Protein AF-A0A7R9J3R1-F1 (afdb_monomer_lite)

pLDDT: mean 84.42, std 20.7, range [27.72, 98.94]

Radius of gyration: 26.41 Å; chains: 1; bounding box: 72×68×67 Å

InterPro domains:
  IPR007781 Alpha-N-acetylglucosaminidase [PTHR12872] (65-295)
  IPR017853 Glycoside hydrolase superfamily [SSF51445] (179-395)
  IPR024240 Alpha-N-acetylglucosaminidase, N-terminal [PF12971] (74-158)
  IPR024733 Alpha-N-acetylglucosaminidase, tim-barrel domain [PF05089] (170-295)
  IPR029018 Beta-hexosaminidase-like, domain 2 [G3DSA:3.30.379.10] (56-166)

Foldseek 3Di:
DVVVVVVCVPDPVLVVCCVVDDVLVSLVVCCVVCVVVSVVSNVVRPPPVLLVVLCCVFVVLLWFPDDQVLQQVLLLVLLCVVPVVCSVQEAETEDLPDDDRLKKKKWWFDDPPDSHIYIYINFSLSRLLVVLVQCQPFQLWDDFLPDTRRPGPPGRDGDTDMFIFPFNAAEEEALLAQQLPVLPDALVSLSSVLSVCSNLSHQEYELEFLLLLLVVVLVVVVVDDPVQSFQFDAPSNCRSCSQQLNDGNHNDDDDPVRNVRRLVSSLSSLVSSSSNIRFYAYAFDQQADTPVVPDDRGHQLPDPVLLVSRLSSLVSRCVSRNHSQEYEGENAQVHADPDLDLVSLLSSLLSRVCSSCVNPVSHAYEYEPRNCPPDPSDDLSNLLSNQVSAFASDDPDDDDDPDDDDDDDPDSRHQRYEYELADCLPDRCCVVNVQSVRHAYEAEHQFADSQDADLAADLVSLLPVLLVQSPDVSHRYRYYYYYYSHDPYPRVRVVSNSCSRGDNHGDDQLVVQQSVQCSRVVHRDPVSSVVSSLSSVPSPPQPPPPPDDDDPPCPVVVVVVCVVVLVPDPDFHWHWDQDPNDTDTATSVRVVVVD

Structure (mmCIF, N/CA/C/O backbone):
data_AF-A0A7R9J3R1-F1
#
_entry.id   AF-A0A7R9J3R1-F1
#
loop_
_atom_site.group_PDB
_atom_site.id
_atom_site.type_symbol
_atom_site.label_atom_id
_atom_site.label_alt_id
_atom_site.label_comp_id
_atom_site.label_asym_id
_atom_site.label_entity_id
_atom_site.label_seq_id
_atom_site.pdbx_PDB_ins_code
_atom_site.Cartn_x
_atom_site.Cartn_y
_atom_site.Cartn_z
_atom_site.occupancy
_atom_site.B_iso_or_equiv
_atom_site.auth_seq_id
_atom_site.auth_comp_id
_atom_site.auth_asym_id
_atom_site.auth_atom_id
_atom_site.pdbx_PDB_model_num
ATOM 1 N N . MET A 1 1 ? -16.958 38.209 -15.428 1.00 56.25 1 MET A N 1
ATOM 2 C CA . MET A 1 1 ? -16.320 38.549 -14.126 1.00 56.25 1 MET A CA 1
ATOM 3 C C . MET A 1 1 ? -16.757 39.902 -13.552 1.00 56.25 1 MET A C 1
ATOM 5 O O . MET A 1 1 ? -17.082 39.943 -12.373 1.00 56.25 1 MET A O 1
ATOM 9 N N . LYS A 1 2 ? -16.763 41.004 -14.326 1.00 49.97 2 LYS A N 1
ATOM 10 C CA . LYS A 1 2 ? -17.230 42.321 -13.835 1.00 49.97 2 LYS A CA 1
ATOM 11 C C . LYS A 1 2 ? -18.694 42.311 -13.373 1.00 49.97 2 LYS A C 1
ATOM 13 O O . LYS A 1 2 ? -18.969 42.867 -12.320 1.00 49.97 2 LYS A O 1
ATOM 18 N N . GLU A 1 3 ? -19.583 41.639 -14.101 1.00 56.06 3 GLU A N 1
ATOM 19 C CA . GLU A 1 3 ? -21.007 41.518 -13.742 1.00 56.06 3 GLU A CA 1
ATOM 20 C C . GLU A 1 3 ? -21.206 40.727 -12.442 1.00 56.06 3 GLU A C 1
ATOM 22 O O . GLU A 1 3 ? -21.744 41.271 -11.488 1.00 56.06 3 GLU A O 1
ATOM 27 N N . ASN A 1 4 ? -20.606 39.538 -12.310 1.00 58.84 4 ASN A N 1
ATOM 28 C CA . ASN A 1 4 ? -20.679 38.757 -11.063 1.00 58.84 4 ASN A CA 1
ATOM 29 C C . ASN A 1 4 ? -20.141 39.515 -9.833 1.00 58.84 4 ASN A C 1
ATOM 31 O O . ASN A 1 4 ? -20.608 39.304 -8.718 1.00 58.84 4 ASN A O 1
ATOM 35 N N . ARG A 1 5 ? -19.141 40.394 -10.008 1.00 60.22 5 ARG A N 1
ATOM 36 C CA . ARG A 1 5 ? -18.633 41.245 -8.915 1.00 60.22 5 ARG A CA 1
ATOM 37 C C . ARG A 1 5 ? -19.655 42.297 -8.491 1.00 60.22 5 ARG A C 1
ATOM 39 O O . ARG A 1 5 ? -19.708 42.630 -7.312 1.00 60.22 5 ARG A O 1
ATOM 46 N N . ILE A 1 6 ? -20.428 42.821 -9.440 1.00 61.22 6 ILE A N 1
ATOM 47 C CA . ILE A 1 6 ? -21.501 43.785 -9.182 1.00 61.22 6 ILE A CA 1
ATOM 48 C C . ILE A 1 6 ? -22.664 43.083 -8.470 1.00 61.22 6 ILE A C 1
ATOM 50 O O . ILE A 1 6 ? -23.143 43.614 -7.471 1.00 61.22 6 ILE A O 1
ATOM 54 N N . ASP A 1 7 ? -23.027 41.869 -8.889 1.00 65.50 7 ASP A N 1
ATOM 55 C CA . ASP A 1 7 ? -24.113 41.091 -8.276 1.00 65.50 7 ASP A CA 1
ATOM 56 C C . ASP A 1 7 ? -23.815 40.723 -6.815 1.00 65.50 7 ASP A C 1
ATOM 58 O O . ASP A 1 7 ? -24.608 41.016 -5.920 1.00 65.50 7 ASP A O 1
ATOM 62 N N . VAL A 1 8 ? -22.625 40.180 -6.534 1.00 65.88 8 VAL A N 1
ATOM 63 C CA . VAL A 1 8 ? -22.213 39.837 -5.159 1.00 65.88 8 VAL A CA 1
ATOM 64 C C . VAL A 1 8 ? -22.088 41.088 -4.280 1.00 65.88 8 VAL A C 1
ATOM 66 O O . VAL A 1 8 ? -22.409 41.060 -3.093 1.00 65.88 8 VAL A O 1
ATOM 69 N N . ALA A 1 9 ? -21.638 42.214 -4.845 1.00 65.44 9 ALA A N 1
ATOM 70 C CA . ALA A 1 9 ? -21.526 43.472 -4.112 1.00 65.44 9 ALA A CA 1
ATOM 71 C C . ALA A 1 9 ? -22.879 44.164 -3.872 1.00 65.44 9 ALA A C 1
ATOM 73 O O . ALA A 1 9 ? -22.951 45.048 -3.013 1.00 65.44 9 ALA A O 1
ATOM 74 N N . ALA A 1 10 ? -23.935 43.797 -4.597 1.00 74.31 10 ALA A N 1
ATOM 75 C CA . ALA A 1 10 ? -25.277 44.352 -4.434 1.00 74.31 10 ALA A CA 1
ATOM 76 C C . ALA A 1 10 ? -26.165 43.512 -3.497 1.00 74.31 10 ALA A C 1
ATOM 78 O O . ALA A 1 10 ? -27.103 44.052 -2.911 1.00 74.31 10 ALA A O 1
ATOM 79 N N . ASP A 1 11 ? -25.846 42.232 -3.293 1.00 79.62 11 ASP A N 1
ATOM 80 C CA . ASP A 1 11 ? -26.620 41.323 -2.446 1.00 79.62 11 ASP A CA 1
ATOM 81 C C . ASP A 1 11 ? -26.317 41.520 -0.944 1.00 79.62 11 ASP A C 1
ATOM 83 O O . ASP A 1 11 ? -25.215 41.277 -0.437 1.00 79.62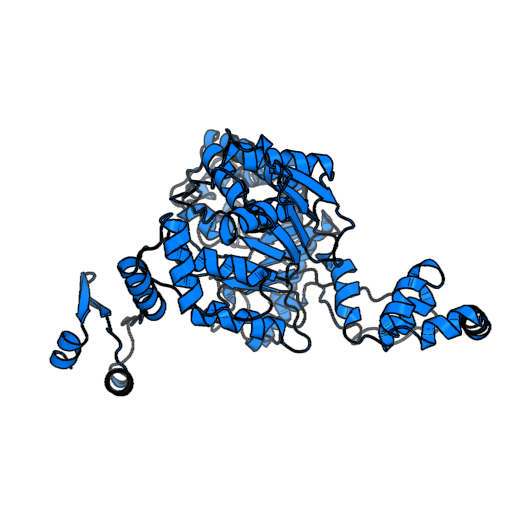 11 ASP A O 1
ATOM 87 N N . GLY A 1 12 ? -27.326 41.991 -0.206 1.00 76.62 12 GLY A N 1
ATOM 88 C CA . GLY A 1 12 ? -27.225 42.261 1.230 1.00 76.62 12 GLY A CA 1
ATOM 89 C C . GLY A 1 12 ? -27.112 41.006 2.102 1.00 76.62 12 GLY A C 1
ATOM 90 O O . GLY A 1 12 ? -26.512 41.063 3.176 1.00 76.62 12 GLY A O 1
ATOM 91 N N . MET A 1 13 ? -27.640 39.873 1.643 1.00 77.62 13 MET A N 1
ATOM 92 C CA . MET A 1 13 ? -27.607 38.605 2.367 1.00 77.62 13 MET A CA 1
ATOM 93 C C . MET A 1 13 ? -26.224 37.953 2.237 1.00 77.62 13 MET A C 1
ATOM 95 O O . MET A 1 13 ? -25.630 37.546 3.237 1.00 77.62 13 MET A O 1
ATOM 99 N N . LEU A 1 14 ? -25.657 37.980 1.026 1.00 80.69 14 LEU A N 1
ATOM 100 C CA . LEU A 1 14 ? -24.280 37.561 0.751 1.00 80.69 14 LEU A CA 1
ATOM 101 C C . LEU A 1 14 ? -23.260 38.370 1.558 1.00 80.69 14 LEU A C 1
ATOM 103 O O . LEU A 1 14 ? -22.333 37.796 2.126 1.00 80.69 14 LEU A O 1
ATOM 107 N N . LYS A 1 15 ? -23.448 39.689 1.680 1.00 78.00 15 LYS A N 1
ATOM 108 C CA . LYS A 1 15 ? -22.596 40.541 2.528 1.00 78.00 15 LYS A CA 1
ATOM 109 C C . LYS A 1 15 ? -22.637 40.153 4.000 1.00 78.00 15 LYS A C 1
ATOM 111 O O . LYS A 1 15 ? -21.607 40.204 4.674 1.00 78.00 15 LYS A O 1
ATOM 116 N N . MET A 1 16 ? -23.810 39.783 4.505 1.00 77.75 16 MET A N 1
ATOM 117 C CA . MET A 1 16 ? -23.958 39.375 5.898 1.00 77.75 16 MET A CA 1
ATOM 118 C C . MET A 1 16 ? -23.252 38.037 6.145 1.00 77.75 16 MET A C 1
ATOM 120 O O . MET A 1 16 ? -22.475 37.933 7.090 1.00 77.75 16 MET A O 1
ATOM 124 N N . GLU A 1 17 ? -23.427 37.060 5.250 1.00 78.12 17 GLU A N 1
ATOM 125 C CA . GLU A 1 17 ? -22.734 35.768 5.321 1.00 78.12 17 GLU A CA 1
ATOM 126 C C . GLU A 1 17 ? -21.213 35.889 5.178 1.00 78.12 17 GLU A C 1
ATOM 128 O O . GLU A 1 17 ? -20.479 35.241 5.925 1.00 78.12 17 GLU A O 1
ATOM 133 N N . PHE A 1 18 ? -20.742 36.739 4.258 1.00 77.81 18 PHE A N 1
ATOM 134 C CA . PHE A 1 18 ? -19.322 37.054 4.084 1.00 77.81 18 PHE A CA 1
ATOM 135 C C . PHE A 1 18 ? -18.711 37.619 5.369 1.00 77.81 18 PHE A C 1
ATOM 137 O O . PHE A 1 18 ? -17.575 37.306 5.708 1.00 77.81 18 PHE A O 1
ATOM 144 N N . SER A 1 19 ? -19.480 38.427 6.103 1.00 75.31 19 SER A N 1
ATOM 145 C CA . SER A 1 19 ? -19.028 39.069 7.343 1.00 75.31 19 SER A CA 1
ATOM 146 C C . SER A 1 19 ? -19.115 38.152 8.568 1.00 75.31 19 SER A C 1
ATOM 148 O O . SER A 1 19 ? -18.452 38.411 9.569 1.00 75.31 19 SER A O 1
ATOM 150 N N . SER A 1 20 ? -19.933 37.096 8.516 1.00 74.19 20 SER A N 1
ATOM 151 C CA . SER A 1 20 ? -20.179 36.195 9.650 1.00 74.19 20 SER A CA 1
ATOM 152 C C . SER A 1 20 ? -19.442 34.854 9.566 1.00 74.19 20 SER A C 1
ATOM 154 O O . SER A 1 20 ? -19.489 34.074 10.515 1.00 74.19 20 SER A O 1
ATOM 156 N N . GLN A 1 21 ? -18.820 34.531 8.430 1.00 74.75 21 GLN A N 1
ATOM 157 C CA . GLN A 1 21 ? -18.131 33.257 8.194 1.00 74.75 21 GLN A CA 1
ATOM 158 C C . GLN A 1 21 ? -16.644 33.487 7.914 1.00 74.75 21 GLN A C 1
ATOM 160 O O . GLN A 1 21 ? -16.219 34.584 7.555 1.00 74.75 21 GLN A O 1
ATOM 165 N N . LYS A 1 22 ? -15.829 32.434 8.055 1.00 65.06 22 LYS A N 1
ATOM 166 C CA . LYS A 1 22 ? -14.458 32.483 7.538 1.00 65.06 22 LYS A CA 1
ATOM 167 C C . LYS A 1 22 ? -14.493 32.627 6.014 1.00 65.06 22 LYS A C 1
ATOM 169 O O . LYS A 1 22 ? -15.324 32.013 5.341 1.00 65.06 22 LYS A O 1
ATOM 174 N N . ILE A 1 23 ? -13.592 33.453 5.491 1.00 68.62 23 ILE A N 1
ATOM 175 C CA . ILE A 1 23 ? -13.626 33.923 4.102 1.00 68.62 23 ILE A CA 1
ATOM 176 C C . ILE A 1 23 ? -13.458 32.786 3.078 1.00 68.62 23 ILE A C 1
ATOM 178 O O . ILE A 1 23 ? -14.067 32.810 2.015 1.00 68.62 23 ILE A O 1
ATOM 182 N N . ASP A 1 24 ? -12.697 31.750 3.418 1.00 56.41 24 ASP A N 1
ATOM 183 C CA . ASP A 1 24 ? -12.522 30.524 2.638 1.00 56.41 24 ASP A CA 1
ATOM 184 C C . ASP A 1 24 ? -13.802 29.674 2.597 1.00 56.41 24 ASP A C 1
ATOM 186 O O . ASP A 1 24 ? -14.238 29.249 1.528 1.00 56.41 24 ASP A O 1
ATOM 190 N N . VAL A 1 25 ? -14.459 29.485 3.743 1.00 63.44 25 VAL A N 1
ATOM 191 C CA . VAL A 1 25 ? -15.726 28.740 3.856 1.00 63.44 25 VAL A CA 1
ATOM 192 C C . VAL A 1 25 ? -16.844 29.420 3.065 1.00 63.44 25 VAL A C 1
ATOM 194 O O . VAL A 1 25 ? -17.633 28.740 2.403 1.00 63.44 25 VAL A O 1
ATOM 197 N N . PHE A 1 26 ? -16.888 30.754 3.094 1.00 79.81 26 PHE A N 1
ATOM 198 C CA . PHE A 1 26 ? -17.822 31.542 2.295 1.00 79.81 26 PHE A CA 1
ATOM 199 C C . PHE A 1 26 ? -17.664 31.240 0.797 1.00 79.81 26 PHE A C 1
ATOM 201 O O . PHE A 1 26 ? -18.635 30.873 0.134 1.00 79.81 26 PHE A O 1
ATOM 208 N N . TRP A 1 27 ? -16.439 31.316 0.266 1.00 75.44 27 TRP A N 1
ATOM 209 C CA . TRP A 1 27 ? -16.209 31.092 -1.163 1.00 75.44 27 TRP A CA 1
ATOM 210 C C . TRP A 1 27 ? -16.360 29.623 -1.582 1.00 75.44 27 TRP A C 1
ATOM 212 O O . TRP A 1 27 ? -16.812 29.368 -2.696 1.00 75.44 27 TRP A O 1
ATOM 222 N N . MET A 1 28 ? -16.077 28.646 -0.709 1.00 62.72 28 MET A N 1
ATOM 223 C CA . MET A 1 28 ? -16.319 27.225 -1.015 1.00 62.72 28 MET A CA 1
ATOM 224 C C . MET A 1 28 ? -17.804 26.912 -1.235 1.00 62.72 28 MET A C 1
ATOM 226 O O . MET A 1 28 ? -18.137 26.192 -2.174 1.00 62.72 28 MET A O 1
ATOM 230 N N . LYS A 1 29 ? -18.703 27.470 -0.413 1.00 76.12 29 LYS A N 1
ATOM 231 C CA . LYS A 1 29 ? -20.157 27.253 -0.549 1.00 76.12 29 LYS A CA 1
ATOM 232 C C . LYS A 1 29 ? -20.741 27.866 -1.818 1.00 76.12 29 LYS A C 1
ATOM 234 O O . LYS A 1 29 ? -21.731 27.373 -2.338 1.00 76.12 29 LYS A O 1
ATOM 239 N N . ARG A 1 30 ? -20.119 28.929 -2.325 1.00 80.94 30 ARG A N 1
ATOM 240 C CA . ARG A 1 30 ? -20.575 29.675 -3.505 1.00 80.94 30 ARG A CA 1
ATOM 241 C C . ARG A 1 30 ? -19.926 29.200 -4.804 1.00 80.94 30 ARG A C 1
ATOM 243 O O . ARG A 1 30 ? -20.070 29.853 -5.833 1.00 80.94 30 ARG A O 1
ATOM 250 N N . LYS A 1 31 ? -19.225 28.061 -4.774 1.00 66.88 31 LYS A N 1
ATOM 251 C CA . LYS A 1 31 ? -18.529 27.495 -5.936 1.00 66.88 31 LYS A CA 1
ATOM 252 C C . LYS A 1 31 ? -19.483 27.053 -7.051 1.00 66.88 31 LYS A C 1
ATOM 254 O O . LYS A 1 31 ? -19.091 27.106 -8.209 1.00 66.88 31 LYS A O 1
ATOM 259 N N . GLU A 1 32 ? -20.710 26.647 -6.728 1.00 64.19 32 GLU A N 1
ATOM 260 C CA . GLU A 1 32 ? -21.720 26.286 -7.737 1.00 64.19 32 GLU A CA 1
ATOM 261 C C . GLU A 1 32 ? -22.419 27.521 -8.329 1.00 64.19 32 GLU A C 1
ATOM 263 O O . GLU A 1 32 ? -22.672 27.567 -9.528 1.00 64.19 32 GLU A O 1
ATOM 268 N N . GLU A 1 33 ? -22.665 28.548 -7.510 1.00 78.06 33 GLU A N 1
ATOM 269 C CA . GLU A 1 33 ? -23.367 29.778 -7.913 1.00 78.06 33 GLU A CA 1
ATOM 270 C C . GLU A 1 33 ? -22.451 30.777 -8.644 1.00 78.06 33 GLU A C 1
ATOM 272 O O . GLU A 1 33 ? -22.856 31.410 -9.617 1.00 78.06 33 GLU A O 1
ATOM 277 N N . TYR A 1 34 ? -21.194 30.905 -8.205 1.00 78.69 34 TYR A N 1
ATOM 278 C CA . TYR A 1 34 ? -20.204 31.841 -8.750 1.00 78.69 34 TYR A CA 1
ATOM 279 C C . TYR A 1 34 ? -18.851 31.147 -8.997 1.00 78.69 34 TYR A C 1
ATOM 281 O O . TYR A 1 34 ? -17.842 31.541 -8.405 1.00 78.69 34 TYR A O 1
ATOM 289 N N . PRO A 1 35 ? -18.785 30.136 -9.885 1.00 66.00 35 PRO A N 1
ATOM 290 C CA . PRO A 1 35 ? -17.632 29.240 -10.023 1.00 66.00 35 PRO A CA 1
ATOM 291 C C . PRO A 1 35 ? -16.316 29.965 -10.310 1.00 66.00 35 PRO A C 1
ATOM 293 O O . PRO A 1 35 ? -15.308 29.691 -9.663 1.00 66.00 35 PRO A O 1
ATOM 296 N N . GLU A 1 36 ? -16.330 30.931 -11.226 1.00 63.22 36 GLU A N 1
ATOM 297 C CA . GLU A 1 36 ? -15.136 31.691 -11.618 1.00 63.22 36 GLU A CA 1
ATOM 298 C C . GLU A 1 36 ? -14.664 32.657 -10.519 1.00 63.22 36 GLU A C 1
ATOM 300 O O . GLU A 1 36 ? -13.469 32.787 -10.258 1.00 63.22 36 GLU A O 1
ATOM 305 N N . LEU A 1 37 ? -15.602 33.315 -9.827 1.00 73.19 37 LEU A N 1
ATOM 306 C CA . LEU A 1 37 ? -15.280 34.300 -8.789 1.00 73.19 37 LEU A CA 1
ATOM 307 C C . LEU A 1 37 ? -14.825 33.617 -7.494 1.00 73.19 37 LEU A C 1
ATOM 309 O O . LEU A 1 37 ? -13.853 34.050 -6.880 1.00 73.19 37 LEU A O 1
ATOM 313 N N . ALA A 1 38 ? -15.488 32.521 -7.119 1.00 70.62 38 ALA A N 1
ATOM 314 C CA . ALA A 1 38 ? -15.103 31.683 -5.994 1.00 70.62 38 ALA A CA 1
ATOM 315 C C . ALA A 1 38 ? -13.729 31.044 -6.214 1.00 70.62 38 ALA A C 1
ATOM 317 O O . ALA A 1 38 ? -12.922 31.017 -5.288 1.00 70.62 38 ALA A O 1
ATOM 318 N N . ARG A 1 39 ? -13.428 30.581 -7.436 1.00 62.06 39 ARG A N 1
ATOM 319 C CA . ARG A 1 39 ? -12.112 30.026 -7.781 1.00 62.06 39 ARG A CA 1
ATOM 320 C C . ARG A 1 39 ? -11.004 31.062 -7.602 1.00 62.06 39 ARG A C 1
ATOM 322 O O . ARG A 1 39 ? -10.020 30.773 -6.928 1.00 62.06 39 ARG A O 1
ATOM 329 N N . GLU A 1 40 ? -11.184 32.266 -8.142 1.00 62.81 40 GLU A N 1
ATOM 330 C CA . GLU A 1 40 ? -10.176 33.329 -8.048 1.00 62.81 40 GLU A CA 1
ATOM 331 C C . GLU A 1 40 ? -10.018 33.858 -6.613 1.00 62.81 40 GLU A C 1
ATOM 333 O O . GLU A 1 40 ? -8.906 34.105 -6.148 1.00 62.81 40 GLU A O 1
ATOM 338 N N . ALA A 1 41 ? -11.116 33.968 -5.864 1.00 63.88 41 ALA A N 1
ATOM 339 C CA . ALA A 1 41 ? -11.059 34.364 -4.465 1.00 63.88 41 ALA A CA 1
ATOM 340 C C . ALA A 1 41 ? -10.372 33.300 -3.589 1.00 63.88 41 ALA A C 1
ATOM 342 O O . ALA A 1 41 ? -9.489 33.642 -2.805 1.00 63.88 41 ALA A O 1
ATOM 343 N N . LEU A 1 42 ? -10.706 32.012 -3.743 1.00 57.34 42 LEU A N 1
ATOM 344 C CA . LEU A 1 42 ? -10.058 30.916 -3.005 1.00 57.34 42 LEU A CA 1
ATOM 345 C C . LEU A 1 42 ? -8.565 30.805 -3.333 1.00 57.34 42 LEU A C 1
ATOM 347 O O . LEU A 1 42 ? -7.761 30.587 -2.427 1.00 57.34 42 LEU A O 1
ATOM 351 N N . ARG A 1 43 ? -8.190 31.044 -4.596 1.00 53.06 43 ARG A N 1
ATOM 352 C CA . ARG A 1 43 ? -6.795 31.098 -5.054 1.00 53.06 43 ARG A CA 1
ATOM 353 C C . ARG A 1 43 ? -5.967 32.144 -4.302 1.00 53.06 43 ARG A C 1
ATOM 355 O O . ARG A 1 43 ? -4.815 31.878 -3.976 1.00 53.06 43 ARG A O 1
ATOM 362 N N . LEU A 1 44 ? -6.538 33.320 -4.030 1.00 54.34 44 LEU A N 1
ATOM 363 C CA . LEU A 1 44 ? -5.864 34.410 -3.312 1.00 54.34 44 LEU A CA 1
ATOM 364 C C . LEU A 1 44 ? -5.891 34.224 -1.792 1.00 54.34 44 LEU A C 1
ATOM 366 O O . LEU A 1 44 ? -4.929 34.557 -1.103 1.00 54.34 44 LEU A O 1
ATOM 370 N N . LEU A 1 45 ? -7.009 33.725 -1.269 1.00 49.47 45 LEU A N 1
ATOM 371 C CA . LEU A 1 45 ? -7.288 33.696 0.166 1.00 49.47 45 LEU A CA 1
ATOM 372 C C . LEU A 1 45 ? -6.730 32.471 0.867 1.00 49.47 45 LEU A C 1
ATOM 374 O O . LEU A 1 45 ? -6.502 32.506 2.075 1.00 49.47 45 LEU A O 1
ATOM 378 N N . VAL A 1 46 ? -6.503 31.392 0.128 1.00 48.62 46 VAL A N 1
ATOM 379 C CA . VAL A 1 46 ? -5.949 30.182 0.703 1.00 48.62 46 VAL A CA 1
ATOM 380 C C . VAL A 1 46 ? -4.739 29.776 -0.117 1.00 48.62 46 VAL A C 1
ATOM 382 O O . VAL A 1 46 ? -4.827 28.967 -1.037 1.00 48.62 46 VAL A O 1
ATOM 385 N N . GLN A 1 47 ? -3.579 30.295 0.293 1.00 43.34 47 GLN A N 1
ATOM 386 C CA . GLN A 1 47 ? -2.261 29.824 -0.153 1.00 43.34 47 GLN A CA 1
ATOM 387 C C . GLN A 1 47 ? -2.067 28.308 0.086 1.00 43.34 47 GLN A C 1
ATOM 389 O O . GLN A 1 47 ? -1.192 27.703 -0.517 1.00 43.34 47 GLN A O 1
ATOM 394 N N . PHE A 1 48 ? -2.928 27.693 0.912 1.00 40.06 48 PHE A N 1
ATOM 395 C CA . PHE A 1 48 ? -3.062 26.247 1.117 1.00 40.06 48 PHE A CA 1
ATOM 396 C C . PHE A 1 48 ? -4.160 25.555 0.267 1.00 40.06 48 PHE A C 1
ATOM 398 O O . PHE A 1 48 ? -4.122 24.337 0.156 1.00 40.06 48 PHE A O 1
ATOM 405 N N . THR A 1 49 ? -5.145 26.235 -0.353 1.00 36.78 49 THR A N 1
ATOM 406 C CA . THR A 1 49 ? -6.148 25.529 -1.206 1.00 36.78 49 THR A CA 1
ATOM 407 C C . THR A 1 49 ? -5.616 25.158 -2.577 1.00 36.78 49 THR A C 1
ATOM 409 O O . THR A 1 49 ? -6.186 24.271 -3.215 1.00 36.78 49 THR A O 1
ATOM 412 N N . THR A 1 50 ? -4.520 25.774 -3.018 1.00 44.00 50 THR A N 1
ATOM 413 C CA . THR A 1 50 ? -3.796 25.313 -4.203 1.00 44.00 50 THR A CA 1
ATOM 414 C C . THR A 1 50 ? -3.379 23.853 -4.043 1.00 44.00 50 THR A C 1
ATOM 416 O O . THR A 1 50 ? -3.482 23.116 -5.013 1.00 44.00 50 THR A O 1
ATOM 419 N N . SER A 1 51 ? -3.049 23.381 -2.830 1.00 48.88 51 SER A N 1
ATOM 420 C CA . SER A 1 51 ? -2.755 21.962 -2.598 1.00 48.88 51 SER A CA 1
ATOM 421 C C . SER A 1 51 ? -4.005 21.082 -2.583 1.00 48.88 51 SER A C 1
ATOM 423 O O . SER A 1 51 ? -3.954 20.004 -3.152 1.00 48.88 51 SER A O 1
ATOM 425 N N . TYR A 1 52 ? -5.141 21.513 -2.016 1.00 46.53 52 TYR A N 1
ATOM 426 C CA . TYR A 1 52 ? -6.363 20.690 -1.998 1.00 46.53 52 TYR A CA 1
ATOM 427 C C . TYR A 1 52 ? -7.022 20.561 -3.381 1.00 46.53 52 TYR A C 1
ATOM 429 O O . TYR A 1 52 ? -7.370 19.452 -3.779 1.00 46.53 52 TYR A O 1
ATOM 437 N N . LEU A 1 53 ? -7.198 21.661 -4.125 1.00 45.19 53 LEU A N 1
ATOM 438 C CA . LEU A 1 53 ? -7.780 21.603 -5.473 1.00 45.19 53 LEU A CA 1
ATOM 439 C C . LEU A 1 53 ? -6.847 20.860 -6.436 1.00 45.19 53 LEU A C 1
ATOM 441 O O . LEU A 1 53 ? -7.299 19.944 -7.112 1.00 45.19 53 LEU A O 1
ATOM 445 N N . CYS A 1 54 ? -5.541 21.142 -6.400 1.00 52.97 54 CYS A N 1
ATOM 446 C CA . CYS A 1 54 ? -4.571 20.411 -7.215 1.00 52.97 54 CYS A CA 1
ATOM 447 C C . CYS A 1 54 ? -4.437 18.941 -6.774 1.00 52.97 54 CYS A C 1
ATOM 449 O O . CYS A 1 54 ? -4.296 18.063 -7.618 1.00 52.97 54 CYS A O 1
ATOM 451 N N . PHE A 1 55 ? -4.574 18.624 -5.479 1.00 61.59 55 PHE A N 1
ATOM 452 C CA . PHE A 1 55 ? -4.685 17.244 -4.995 1.00 61.59 55 PHE A CA 1
ATOM 453 C C . PHE A 1 55 ? -5.921 16.546 -5.583 1.00 61.59 55 PHE A C 1
ATOM 455 O O . PHE A 1 55 ? -5.822 15.412 -6.045 1.00 61.59 55 PHE A O 1
ATOM 462 N N . GLN A 1 56 ? -7.087 17.201 -5.595 1.00 61.59 56 GLN A N 1
ATOM 463 C CA . GLN A 1 56 ? -8.302 16.611 -6.165 1.00 61.59 56 GLN A CA 1
ATOM 464 C C . GLN A 1 56 ? -8.187 16.391 -7.678 1.00 61.59 56 GLN A C 1
ATOM 466 O O . GLN A 1 56 ? -8.615 15.347 -8.168 1.00 61.59 56 GLN A O 1
ATOM 471 N N . ASP A 1 57 ? -7.545 17.324 -8.381 1.00 62.09 57 ASP A N 1
ATOM 472 C CA . ASP A 1 57 ? -7.292 17.241 -9.823 1.00 62.09 57 ASP A CA 1
ATOM 473 C C . ASP A 1 57 ? -6.201 16.206 -10.182 1.00 62.09 57 ASP A C 1
ATOM 475 O O . ASP A 1 57 ? -6.129 15.757 -11.325 1.00 62.09 57 ASP A O 1
ATOM 479 N N . THR A 1 58 ? -5.379 15.792 -9.208 1.00 74.38 58 THR A N 1
ATOM 480 C CA . THR A 1 58 ? -4.297 14.801 -9.361 1.00 74.38 58 THR A CA 1
ATOM 481 C C . THR A 1 58 ? -4.677 13.441 -8.803 1.00 74.38 58 THR A C 1
ATOM 483 O O . THR A 1 58 ? -5.064 12.552 -9.543 1.00 74.38 58 THR A O 1
ATOM 486 N N . LEU A 1 59 ? -4.570 13.266 -7.488 1.00 86.12 59 LEU A N 1
ATOM 487 C CA . LEU A 1 59 ? -4.708 12.008 -6.766 1.00 86.12 59 LEU A CA 1
ATOM 488 C C . LEU A 1 59 ? -6.132 11.796 -6.236 1.00 86.12 59 LEU A C 1
ATOM 490 O O . LEU A 1 59 ? -6.458 10.704 -5.775 1.00 86.12 59 LEU A O 1
ATOM 494 N N . GLY A 1 60 ? -6.999 12.812 -6.289 1.00 85.00 60 GLY A N 1
ATOM 495 C CA . GLY A 1 60 ? -8.373 12.742 -5.778 1.00 85.00 60 GLY A CA 1
ATOM 496 C C . GLY A 1 60 ? -9.250 11.706 -6.478 1.00 85.00 60 GLY A C 1
ATOM 497 O O . GLY A 1 60 ? -10.188 11.176 -5.873 1.00 85.00 60 GLY A O 1
ATOM 498 N N . HIS A 1 61 ? -8.921 11.366 -7.726 1.00 89.44 61 HIS A N 1
ATOM 499 C CA . HIS A 1 61 ? -9.601 10.308 -8.469 1.00 89.44 61 HIS A CA 1
ATOM 500 C C . HIS A 1 61 ? -9.219 8.893 -7.993 1.00 89.44 61 HIS A C 1
ATOM 502 O O . HIS A 1 61 ? -9.968 7.953 -8.262 1.00 89.44 61 HIS A O 1
ATOM 508 N N . LEU A 1 62 ? -8.117 8.733 -7.245 1.00 93.56 62 LEU A N 1
ATOM 509 C CA . LEU A 1 62 ? -7.759 7.476 -6.586 1.00 93.56 62 LEU A CA 1
ATOM 510 C C . LEU A 1 62 ? -8.656 7.292 -5.357 1.00 93.56 62 LEU A C 1
ATOM 512 O O . LEU A 1 62 ? -8.386 7.813 -4.267 1.00 93.56 62 LEU A O 1
ATOM 516 N N . LYS A 1 63 ? -9.787 6.616 -5.556 1.00 93.00 63 LYS A N 1
ATOM 517 C CA . LYS A 1 63 ? -10.824 6.376 -4.546 1.00 93.00 63 LYS A CA 1
ATOM 518 C C . LYS A 1 63 ? -11.599 5.086 -4.850 1.00 93.00 63 LYS A C 1
ATOM 520 O O . LYS A 1 63 ? -11.544 4.616 -5.988 1.00 93.00 63 LYS A O 1
ATOM 525 N N . PRO A 1 64 ? -12.349 4.535 -3.876 1.00 94.81 64 PRO A N 1
ATOM 526 C CA . PRO A 1 64 ? -13.215 3.384 -4.116 1.00 94.81 64 PRO A CA 1
ATOM 527 C C . PRO A 1 64 ? -14.177 3.623 -5.287 1.00 94.81 64 PRO A C 1
ATOM 529 O O . PRO A 1 64 ? -14.787 4.690 -5.384 1.00 94.81 64 PRO A O 1
ATOM 532 N N . ARG A 1 65 ? -14.326 2.617 -6.155 1.00 93.94 65 ARG A N 1
ATOM 533 C CA . ARG A 1 65 ? -15.283 2.621 -7.282 1.00 93.94 65 ARG A CA 1
ATOM 534 C C . ARG A 1 65 ? -16.523 1.768 -7.026 1.00 93.94 65 ARG A C 1
ATOM 536 O O . ARG A 1 65 ? -17.535 1.939 -7.697 1.00 93.94 65 ARG A O 1
ATOM 543 N N . SER A 1 66 ? -16.432 0.845 -6.073 1.00 97.31 66 SER A N 1
ATOM 544 C CA . SER A 1 66 ? -17.535 -0.019 -5.657 1.00 97.31 66 SER A CA 1
ATOM 545 C C . SER A 1 66 ? -18.636 0.794 -4.982 1.00 97.31 66 SER A C 1
ATOM 547 O O . SER A 1 66 ? -18.357 1.772 -4.287 1.00 97.31 66 SER A O 1
ATOM 549 N N . SER A 1 67 ? -19.888 0.369 -5.149 1.00 98.31 67 SER A N 1
ATOM 550 C CA . SER A 1 67 ? -21.025 1.022 -4.494 1.00 98.31 67 SER A CA 1
ATOM 551 C C . SER A 1 67 ? -20.909 0.975 -2.965 1.00 98.31 67 SER A C 1
ATOM 553 O O . SER A 1 67 ? -20.246 0.095 -2.410 1.00 98.31 67 SER A O 1
ATOM 555 N N . GLU A 1 68 ? -21.586 1.893 -2.274 1.00 98.50 68 GLU A N 1
ATOM 556 C CA . GLU A 1 68 ? -21.654 1.904 -0.805 1.00 98.50 68 GLU A CA 1
ATOM 557 C C . GLU A 1 68 ? -22.170 0.568 -0.245 1.00 98.50 68 GLU A C 1
ATOM 559 O O . GLU A 1 68 ? -21.601 0.036 0.707 1.00 98.50 68 GLU A O 1
ATOM 564 N N . GLY A 1 69 ? -23.189 -0.022 -0.884 1.00 98.69 69 GLY A N 1
ATOM 565 C CA . GLY A 1 69 ? -23.745 -1.322 -0.498 1.00 98.69 69 GLY A CA 1
ATOM 566 C C . GLY A 1 69 ? -22.741 -2.466 -0.643 1.00 98.69 69 GLY A C 1
ATOM 567 O O . GLY A 1 69 ? -22.535 -3.220 0.303 1.00 98.69 69 GLY A O 1
ATOM 568 N N . THR A 1 70 ? -22.045 -2.544 -1.782 1.00 98.81 70 THR A N 1
ATOM 569 C CA . THR A 1 70 ? -20.991 -3.550 -2.016 1.00 98.81 70 THR A CA 1
ATOM 570 C C . THR A 1 70 ? -19.884 -3.451 -0.967 1.00 98.81 70 THR A C 1
ATOM 572 O O . THR A 1 70 ? -19.450 -4.464 -0.423 1.00 98.81 70 THR A O 1
ATOM 575 N N . GLN A 1 71 ? -19.452 -2.228 -0.647 1.00 98.88 71 GLN A N 1
ATOM 576 C CA . GLN A 1 71 ? -18.432 -2.003 0.374 1.00 98.88 71 GLN A CA 1
ATOM 577 C C . GLN A 1 71 ? -18.912 -2.417 1.768 1.00 98.88 71 GLN A C 1
ATOM 579 O O . GLN A 1 71 ? -18.177 -3.088 2.493 1.00 98.88 71 GLN A O 1
ATOM 584 N N . ALA A 1 72 ? -20.148 -2.076 2.143 1.00 98.88 72 ALA A N 1
ATOM 585 C CA . ALA A 1 72 ? -20.723 -2.485 3.422 1.00 98.88 72 ALA A CA 1
ATOM 586 C C . ALA A 1 72 ? -20.823 -4.018 3.542 1.00 98.88 72 ALA A C 1
ATOM 588 O O . ALA A 1 72 ? -20.415 -4.584 4.556 1.00 98.88 72 ALA A O 1
ATOM 589 N N . GLU A 1 73 ? -21.289 -4.706 2.496 1.00 98.88 73 GLU A N 1
ATOM 590 C CA . GLU A 1 73 ? -21.363 -6.173 2.453 1.00 98.88 73 GLU A CA 1
ATOM 591 C C . GLU A 1 73 ? -19.984 -6.834 2.566 1.00 98.88 73 GLU A C 1
ATOM 593 O O . GLU A 1 73 ? -19.824 -7.820 3.295 1.00 98.88 73 GLU A O 1
ATOM 598 N N . ALA A 1 74 ? -18.970 -6.271 1.905 1.00 98.88 74 ALA A N 1
ATOM 599 C CA . ALA A 1 74 ? -17.598 -6.757 1.991 1.00 98.88 74 ALA A CA 1
ATOM 600 C C . ALA A 1 74 ? -17.064 -6.693 3.431 1.00 98.88 74 ALA A C 1
ATOM 602 O O . ALA A 1 74 ? -16.481 -7.666 3.919 1.00 98.88 74 ALA A O 1
ATOM 603 N N . VAL A 1 75 ? -17.330 -5.590 4.142 1.00 98.94 75 VAL A N 1
ATOM 604 C CA . VAL A 1 75 ? -16.964 -5.414 5.558 1.00 98.94 75 VAL A CA 1
ATOM 605 C C . VAL A 1 75 ? -17.730 -6.383 6.455 1.00 98.94 75 VAL A C 1
ATOM 607 O O . VAL A 1 75 ? -17.131 -7.001 7.332 1.00 98.94 75 VAL A O 1
ATOM 610 N N . VAL A 1 76 ? -19.023 -6.608 6.211 1.00 98.88 76 VAL A N 1
ATOM 611 C CA . VAL A 1 76 ? -19.779 -7.659 6.916 1.00 98.88 76 VAL A CA 1
ATOM 612 C C . VAL A 1 76 ? -19.127 -9.032 6.701 1.00 98.88 76 VAL A C 1
ATOM 614 O O . VAL A 1 76 ? -19.051 -9.834 7.632 1.00 98.88 76 VAL A O 1
ATOM 617 N N . GLY A 1 77 ? -18.596 -9.303 5.505 1.00 98.88 77 GLY A N 1
ATOM 618 C CA . GLY A 1 77 ? -17.785 -10.489 5.225 1.00 98.88 77 GLY A CA 1
ATOM 619 C C . GLY A 1 77 ? -16.526 -10.589 6.095 1.00 98.88 77 GLY A C 1
ATOM 620 O O . GLY A 1 77 ? -16.261 -11.661 6.638 1.00 98.88 77 GLY A O 1
ATOM 621 N N . VAL A 1 78 ? -15.787 -9.484 6.270 1.00 98.88 78 VAL A N 1
ATOM 622 C CA . VAL A 1 78 ? -14.614 -9.408 7.171 1.00 98.88 78 VAL A CA 1
ATOM 623 C C . VAL A 1 78 ? -15.022 -9.759 8.602 1.00 98.88 78 VAL A C 1
ATOM 625 O O . VAL A 1 78 ? -14.430 -10.638 9.224 1.00 98.88 78 VAL A O 1
ATOM 628 N N . ILE A 1 79 ? -16.086 -9.130 9.105 1.00 98.88 79 ILE A N 1
ATOM 629 C CA . ILE A 1 79 ? -16.573 -9.336 10.475 1.00 98.88 79 ILE A CA 1
ATOM 630 C C . ILE A 1 79 ? -17.017 -10.789 10.683 1.00 98.88 79 ILE A C 1
ATOM 632 O O . ILE A 1 79 ? -16.674 -11.396 11.694 1.00 98.88 79 ILE A O 1
ATOM 636 N N . ARG A 1 80 ? -17.724 -11.388 9.715 1.00 98.75 80 ARG A N 1
ATOM 637 C CA . ARG A 1 80 ? -18.133 -12.802 9.776 1.00 98.75 80 ARG A CA 1
ATOM 638 C C . ARG A 1 80 ? -16.950 -13.764 9.801 1.00 98.75 80 ARG A C 1
ATOM 640 O O . ARG A 1 80 ? -17.046 -14.791 10.461 1.00 98.75 80 ARG A O 1
ATOM 647 N N . ARG A 1 81 ? -15.856 -13.465 9.094 1.00 98.44 81 ARG A N 1
ATOM 648 C CA . ARG A 1 81 ? -14.642 -14.296 9.144 1.00 98.44 81 ARG A CA 1
ATOM 649 C C . ARG A 1 81 ? -13.909 -14.158 10.477 1.00 98.44 81 ARG A C 1
ATOM 651 O O . ARG A 1 81 ? -13.378 -15.152 10.958 1.00 98.44 81 ARG A O 1
ATOM 658 N N . LEU A 1 82 ? -13.909 -12.965 11.074 1.00 98.00 82 LEU A N 1
ATOM 659 C CA . LEU A 1 82 ? -13.200 -12.700 12.327 1.00 98.00 82 LEU A CA 1
ATOM 660 C C . LEU A 1 82 ? -13.969 -13.195 13.565 1.00 98.00 82 LEU A C 1
ATOM 662 O O . LEU A 1 82 ? -13.390 -13.827 14.441 1.00 98.00 82 LEU A O 1
ATOM 666 N N . ILE A 1 83 ? -15.275 -12.925 13.639 1.00 98.19 83 ILE A N 1
ATOM 667 C CA . ILE A 1 83 ? -16.135 -13.218 14.799 1.00 98.19 83 ILE A CA 1
ATOM 668 C C . ILE A 1 83 ? -17.496 -13.802 14.365 1.00 98.19 83 ILE A C 1
ATOM 670 O O . ILE A 1 83 ? -18.547 -13.195 14.590 1.00 98.19 83 ILE A O 1
ATOM 674 N N . PRO A 1 84 ? -17.526 -14.995 13.744 1.00 97.75 84 PRO A N 1
ATOM 675 C CA . PRO A 1 84 ? -18.706 -15.527 13.049 1.00 97.75 84 PRO A CA 1
ATOM 676 C C . PRO A 1 84 ? -19.978 -15.583 13.901 1.00 97.75 84 PRO A C 1
ATOM 678 O O . PRO A 1 84 ? -21.062 -15.265 13.414 1.00 97.75 84 PRO A O 1
ATOM 681 N N . THR A 1 85 ? -19.859 -15.949 15.178 1.00 97.62 85 THR A N 1
ATOM 682 C CA . THR A 1 85 ? -21.001 -16.082 16.096 1.00 97.62 85 THR A CA 1
ATOM 683 C C . THR A 1 85 ? -21.561 -14.739 16.560 1.00 97.62 85 THR A C 1
ATOM 685 O O . THR A 1 85 ? -22.728 -14.671 16.931 1.00 97.62 85 THR A O 1
ATOM 688 N N . ARG A 1 86 ? -20.762 -13.668 16.495 1.00 97.56 86 ARG A N 1
ATOM 689 C CA . ARG A 1 86 ? -21.086 -12.328 17.015 1.00 97.56 86 ARG A CA 1
ATOM 690 C C . ARG A 1 86 ? -21.205 -11.258 15.933 1.00 97.56 86 ARG A C 1
ATOM 692 O O . ARG A 1 86 ? -21.512 -10.109 16.218 1.00 97.56 86 ARG A O 1
ATOM 699 N N . ALA A 1 87 ? -21.024 -11.625 14.665 1.00 98.25 87 ALA A N 1
ATOM 700 C CA . ALA A 1 87 ? -21.092 -10.685 13.547 1.00 98.25 87 ALA A CA 1
ATOM 701 C C . ALA A 1 87 ? -22.442 -9.949 13.439 1.00 98.25 87 ALA A C 1
ATOM 703 O O . ALA A 1 87 ? -22.490 -8.828 12.945 1.00 98.25 87 ALA A O 1
ATOM 704 N N . HIS A 1 88 ? -23.528 -10.561 13.919 1.00 97.38 88 HIS A N 1
ATOM 705 C CA . HIS A 1 88 ? -24.874 -9.979 13.933 1.00 97.38 88 HIS A CA 1
ATOM 706 C C . HIS A 1 88 ? -25.037 -8.803 14.915 1.00 97.38 88 HIS A C 1
ATOM 708 O O . HIS A 1 88 ? -26.019 -8.067 14.828 1.00 97.38 88 HIS A O 1
ATOM 714 N N . GLU A 1 89 ? -24.082 -8.608 15.827 1.00 98.06 89 GLU A N 1
ATOM 715 C CA . GLU A 1 89 ? -24.050 -7.486 16.770 1.00 98.06 89 GLU A CA 1
ATOM 716 C C . GLU A 1 89 ? -23.500 -6.201 16.128 1.00 98.06 89 GLU A C 1
ATOM 718 O O . GLU A 1 89 ? -23.477 -5.155 16.770 1.0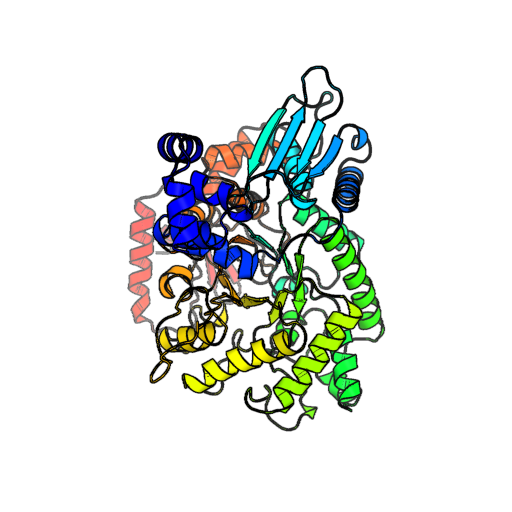0 98.06 89 GLU A O 1
ATOM 723 N N . PHE A 1 90 ? -23.071 -6.244 14.862 1.00 98.62 90 PHE A N 1
ATOM 724 C CA . PHE A 1 90 ? -22.492 -5.104 14.153 1.00 98.62 90 PHE A CA 1
ATOM 725 C C . PHE A 1 90 ? -23.331 -4.738 12.930 1.00 98.62 90 PHE A C 1
ATOM 727 O O . PHE A 1 90 ? -23.521 -5.548 12.022 1.00 98.62 90 PHE A O 1
ATOM 734 N N . ASN A 1 91 ? -23.800 -3.491 12.886 1.00 98.44 91 ASN A N 1
ATOM 735 C CA . ASN A 1 91 ? -24.512 -2.934 11.742 1.00 98.44 91 ASN A CA 1
ATOM 736 C C . ASN A 1 91 ? -23.589 -1.982 10.973 1.00 98.44 91 ASN A C 1
ATOM 738 O O . ASN A 1 91 ? -23.127 -0.982 11.525 1.00 98.44 91 ASN A O 1
ATOM 742 N N . ILE A 1 92 ? -23.311 -2.300 9.709 1.00 98.75 92 ILE A N 1
ATOM 743 C CA . ILE A 1 92 ? -22.327 -1.587 8.892 1.00 98.75 92 ILE A CA 1
ATOM 744 C C . ILE A 1 92 ? -23.022 -0.739 7.838 1.00 98.75 92 ILE A C 1
ATOM 746 O O . ILE A 1 92 ? -23.872 -1.209 7.089 1.00 98.75 92 ILE A O 1
ATOM 750 N N . THR A 1 93 ? -22.612 0.519 7.744 1.00 98.75 93 THR A N 1
ATOM 751 C CA . THR A 1 93 ? -23.030 1.449 6.697 1.00 98.75 93 THR A CA 1
ATOM 752 C C . THR A 1 93 ? -21.799 2.098 6.076 1.00 98.75 93 THR A C 1
ATOM 754 O O . THR A 1 93 ? -20.851 2.461 6.772 1.00 98.75 93 THR A O 1
ATOM 757 N N . VAL A 1 94 ? -21.814 2.281 4.760 1.00 98.75 94 VAL A N 1
ATOM 758 C CA . VAL A 1 94 ? -20.836 3.117 4.061 1.00 98.75 94 VAL A CA 1
ATOM 759 C C . VAL A 1 94 ? -21.563 4.351 3.546 1.00 98.75 94 VAL A C 1
ATOM 761 O O . VAL A 1 94 ? -22.649 4.234 2.992 1.00 98.75 94 VAL A O 1
ATOM 764 N N . ASN A 1 95 ? -20.988 5.528 3.778 1.00 97.56 95 ASN A N 1
ATOM 765 C CA . ASN A 1 95 ? -21.483 6.797 3.259 1.00 97.56 95 ASN A CA 1
ATOM 766 C C . ASN A 1 95 ? -20.295 7.626 2.764 1.00 97.56 95 ASN A C 1
ATOM 768 O O . ASN A 1 95 ? -19.611 8.287 3.548 1.00 97.56 95 ASN A O 1
ATOM 772 N N . MET A 1 96 ? -20.069 7.604 1.454 1.00 94.25 96 MET A N 1
ATOM 773 C CA . MET A 1 96 ? -18.929 8.232 0.782 1.00 94.25 96 MET A CA 1
ATOM 774 C C . MET A 1 96 ? -18.979 9.764 0.796 1.00 94.25 96 MET A C 1
ATOM 776 O O . MET A 1 96 ? -17.978 10.409 0.491 1.00 94.25 96 MET A O 1
ATOM 780 N N . SER A 1 97 ? -20.125 10.355 1.150 1.00 89.62 97 SER A N 1
ATOM 781 C CA . SER A 1 97 ? -20.296 11.810 1.278 1.00 89.62 97 SER A CA 1
ATOM 782 C C . SER A 1 97 ? -20.011 12.343 2.688 1.00 89.62 97 SER A C 1
ATOM 784 O O . SER A 1 97 ? -20.011 13.555 2.905 1.00 89.62 97 SER A O 1
ATOM 786 N N . LYS A 1 98 ? -19.784 11.454 3.662 1.00 87.75 98 LYS A N 1
ATOM 787 C CA . LYS A 1 98 ? -19.525 11.822 5.058 1.00 87.75 98 LYS A CA 1
ATOM 788 C C . LYS A 1 98 ? -18.064 12.245 5.261 1.00 87.75 98 LYS A C 1
ATOM 790 O O . LYS A 1 98 ? -17.175 11.810 4.544 1.00 87.75 98 LYS A O 1
ATOM 795 N N . GLY A 1 99 ? -17.812 13.052 6.292 1.00 87.94 99 GLY A N 1
ATOM 796 C CA . GLY A 1 99 ? -16.458 13.436 6.703 1.00 87.94 99 GLY A CA 1
ATOM 797 C C . GLY A 1 99 ? -15.794 14.490 5.805 1.00 87.94 99 GLY A C 1
ATOM 798 O O . GLY A 1 99 ? -16.395 14.976 4.845 1.00 87.94 99 GLY A O 1
ATOM 799 N N . PRO A 1 100 ? -14.565 14.917 6.143 1.00 88.00 100 PRO A N 1
ATOM 800 C CA . PRO A 1 100 ? -13.823 15.868 5.331 1.00 88.00 100 PRO A CA 1
ATOM 801 C C . PRO A 1 100 ? -13.438 15.256 3.977 1.00 88.00 100 PRO A C 1
ATOM 803 O O . PRO A 1 100 ? -12.945 14.126 3.931 1.00 88.00 100 PRO A O 1
ATOM 806 N N . PRO A 1 101 ? -13.569 16.001 2.870 1.00 81.31 101 PRO A N 1
ATOM 807 C CA . PRO A 1 101 ? -13.141 15.517 1.569 1.00 81.31 101 PRO A CA 1
ATOM 808 C C . PRO A 1 101 ? -11.677 15.071 1.564 1.00 81.31 101 PRO A C 1
ATOM 810 O O . PRO A 1 101 ? -10.795 15.750 2.093 1.00 81.31 101 PRO A O 1
ATOM 813 N N . GLY A 1 102 ? -11.400 13.932 0.936 1.00 82.00 102 GLY A N 1
ATOM 814 C CA . GLY A 1 102 ? -10.037 13.416 0.845 1.00 82.00 102 GLY A CA 1
ATOM 815 C C . GLY A 1 102 ? -9.558 12.643 2.079 1.00 82.00 102 GLY A C 1
ATOM 816 O O . GLY A 1 102 ? -8.523 11.993 1.980 1.00 82.00 102 GLY A O 1
ATOM 817 N N . LYS A 1 103 ? -10.287 12.644 3.200 1.00 90.75 103 LYS A N 1
ATOM 818 C CA . LYS A 1 103 ? -9.880 11.960 4.436 1.00 90.75 103 LYS A CA 1
ATOM 819 C C . LYS A 1 103 ? -10.894 10.893 4.802 1.00 90.75 103 LYS A C 1
ATOM 821 O O . LYS A 1 103 ? -12.090 11.159 4.813 1.00 90.75 103 LYS A O 1
ATOM 826 N N . ASP A 1 104 ? -10.417 9.685 5.080 1.00 96.44 104 ASP A N 1
ATOM 827 C CA . ASP A 1 104 ? -11.324 8.626 5.498 1.00 96.44 104 ASP A CA 1
ATOM 828 C C . ASP A 1 104 ? -11.789 8.887 6.928 1.00 96.44 104 ASP A C 1
ATOM 830 O O . ASP A 1 104 ? -10.983 9.174 7.813 1.00 96.44 104 ASP A O 1
ATOM 834 N N . THR A 1 105 ? -13.089 8.765 7.160 1.00 98.31 105 THR A N 1
ATOM 835 C CA . THR A 1 105 ? -13.706 8.962 8.470 1.00 98.31 105 THR A CA 1
ATOM 836 C C . THR A 1 105 ? -14.554 7.750 8.806 1.00 98.31 105 THR A C 1
ATOM 838 O O . THR A 1 105 ? -15.284 7.234 7.959 1.00 98.31 105 THR A O 1
ATOM 841 N N . PHE A 1 106 ? -14.515 7.326 10.063 1.00 98.62 106 PHE A N 1
ATOM 842 C CA . PHE A 1 106 ? -15.513 6.413 10.596 1.00 98.62 106 PHE A CA 1
ATOM 843 C C . PHE A 1 106 ? -16.198 7.000 11.824 1.00 98.62 106 PHE A C 1
ATOM 845 O O . PHE A 1 106 ? -15.641 7.831 12.541 1.00 98.62 106 PHE A O 1
ATOM 852 N N . GLN A 1 107 ? -17.409 6.521 12.077 1.00 98.62 107 GLN A N 1
ATOM 853 C CA . GLN A 1 107 ? -18.150 6.729 13.307 1.00 98.62 107 GLN A CA 1
ATOM 854 C C . GLN A 1 107 ? -18.571 5.372 13.866 1.00 98.62 107 GLN A C 1
ATOM 856 O O . GLN A 1 107 ? -19.096 4.548 13.119 1.00 98.62 107 GLN A O 1
ATOM 861 N N . VAL A 1 108 ? -18.376 5.165 15.167 1.00 98.69 108 VAL A N 1
ATOM 862 C CA . VAL A 1 108 ? -18.931 4.024 15.905 1.00 98.69 108 VAL A CA 1
ATOM 863 C C . VAL A 1 108 ? -19.887 4.557 16.961 1.00 98.69 108 VAL A C 1
ATOM 865 O O . VAL A 1 108 ? -19.510 5.408 17.771 1.00 98.69 108 VAL A O 1
ATOM 868 N N . LEU A 1 109 ? -21.115 4.049 16.947 1.00 98.44 109 LEU A N 1
ATOM 869 C CA . LEU A 1 109 ? -22.164 4.366 17.902 1.00 98.44 109 LEU A CA 1
ATOM 870 C C . LEU A 1 109 ? -22.722 3.071 18.494 1.00 98.44 109 LEU A C 1
ATOM 872 O O . LEU A 1 109 ? -23.192 2.196 17.774 1.00 98.44 109 LEU A O 1
ATOM 876 N N . LYS A 1 110 ? -22.686 2.970 19.818 1.00 97.50 110 LYS A N 1
ATOM 877 C CA . LYS A 1 110 ? -23.320 1.914 20.600 1.00 97.50 110 LYS A CA 1
ATOM 878 C C . LYS A 1 110 ? -23.944 2.553 21.829 1.00 97.50 110 LYS A C 1
ATOM 880 O O . LYS A 1 110 ? -23.219 2.948 22.748 1.00 97.50 110 LYS A O 1
ATOM 885 N N . LEU A 1 111 ? -25.271 2.670 21.852 1.00 92.62 111 LEU A N 1
ATOM 886 C CA . LEU A 1 111 ? -25.972 3.132 23.048 1.00 92.62 111 LEU A CA 1
ATOM 887 C C . LEU A 1 111 ? -25.996 2.022 24.111 1.00 92.62 111 LEU A C 1
ATOM 889 O O . LEU A 1 111 ? -25.906 0.830 23.803 1.00 92.62 111 LEU A O 1
ATOM 893 N N . ALA A 1 112 ? -26.113 2.416 25.383 1.00 86.19 112 ALA A N 1
ATOM 894 C CA . ALA A 1 112 ? -26.077 1.481 26.512 1.00 86.19 112 ALA A CA 1
ATOM 895 C C . ALA A 1 112 ? -27.213 0.441 26.474 1.00 86.19 112 ALA A C 1
ATOM 897 O O . ALA A 1 112 ? -27.007 -0.691 26.894 1.00 86.19 112 ALA A O 1
ATOM 898 N N . ASN A 1 113 ? -28.375 0.818 25.928 1.00 87.06 113 ASN A N 1
ATOM 899 C CA . ASN A 1 113 ? -29.584 -0.013 25.890 1.00 87.06 113 ASN A CA 1
ATOM 900 C C . ASN A 1 113 ? -29.819 -0.697 24.533 1.00 87.06 113 ASN A C 1
ATOM 902 O O . ASN A 1 113 ? -30.880 -1.275 24.322 1.00 87.06 113 ASN A O 1
ATOM 906 N N . GLU A 1 114 ? -28.888 -0.567 23.591 1.00 89.81 114 GLU A N 1
ATOM 907 C CA . GLU A 1 114 ? -28.976 -1.233 22.289 1.00 89.81 114 GLU A CA 1
ATOM 908 C C . GLU A 1 114 ? -28.163 -2.522 22.304 1.00 89.81 114 GLU A C 1
ATOM 910 O O . GLU A 1 114 ? -27.187 -2.625 23.038 1.00 89.81 114 GLU A O 1
ATOM 915 N N . ASP A 1 115 ? -28.510 -3.484 21.458 1.00 89.38 115 ASP A N 1
ATOM 916 C CA . ASP A 1 115 ? -27.739 -4.727 21.331 1.00 89.38 115 ASP A CA 1
ATOM 917 C C . ASP A 1 115 ? -26.698 -4.653 20.205 1.00 89.38 115 ASP A C 1
ATOM 919 O O . ASP A 1 115 ? -25.747 -5.428 20.184 1.00 89.38 115 ASP A O 1
ATOM 923 N N . GLN A 1 116 ? -26.836 -3.688 19.287 1.00 96.44 116 GLN A N 1
ATOM 924 C CA . GLN A 1 116 ? -25.983 -3.565 18.107 1.00 96.44 116 GLN A CA 1
ATOM 925 C C . GLN A 1 116 ? -25.062 -2.349 18.154 1.00 96.44 116 GLN A C 1
ATOM 927 O O . GLN A 1 116 ? -25.446 -1.265 18.588 1.00 96.44 116 GLN A O 1
ATOM 932 N N . VAL A 1 117 ? -23.844 -2.530 17.652 1.00 98.56 117 VAL A N 1
ATOM 933 C CA . VAL A 1 117 ? -22.870 -1.473 17.381 1.00 98.56 117 VAL A CA 1
ATOM 934 C C . VAL A 1 117 ? -23.070 -1.002 15.941 1.00 98.56 117 VAL A C 1
ATOM 936 O O . VAL A 1 117 ? -22.839 -1.755 14.994 1.00 98.56 117 VAL A O 1
ATOM 939 N N . ALA A 1 118 ? -23.491 0.247 15.761 1.00 98.56 118 ALA A N 1
ATOM 940 C CA . ALA A 1 118 ? -23.606 0.873 14.451 1.00 98.56 118 ALA A CA 1
ATOM 941 C C . ALA A 1 118 ? -22.266 1.494 14.039 1.00 98.56 118 ALA A C 1
ATOM 943 O O . ALA A 1 118 ? -21.703 2.322 14.759 1.00 98.56 118 ALA A O 1
ATOM 944 N N . ILE A 1 119 ? -21.762 1.122 12.863 1.00 98.81 119 ILE A N 1
ATOM 945 C CA . ILE A 1 119 ? -20.500 1.625 12.314 1.00 98.81 119 ILE A CA 1
ATOM 946 C C . ILE A 1 119 ? -20.763 2.232 10.943 1.00 98.81 119 ILE A C 1
ATOM 948 O O . ILE A 1 119 ? -21.258 1.565 10.038 1.00 98.81 119 ILE A O 1
ATOM 952 N N . THR A 1 120 ? -20.415 3.506 10.778 1.00 98.81 120 THR A N 1
ATOM 953 C CA . THR A 1 120 ? -20.483 4.203 9.488 1.00 98.81 120 THR A CA 1
ATOM 954 C C . THR A 1 120 ? -19.091 4.618 9.042 1.00 98.81 120 THR A C 1
ATOM 956 O O . THR A 1 120 ? -18.448 5.383 9.753 1.00 98.81 120 THR A O 1
ATOM 959 N N . GLY A 1 121 ? -18.641 4.172 7.870 1.00 98.69 121 GLY A N 1
ATOM 960 C CA . GLY A 1 121 ? -17.377 4.600 7.255 1.00 98.69 121 GLY A CA 1
ATOM 961 C C . GLY A 1 121 ? -17.583 5.395 5.964 1.00 98.69 121 GLY A C 1
ATOM 962 O O . GLY A 1 121 ? -18.589 5.223 5.283 1.00 98.69 121 GLY A O 1
ATOM 963 N N . THR A 1 122 ? -16.619 6.234 5.587 1.00 98.00 122 THR A N 1
ATOM 964 C CA . THR A 1 122 ? -16.566 6.893 4.261 1.00 98.00 122 THR A CA 1
ATOM 965 C C . THR A 1 122 ? -16.211 5.945 3.120 1.00 98.00 122 THR A C 1
ATOM 967 O O . THR A 1 122 ? -16.410 6.256 1.950 1.00 98.00 122 THR A O 1
ATOM 970 N N . SER A 1 123 ? -15.677 4.780 3.464 1.00 98.44 123 SER A N 1
ATOM 971 C CA . SER A 1 123 ? -15.334 3.671 2.581 1.00 98.44 123 SER A CA 1
ATOM 972 C C . SER A 1 123 ? -15.480 2.357 3.355 1.00 98.44 123 SER A C 1
ATOM 974 O O . SER A 1 123 ? -15.595 2.367 4.587 1.00 98.44 123 SER A O 1
ATOM 976 N N . GLY A 1 124 ? -15.449 1.220 2.658 1.00 98.81 124 GLY A N 1
ATOM 977 C CA . GLY A 1 124 ? -15.399 -0.098 3.297 1.00 98.81 124 GLY A CA 1
ATOM 978 C C . GLY A 1 124 ? -14.176 -0.234 4.210 1.00 98.81 124 GLY A C 1
ATOM 979 O O . GLY A 1 124 ? -14.308 -0.642 5.361 1.00 98.81 124 GLY A O 1
ATOM 980 N N . VAL A 1 125 ? -13.006 0.229 3.757 1.00 98.69 125 VAL A N 1
ATOM 981 C CA . VAL A 1 125 ? -11.785 0.327 4.572 1.00 98.69 125 VAL A CA 1
ATOM 982 C C . VAL A 1 125 ? -12.022 1.153 5.836 1.00 98.69 125 VAL A C 1
ATOM 984 O O . VAL A 1 125 ? -11.678 0.700 6.924 1.00 98.69 125 VAL A O 1
ATOM 987 N N . ALA A 1 126 ? -12.641 2.335 5.734 1.00 98.81 126 ALA A N 1
ATOM 988 C CA . ALA A 1 126 ? -12.923 3.162 6.907 1.00 98.81 126 ALA A CA 1
ATOM 989 C C . ALA A 1 126 ? -13.873 2.462 7.896 1.00 98.81 126 ALA A C 1
ATOM 991 O O . ALA A 1 126 ? -13.660 2.524 9.104 1.00 98.81 126 ALA A O 1
ATOM 992 N N . ALA A 1 127 ? -14.894 1.755 7.403 1.00 98.88 127 ALA A N 1
ATOM 993 C CA . ALA A 1 127 ? -15.815 1.001 8.252 1.00 98.88 127 ALA A CA 1
ATOM 994 C C . ALA A 1 127 ? -15.135 -0.207 8.930 1.00 98.88 127 ALA A C 1
ATOM 996 O O . ALA A 1 127 ? -15.317 -0.411 10.131 1.00 98.88 127 ALA A O 1
ATOM 997 N N . ALA A 1 128 ? -14.309 -0.971 8.206 1.00 98.94 128 ALA A N 1
ATOM 998 C CA . ALA A 1 128 ? -13.518 -2.069 8.771 1.00 98.94 128 ALA A CA 1
ATOM 999 C C . ALA A 1 128 ? -12.511 -1.566 9.818 1.00 98.94 128 ALA A C 1
ATOM 1001 O O . ALA A 1 128 ? -12.369 -2.162 10.886 1.00 98.94 128 ALA A O 1
ATOM 1002 N N . TRP A 1 129 ? -11.866 -0.431 9.551 1.00 98.81 129 TRP A N 1
ATOM 1003 C CA . TRP A 1 129 ? -10.997 0.244 10.507 1.00 98.81 129 TRP A CA 1
ATOM 1004 C C . TRP A 1 129 ? -11.765 0.701 11.756 1.00 98.81 129 TRP A C 1
ATOM 1006 O O . TRP A 1 129 ? -11.295 0.471 12.868 1.00 98.81 129 TRP A O 1
ATOM 1016 N N . GLY A 1 130 ? -12.972 1.258 11.611 1.00 98.81 130 GLY A N 1
ATOM 1017 C CA . GLY A 1 130 ? -13.831 1.615 12.745 1.00 98.81 130 GLY A CA 1
ATOM 1018 C C . GLY A 1 130 ? -14.219 0.413 13.609 1.00 98.81 130 GLY A C 1
ATOM 1019 O O . GLY A 1 130 ? -14.172 0.489 14.838 1.00 98.81 130 GLY A O 1
ATOM 1020 N N . PHE A 1 131 ? -14.517 -0.723 12.977 1.00 98.88 131 PHE A N 1
ATOM 1021 C CA . PHE A 1 131 ? -14.737 -1.994 13.668 1.00 98.88 131 PHE A CA 1
ATOM 1022 C C . PHE A 1 131 ? -13.493 -2.444 14.444 1.00 98.88 131 PHE A C 1
ATOM 1024 O O . PHE A 1 131 ? -13.583 -2.715 15.642 1.00 98.88 131 PHE A O 1
ATOM 1031 N N . HIS A 1 132 ? -12.318 -2.444 13.811 1.00 98.81 132 HIS A N 1
ATOM 1032 C CA . HIS A 1 132 ? -11.069 -2.806 14.481 1.00 98.81 132 HIS A CA 1
ATOM 1033 C C . HIS A 1 132 ? -10.726 -1.854 15.635 1.00 98.81 132 HIS A C 1
ATOM 1035 O O . HIS A 1 132 ? -10.329 -2.299 16.710 1.00 98.81 132 HIS A O 1
ATOM 1041 N N . HIS A 1 133 ? -10.931 -0.549 15.448 1.00 98.75 133 HIS A N 1
ATOM 1042 C CA . HIS A 1 133 ? -10.728 0.454 16.487 1.00 98.75 133 HIS A CA 1
ATOM 1043 C C . HIS A 1 133 ? -11.640 0.191 17.693 1.00 98.75 133 HIS A C 1
ATOM 1045 O O . HIS A 1 133 ? -11.188 0.246 18.836 1.00 98.75 133 HIS A O 1
ATOM 1051 N N . TYR A 1 134 ? -12.915 -0.135 17.465 1.00 98.75 134 TYR A N 1
ATOM 1052 C CA . TYR A 1 134 ? -13.836 -0.505 18.538 1.00 98.75 134 TYR A CA 1
ATOM 1053 C C . TYR A 1 134 ? -13.383 -1.772 19.277 1.00 98.75 134 TYR A C 1
ATOM 1055 O O . TYR A 1 134 ? -13.318 -1.779 20.508 1.00 98.75 134 TYR A O 1
ATOM 1063 N N . LEU A 1 135 ? -12.987 -2.816 18.544 1.00 98.56 135 LEU A N 1
ATOM 1064 C CA . LEU A 1 135 ? -12.435 -4.034 19.141 1.00 98.56 135 LEU A CA 1
ATOM 1065 C C . LEU A 1 135 ? -11.214 -3.736 20.025 1.00 98.56 135 LEU A C 1
ATOM 1067 O O . LEU A 1 135 ? -11.146 -4.194 21.166 1.00 98.56 135 LEU A O 1
ATOM 1071 N N . LYS A 1 136 ? -10.284 -2.923 19.522 1.00 97.81 136 LYS A N 1
ATOM 1072 C CA . LYS A 1 136 ? -9.024 -2.584 20.188 1.00 97.81 136 LYS A CA 1
ATOM 1073 C C . LYS A 1 136 ? -9.212 -1.742 21.448 1.00 97.81 136 LYS A C 1
ATOM 1075 O O . LYS A 1 136 ? -8.653 -2.076 22.488 1.00 97.81 136 LYS A O 1
ATOM 1080 N N . TYR A 1 137 ? -9.987 -0.659 21.366 1.00 97.56 137 TYR A N 1
ATOM 1081 C CA . TYR A 1 137 ? -10.078 0.332 22.448 1.00 97.56 137 TYR A CA 1
ATOM 1082 C C . TYR A 1 137 ? -11.268 0.141 23.388 1.00 97.56 137 TYR A C 1
ATOM 1084 O O . TYR A 1 137 ? -11.247 0.690 24.486 1.00 97.56 137 TYR A O 1
ATOM 1092 N N . HIS A 1 138 ? -12.286 -0.628 22.993 1.00 97.38 138 HIS A N 1
ATOM 1093 C CA . HIS A 1 138 ? -13.453 -0.894 23.839 1.00 97.38 138 HIS A CA 1
ATOM 1094 C C . HIS A 1 138 ? -13.571 -2.363 24.249 1.00 97.38 138 HIS A C 1
ATOM 1096 O O . HIS A 1 138 ? -14.031 -2.630 25.351 1.00 97.38 138 HIS A O 1
ATOM 1102 N N . CYS A 1 139 ? -13.137 -3.319 23.420 1.00 97.56 139 CYS A N 1
ATOM 1103 C CA . CYS A 1 139 ? -13.307 -4.752 23.707 1.00 97.56 139 CYS A CA 1
ATOM 1104 C C . CYS A 1 139 ? -12.022 -5.461 24.161 1.00 97.56 139 CYS A C 1
ATOM 1106 O O . CYS A 1 139 ? -12.042 -6.680 24.301 1.00 97.56 139 CYS A O 1
ATOM 1108 N N . LEU A 1 140 ? -10.914 -4.731 24.350 1.00 96.88 140 LEU A N 1
ATOM 1109 C CA . LEU A 1 140 ? -9.590 -5.283 24.680 1.00 96.88 140 LEU A CA 1
ATOM 1110 C C . LEU A 1 140 ? -9.114 -6.379 23.713 1.00 96.88 140 LEU A C 1
ATOM 1112 O O . LEU A 1 140 ? -8.356 -7.258 24.100 1.00 96.88 140 LEU A O 1
ATOM 1116 N N . CYS A 1 141 ? -9.546 -6.336 22.456 1.00 98.25 141 CYS A N 1
ATOM 1117 C CA . CYS A 1 141 ? -9.198 -7.337 21.454 1.00 98.25 141 CYS A CA 1
ATOM 1118 C C . CYS A 1 141 ? -7.945 -6.940 20.657 1.00 98.25 141 CYS A C 1
ATOM 1120 O O . CYS A 1 141 ? -7.560 -5.769 20.584 1.00 98.25 141 CYS A O 1
ATOM 1122 N N . HIS A 1 142 ? -7.323 -7.921 20.010 1.00 98.19 142 HIS A N 1
ATOM 1123 C CA . HIS A 1 142 ? -6.134 -7.741 19.184 1.00 98.19 142 HIS A CA 1
ATOM 1124 C C . HIS A 1 142 ? -6.179 -8.636 17.946 1.00 98.19 142 HIS A C 1
ATOM 1126 O O . HIS A 1 142 ? -6.582 -9.793 18.032 1.00 98.19 142 HIS A O 1
ATOM 1132 N N . VAL A 1 143 ? -5.729 -8.108 16.807 1.00 97.94 143 VAL A N 1
ATOM 1133 C CA . VAL A 1 143 ? -5.622 -8.843 15.542 1.00 97.94 143 VAL A CA 1
ATOM 1134 C C . VAL A 1 143 ? -4.218 -8.648 14.979 1.00 97.94 143 VAL A C 1
ATOM 1136 O O . VAL A 1 143 ? -3.792 -7.512 14.763 1.00 97.94 143 VAL A O 1
ATOM 1139 N N . SER A 1 144 ? -3.495 -9.735 14.709 1.00 95.88 144 SER A N 1
ATOM 1140 C CA . SER A 1 144 ? -2.158 -9.679 14.094 1.00 95.88 144 SER A CA 1
ATOM 1141 C C . SER A 1 144 ? -1.998 -10.733 12.995 1.00 95.88 144 SER A C 1
ATOM 1143 O O . SER A 1 144 ? -2.969 -11.377 12.604 1.00 95.88 144 SER A O 1
ATOM 1145 N N . TRP A 1 145 ? -0.800 -10.867 12.416 1.00 96.06 145 TRP A N 1
ATOM 1146 C CA . TRP A 1 145 ? -0.545 -11.899 11.403 1.00 96.06 145 TRP A CA 1
ATOM 1147 C C . TRP A 1 145 ? -0.507 -13.324 11.972 1.00 96.06 145 TRP A C 1
ATOM 1149 O O . TRP A 1 145 ? -0.848 -14.262 11.258 1.00 96.06 145 TRP A O 1
ATOM 1159 N N . GLU A 1 146 ? -0.087 -13.491 13.229 1.00 89.25 146 GLU A N 1
ATOM 1160 C CA . GLU A 1 146 ? 0.145 -14.809 13.844 1.00 89.25 146 GLU A CA 1
ATOM 1161 C C . GLU A 1 146 ? -0.878 -15.165 14.923 1.00 89.25 146 GLU A C 1
ATOM 1163 O O . GLU A 1 146 ? -1.180 -16.340 15.106 1.00 89.25 146 GLU A O 1
ATOM 1168 N N . ALA A 1 147 ? -1.417 -14.175 15.638 1.00 89.69 147 ALA A N 1
ATOM 1169 C CA . ALA A 1 147 ? -2.334 -14.434 16.736 1.00 89.69 147 ALA A CA 1
ATOM 1170 C C . ALA A 1 147 ? -3.410 -13.357 16.839 1.00 89.69 147 ALA A C 1
ATOM 1172 O O . ALA A 1 147 ? -3.117 -12.160 16.784 1.00 89.69 147 ALA A O 1
ATOM 1173 N N . ASP A 1 148 ? -4.632 -13.824 17.075 1.00 96.81 148 ASP A N 1
ATOM 1174 C CA . ASP A 1 148 ? -5.799 -12.998 17.334 1.00 96.81 148 ASP A CA 1
ATOM 1175 C C . ASP A 1 148 ? -6.288 -13.266 18.761 1.00 96.81 148 ASP A C 1
ATOM 1177 O O . ASP A 1 148 ? -6.428 -14.415 19.181 1.00 96.81 148 ASP A O 1
ATOM 1181 N N . GLN A 1 149 ? -6.562 -12.197 19.503 1.00 97.69 149 GLN A N 1
ATOM 1182 C CA . GLN A 1 149 ? -7.207 -12.232 20.809 1.00 97.69 149 GLN A CA 1
ATOM 1183 C C . GLN A 1 149 ? -8.581 -11.577 20.640 1.00 97.69 149 GLN A C 1
ATOM 1185 O O . GLN A 1 149 ? -8.691 -10.356 20.535 1.00 97.69 149 GLN A O 1
ATOM 1190 N N . LEU A 1 150 ? -9.620 -12.406 20.529 1.00 97.62 150 LEU A N 1
ATOM 1191 C CA . LEU A 1 150 ? -10.989 -12.005 20.180 1.00 97.62 150 LEU A CA 1
ATOM 1192 C C . LEU A 1 150 ? -12.005 -12.458 21.239 1.00 97.62 150 LEU A C 1
ATOM 1194 O O . LEU A 1 150 ? -13.138 -12.826 20.921 1.00 97.62 150 LEU A O 1
ATOM 1198 N N . ASN A 1 151 ? -11.609 -12.446 22.511 1.00 96.75 151 ASN A N 1
ATOM 1199 C CA . ASN A 1 151 ? -12.510 -12.684 23.629 1.00 96.75 151 ASN A CA 1
ATOM 1200 C C . ASN A 1 151 ? -13.318 -11.412 23.931 1.00 96.75 151 ASN A C 1
ATOM 1202 O O . ASN A 1 151 ? -13.013 -10.653 24.850 1.00 96.75 151 ASN A O 1
ATOM 1206 N N . LEU A 1 152 ? -14.330 -11.147 23.102 1.00 96.69 152 LEU A N 1
ATOM 1207 C CA . LEU A 1 152 ? -15.182 -9.968 23.251 1.00 96.69 152 LEU A CA 1
ATOM 1208 C C . LEU A 1 152 ? -15.995 -10.051 24.563 1.00 96.69 152 LEU A C 1
ATOM 1210 O O . LEU A 1 152 ? -16.535 -11.117 24.875 1.00 96.69 152 LEU A O 1
ATOM 1214 N N . PRO A 1 153 ? -16.208 -8.927 25.276 1.00 95.38 153 PRO A N 1
ATOM 1215 C CA . PRO A 1 153 ? -17.077 -8.885 26.451 1.00 95.38 153 PRO A CA 1
ATOM 1216 C C . PRO A 1 153 ? -18.487 -9.400 26.147 1.00 95.38 153 PRO A C 1
ATOM 1218 O O . PRO A 1 153 ? -19.023 -9.140 25.067 1.00 95.38 153 PRO A O 1
ATOM 1221 N N . ALA A 1 154 ? -19.116 -10.098 27.098 1.00 94.94 154 ALA A N 1
ATOM 1222 C CA . ALA A 1 154 ? -20.468 -10.640 26.918 1.00 94.94 154 ALA A CA 1
ATOM 1223 C C . ALA A 1 154 ? -21.484 -9.558 26.509 1.00 94.94 154 ALA A C 1
ATOM 1225 O O . ALA A 1 154 ? -22.328 -9.798 25.653 1.00 94.94 154 ALA A O 1
ATOM 1226 N N . VAL A 1 155 ? -21.344 -8.352 27.068 1.00 95.44 155 VAL A N 1
ATOM 1227 C CA . VAL A 1 155 ? -22.085 -7.155 26.657 1.00 95.44 155 VAL A CA 1
ATOM 1228 C C . VAL A 1 155 ? -21.113 -6.181 26.005 1.00 95.44 155 VAL A C 1
ATOM 1230 O O . VAL A 1 155 ? -20.148 -5.753 26.638 1.00 95.44 155 VAL A O 1
ATOM 1233 N N . LEU A 1 156 ? -21.374 -5.822 24.747 1.00 97.25 156 LEU A N 1
ATOM 1234 C CA . LEU A 1 156 ? -20.542 -4.885 23.996 1.00 97.25 156 LEU A CA 1
ATOM 1235 C C . LEU A 1 156 ? -20.578 -3.476 24.625 1.00 97.25 156 LEU A C 1
ATOM 1237 O O . LEU A 1 156 ? -21.670 -2.909 24.780 1.00 97.25 156 LEU A O 1
ATOM 1241 N N . PRO A 1 157 ? -19.416 -2.890 24.981 1.00 97.19 157 PRO A N 1
ATOM 1242 C CA . PRO A 1 157 ? -19.359 -1.600 25.666 1.00 97.19 157 PRO A CA 1
ATOM 1243 C C . PRO A 1 157 ? -19.947 -0.444 24.855 1.00 97.19 157 PRO A C 1
ATOM 1245 O O . PRO A 1 157 ? -19.816 -0.384 23.631 1.00 97.19 157 PRO A O 1
ATOM 1248 N N . ALA A 1 158 ? -20.557 0.519 25.544 1.00 97.75 158 ALA A N 1
ATOM 1249 C CA . ALA A 1 158 ? -21.049 1.734 24.905 1.00 97.75 158 ALA A CA 1
ATOM 1250 C C . ALA A 1 158 ? -19.901 2.539 24.270 1.00 97.75 158 ALA A C 1
ATOM 1252 O O . ALA A 1 158 ? -18.793 2.608 24.807 1.00 97.75 158 ALA A O 1
ATOM 1253 N N . ALA A 1 159 ? -20.183 3.168 23.131 1.00 97.62 159 ALA A N 1
ATOM 1254 C CA . ALA A 1 159 ? -19.227 4.000 22.410 1.00 97.62 159 ALA A CA 1
ATOM 1255 C C . ALA A 1 159 ? -19.944 5.084 21.603 1.00 97.62 159 ALA A C 1
ATOM 1257 O O . ALA A 1 159 ? -21.020 4.863 21.052 1.00 97.62 159 ALA A O 1
ATOM 1258 N N . ASN A 1 160 ? -19.324 6.255 21.512 1.00 97.81 160 ASN A N 1
ATOM 1259 C CA . ASN A 1 160 ? -19.701 7.308 20.578 1.00 97.81 160 ASN A CA 1
ATOM 1260 C C . ASN A 1 160 ? -18.414 7.990 20.119 1.00 97.81 160 ASN A C 1
ATOM 1262 O O . ASN A 1 160 ? -17.937 8.932 20.750 1.00 97.81 160 ASN A O 1
ATOM 1266 N N . ILE A 1 161 ? -17.807 7.436 19.074 1.00 97.19 161 ILE A N 1
ATOM 1267 C CA . ILE A 1 161 ? -16.505 7.871 18.571 1.00 97.19 161 ILE A CA 1
ATOM 1268 C C . ILE A 1 161 ? -16.621 8.244 17.102 1.00 97.19 161 ILE A C 1
ATOM 1270 O O . ILE A 1 161 ? -17.331 7.600 16.333 1.00 97.19 161 ILE A O 1
ATOM 1274 N N . THR A 1 162 ? -15.913 9.294 16.707 1.00 98.06 162 THR A N 1
ATOM 1275 C CA . THR A 1 162 ? -15.693 9.650 15.306 1.00 98.06 162 THR A CA 1
ATOM 1276 C C . THR A 1 162 ? -14.210 9.909 15.133 1.00 98.06 162 THR A C 1
ATOM 1278 O O . THR A 1 162 ? -13.652 10.746 15.838 1.00 98.06 162 THR A O 1
ATOM 1281 N N . VAL A 1 163 ? -13.575 9.192 14.212 1.00 98.25 163 VAL A N 1
ATOM 1282 C CA . VAL A 1 163 ? -12.142 9.328 13.934 1.00 98.25 163 VAL A CA 1
ATOM 1283 C C . VAL A 1 163 ? -11.968 9.582 12.447 1.00 98.25 163 VAL A C 1
ATOM 1285 O O . VAL A 1 163 ? -12.630 8.964 11.616 1.00 98.25 163 VAL A O 1
ATOM 1288 N N . THR A 1 164 ? -11.098 10.531 12.117 1.00 97.94 164 THR A N 1
ATOM 1289 C CA . THR A 1 164 ? -10.754 10.895 10.741 1.00 97.94 164 THR A CA 1
ATOM 1290 C C . THR A 1 164 ? -9.265 10.678 10.535 1.00 97.94 164 THR A C 1
ATOM 1292 O O . THR A 1 164 ? -8.472 11.043 11.402 1.00 97.94 164 THR A O 1
ATOM 1295 N N . SER A 1 165 ? -8.881 10.093 9.403 1.00 96.31 165 SER A N 1
ATOM 1296 C CA . SER A 1 165 ? -7.479 9.916 9.045 1.00 96.31 165 SER A CA 1
ATOM 1297 C C . SER A 1 165 ? -6.775 11.270 8.943 1.00 96.31 165 SER A C 1
ATOM 1299 O O . SER A 1 165 ? -7.339 12.266 8.483 1.00 96.31 165 SER A O 1
ATOM 1301 N N . ALA A 1 166 ? -5.516 11.322 9.365 1.00 93.69 166 ALA A N 1
ATOM 1302 C CA . ALA A 1 166 ? -4.688 12.508 9.214 1.00 93.69 166 ALA A CA 1
ATOM 1303 C C . ALA A 1 166 ? -4.337 12.734 7.734 1.00 93.69 166 ALA A C 1
ATOM 1305 O O . ALA A 1 166 ? -4.426 13.871 7.255 1.00 93.69 166 ALA A O 1
ATOM 1306 N N . ASP A 1 167 ? -4.049 11.645 7.012 1.00 89.25 167 ASP A N 1
ATOM 1307 C CA . ASP A 1 167 ? -3.617 11.653 5.612 1.00 89.25 167 ASP A CA 1
ATOM 1308 C C . ASP A 1 167 ? -4.621 10.973 4.671 1.00 89.25 167 ASP A C 1
ATOM 1310 O O . ASP A 1 167 ? -5.554 10.283 5.103 1.00 89.25 167 ASP A O 1
ATOM 1314 N N . ARG A 1 168 ? -4.397 11.135 3.362 1.00 92.12 168 ARG A N 1
ATOM 1315 C CA . ARG A 1 168 ? -5.204 10.507 2.313 1.00 92.12 168 ARG A CA 1
ATOM 1316 C C . ARG A 1 168 ? -4.940 9.010 2.209 1.00 92.12 168 ARG A C 1
ATOM 1318 O O . ARG A 1 168 ? -5.888 8.226 2.170 1.00 92.12 168 ARG A O 1
ATOM 1325 N N . PHE A 1 169 ? -3.672 8.629 2.090 1.00 97.44 169 PHE A N 1
ATOM 1326 C CA . PHE A 1 169 ? -3.284 7.262 1.762 1.00 97.44 169 PHE A CA 1
ATOM 1327 C C . PHE A 1 169 ? -2.643 6.566 2.955 1.00 97.44 169 PHE A C 1
ATOM 1329 O O . PHE A 1 169 ? -1.835 7.149 3.677 1.00 97.44 169 PHE A O 1
ATOM 1336 N N . ARG A 1 170 ? -3.005 5.298 3.142 1.00 98.56 170 ARG A N 1
ATOM 1337 C CA . ARG A 1 170 ? -2.263 4.355 3.975 1.00 98.56 170 ARG A CA 1
ATOM 1338 C C . ARG A 1 170 ? -1.795 3.241 3.057 1.00 98.56 170 ARG A C 1
ATOM 1340 O O . ARG A 1 170 ? -2.614 2.439 2.602 1.00 98.56 170 ARG A O 1
ATOM 1347 N N . TYR A 1 171 ? -0.510 3.277 2.729 1.00 98.88 171 TYR A N 1
ATOM 1348 C CA . TYR A 1 171 ? 0.114 2.397 1.752 1.00 98.88 171 TYR A CA 1
ATOM 1349 C C . TYR A 1 171 ? 0.612 1.097 2.390 1.00 98.88 171 TYR A C 1
ATOM 1351 O O . TYR A 1 171 ? 1.109 1.108 3.517 1.00 98.88 171 TYR A O 1
ATOM 1359 N N . TYR A 1 172 ? 0.546 -0.015 1.659 1.00 98.88 172 TYR A N 1
ATOM 1360 C CA . TYR A 1 172 ? 1.165 -1.265 2.087 1.00 98.88 172 TYR A CA 1
ATOM 1361 C C . TYR A 1 172 ? 1.860 -2.019 0.951 1.00 98.88 172 TYR A C 1
ATOM 1363 O O . TYR A 1 172 ? 1.331 -2.122 -0.160 1.00 98.88 172 TYR A O 1
ATOM 1371 N N . GLN A 1 173 ? 2.972 -2.644 1.355 1.00 97.94 173 GLN A N 1
ATOM 1372 C CA . GLN A 1 173 ? 3.813 -3.661 0.717 1.00 97.94 173 GLN A CA 1
ATOM 1373 C C . GLN A 1 173 ? 5.109 -3.102 0.128 1.00 97.94 173 GLN A C 1
ATOM 1375 O O . GLN A 1 173 ? 5.165 -2.010 -0.425 1.00 97.94 173 GLN A O 1
ATOM 1380 N N . ASN A 1 174 ? 6.175 -3.884 0.222 1.00 98.62 174 ASN A N 1
ATOM 1381 C CA . ASN A 1 174 ? 7.366 -3.720 -0.596 1.00 98.62 174 ASN A CA 1
ATOM 1382 C C . ASN A 1 174 ? 7.244 -4.648 -1.813 1.00 98.62 174 ASN A C 1
ATOM 1384 O O . ASN A 1 174 ? 6.614 -5.707 -1.739 1.00 98.62 174 ASN A O 1
ATOM 1388 N N . VAL A 1 175 ? 7.895 -4.315 -2.924 1.00 97.69 175 VAL A N 1
ATOM 1389 C CA . VAL A 1 175 ? 8.037 -5.255 -4.045 1.00 97.69 175 VAL A CA 1
ATOM 1390 C C . VAL A 1 175 ? 8.714 -6.560 -3.593 1.00 97.69 175 VAL A C 1
ATOM 1392 O O . VAL A 1 175 ? 8.307 -7.644 -4.020 1.00 97.69 175 VAL A O 1
ATOM 1395 N N . CYS A 1 176 ? 9.646 -6.483 -2.636 1.00 98.38 176 CYS A N 1
ATOM 1396 C CA . CYS A 1 176 ? 10.318 -7.625 -2.012 1.00 98.38 176 CYS A CA 1
ATOM 1397 C C . CYS A 1 176 ? 9.371 -8.538 -1.212 1.00 98.38 176 CYS A C 1
ATOM 1399 O O . CYS A 1 176 ? 9.570 -9.756 -1.206 1.00 98.38 176 CYS A O 1
ATOM 1401 N N . THR A 1 177 ? 8.294 -8.004 -0.615 1.00 98.50 177 THR A N 1
ATOM 1402 C CA . THR A 1 177 ? 7.343 -8.798 0.194 1.00 98.50 177 THR A CA 1
ATOM 1403 C C . THR A 1 177 ? 6.679 -9.898 -0.625 1.00 98.50 177 THR A C 1
ATOM 1405 O O . THR A 1 177 ? 6.411 -10.991 -0.115 1.00 98.50 177 THR A O 1
ATOM 1408 N N . SER A 1 178 ? 6.509 -9.655 -1.930 1.00 96.94 178 SER A N 1
ATOM 1409 C CA . SER A 1 178 ? 5.994 -10.650 -2.870 1.00 96.94 178 SER A CA 1
ATOM 1410 C C . SER A 1 178 ? 6.836 -11.929 -2.922 1.00 96.94 178 SER A C 1
ATOM 1412 O O . SER A 1 178 ? 6.278 -13.002 -3.127 1.00 96.94 178 SER A O 1
ATOM 1414 N N . SER A 1 179 ? 8.151 -11.819 -2.699 1.00 98.31 179 SER A N 1
ATOM 1415 C CA . SER A 1 179 ? 9.109 -12.929 -2.749 1.00 98.31 179 SER A CA 1
ATOM 1416 C C . SER A 1 179 ? 9.429 -13.496 -1.363 1.00 98.31 179 SER A C 1
ATOM 1418 O O . SER A 1 179 ? 9.393 -14.711 -1.163 1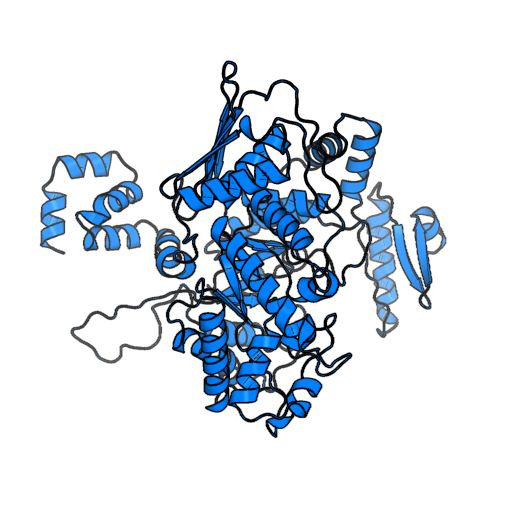.00 98.31 179 SER A O 1
ATOM 1420 N N . TYR A 1 180 ? 9.671 -12.633 -0.375 1.00 98.25 180 TYR A N 1
ATOM 1421 C CA . TYR A 1 180 ? 10.053 -13.079 0.968 1.00 98.25 180 TYR A CA 1
ATOM 1422 C C . TYR A 1 180 ? 8.886 -13.573 1.824 1.00 98.25 180 TYR A C 1
ATOM 1424 O O . TYR A 1 180 ? 9.104 -14.290 2.797 1.00 98.25 180 TYR A O 1
ATOM 1432 N N . SER A 1 181 ? 7.645 -13.203 1.500 1.00 98.12 181 SER A N 1
ATOM 1433 C CA . SER A 1 181 ? 6.479 -13.599 2.300 1.00 98.12 181 SER A CA 1
ATOM 1434 C C . SER A 1 181 ? 5.360 -14.217 1.472 1.00 98.12 181 SER A C 1
ATOM 1436 O O . SER A 1 181 ? 4.808 -15.236 1.883 1.00 98.12 181 SER A O 1
ATOM 1438 N N . PHE A 1 182 ? 5.018 -13.641 0.315 1.00 98.25 182 PHE A N 1
ATOM 1439 C CA . PHE A 1 182 ? 3.772 -13.997 -0.378 1.00 98.25 182 PHE A CA 1
ATOM 1440 C C . PHE A 1 182 ? 3.907 -15.126 -1.407 1.00 98.25 182 PHE A C 1
ATOM 1442 O O . PHE A 1 182 ? 2.883 -15.645 -1.848 1.00 98.25 182 PHE A O 1
ATOM 1449 N N . THR A 1 183 ? 5.131 -15.530 -1.776 1.00 97.50 183 THR A N 1
ATOM 1450 C CA . THR A 1 183 ? 5.412 -16.458 -2.894 1.00 97.50 183 THR A CA 1
ATOM 1451 C C . THR A 1 183 ? 4.524 -17.699 -2.905 1.00 97.50 183 THR A C 1
ATOM 1453 O O . THR A 1 183 ? 4.050 -18.117 -3.958 1.00 97.50 183 THR A O 1
ATOM 1456 N N . TRP A 1 184 ? 4.284 -18.289 -1.734 1.00 97.62 184 TRP A N 1
ATOM 1457 C CA . TRP A 1 184 ? 3.566 -19.561 -1.597 1.00 97.62 184 TRP A CA 1
ATOM 1458 C C . TRP A 1 184 ? 2.139 -19.406 -1.069 1.00 97.62 184 TRP A C 1
ATOM 1460 O O . TRP A 1 184 ? 1.516 -20.383 -0.654 1.00 97.62 184 TRP A O 1
ATOM 1470 N N . TRP A 1 185 ? 1.615 -18.182 -1.028 1.00 98.25 185 TRP A N 1
ATOM 1471 C CA . TRP A 1 185 ? 0.284 -17.937 -0.497 1.00 98.25 185 TRP A CA 1
ATOM 1472 C C . TRP A 1 185 ? -0.803 -18.384 -1.462 1.00 98.25 185 TRP A C 1
ATOM 1474 O O . TRP A 1 185 ? -0.802 -18.060 -2.647 1.00 98.25 185 TRP A O 1
ATOM 1484 N N . ASN A 1 186 ? -1.794 -19.072 -0.905 1.00 98.12 186 ASN A N 1
ATOM 1485 C CA . ASN A 1 186 ? -3.053 -19.344 -1.577 1.00 98.12 186 ASN A CA 1
ATOM 1486 C C . ASN A 1 186 ? -4.080 -18.235 -1.278 1.00 98.12 186 ASN A C 1
ATOM 1488 O O . ASN A 1 186 ? -3.810 -17.272 -0.555 1.00 98.12 186 ASN A O 1
ATOM 1492 N N . TRP A 1 187 ? -5.296 -18.407 -1.801 1.00 98.69 187 TRP A N 1
ATOM 1493 C CA . TRP A 1 187 ? -6.391 -17.469 -1.560 1.00 98.69 187 TRP A CA 1
ATOM 1494 C C . TRP A 1 187 ? -6.721 -17.287 -0.075 1.00 98.69 187 TRP A C 1
ATOM 1496 O O . TRP A 1 187 ? -6.935 -16.162 0.347 1.00 98.69 187 TRP A O 1
ATOM 1506 N N . THR A 1 188 ? -6.734 -18.352 0.730 1.00 98.38 188 THR A N 1
ATOM 1507 C CA . THR A 1 188 ? -7.090 -18.262 2.155 1.00 98.38 188 THR A CA 1
ATOM 1508 C C . THR A 1 188 ? -6.148 -17.330 2.917 1.00 98.38 188 THR A C 1
ATOM 1510 O O . THR A 1 188 ? -6.605 -16.503 3.705 1.00 98.38 188 THR A O 1
ATOM 1513 N N . ARG A 1 189 ? -4.835 -17.407 2.658 1.00 98.38 189 ARG A N 1
ATOM 1514 C CA . ARG A 1 189 ? -3.874 -16.503 3.306 1.00 98.38 189 ARG A CA 1
ATOM 1515 C C . ARG A 1 189 ? -3.978 -15.071 2.777 1.00 98.38 189 ARG A C 1
ATOM 1517 O O . ARG A 1 189 ? -3.883 -14.145 3.580 1.00 98.38 189 ARG A O 1
ATOM 1524 N N . TRP A 1 190 ? -4.207 -14.888 1.475 1.00 98.75 190 TRP A N 1
ATOM 1525 C CA . TRP A 1 190 ? -4.445 -13.567 0.881 1.00 98.75 190 TRP A CA 1
ATOM 1526 C C . TRP A 1 190 ? -5.732 -12.914 1.389 1.00 98.75 190 TRP A C 1
ATOM 1528 O O . TRP A 1 190 ? -5.724 -11.731 1.705 1.00 98.75 190 TRP A O 1
ATOM 1538 N N . GLU A 1 191 ? -6.816 -13.672 1.539 1.00 98.81 191 GLU A N 1
ATOM 1539 C CA . GLU A 1 191 ? -8.072 -13.194 2.120 1.00 98.81 191 GLU A CA 1
ATOM 1540 C C . GLU A 1 191 ? -7.849 -12.668 3.541 1.00 98.81 191 GLU A C 1
ATOM 1542 O O . GLU A 1 191 ? -8.263 -11.552 3.850 1.00 98.81 191 GLU A O 1
ATOM 1547 N N . ARG A 1 192 ? 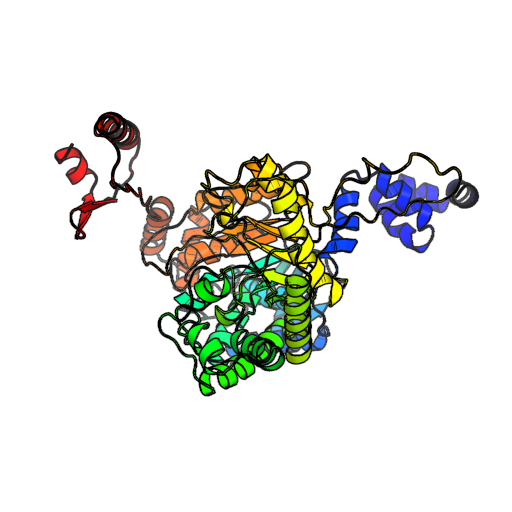-7.106 -13.411 4.373 1.00 98.50 192 ARG A N 1
ATOM 1548 C CA . ARG A 1 192 ? -6.747 -12.961 5.725 1.00 98.50 192 ARG A CA 1
ATOM 1549 C C . ARG A 1 192 ? -5.851 -11.719 5.729 1.00 98.50 192 ARG A C 1
ATOM 1551 O O . ARG A 1 192 ? -5.962 -10.907 6.649 1.00 98.50 192 ARG A O 1
ATOM 1558 N N . GLU A 1 193 ? -4.973 -11.570 4.734 1.00 98.88 193 GLU A N 1
ATOM 1559 C CA . GLU A 1 193 ? -4.134 -10.374 4.595 1.00 98.88 193 GLU A CA 1
ATOM 1560 C C . GLU A 1 193 ? -4.962 -9.153 4.210 1.00 98.88 193 GLU A C 1
ATOM 1562 O O . GLU A 1 193 ? -4.806 -8.101 4.816 1.00 98.88 193 GLU A O 1
ATOM 1567 N N . ILE A 1 194 ? -5.869 -9.289 3.244 1.00 98.94 194 ILE A N 1
ATOM 1568 C CA . ILE A 1 194 ? -6.702 -8.174 2.788 1.00 98.94 194 ILE A CA 1
ATOM 1569 C C . ILE A 1 194 ? -7.684 -7.748 3.891 1.00 98.94 194 ILE A C 1
ATOM 1571 O O . ILE A 1 194 ? -7.922 -6.554 4.078 1.00 98.94 194 ILE A O 1
ATOM 1575 N N . ASP A 1 195 ? -8.187 -8.698 4.683 1.00 98.88 195 ASP A N 1
ATOM 1576 C CA . ASP A 1 195 ? -8.948 -8.392 5.895 1.00 98.88 195 ASP A CA 1
ATOM 1577 C C . ASP A 1 195 ? -8.096 -7.585 6.889 1.00 98.88 195 ASP A C 1
ATOM 1579 O O . ASP A 1 195 ? -8.535 -6.542 7.370 1.00 98.88 195 ASP A O 1
ATOM 1583 N N . TRP A 1 196 ? -6.852 -8.007 7.149 1.00 98.88 196 TRP A N 1
ATOM 1584 C CA . TRP A 1 196 ? -5.924 -7.270 8.018 1.00 98.88 196 TRP A CA 1
ATOM 1585 C C . TRP A 1 196 ? -5.610 -5.866 7.485 1.00 98.88 196 TRP A C 1
ATOM 1587 O O . TRP A 1 196 ? -5.589 -4.910 8.261 1.00 98.88 196 TRP A O 1
ATOM 1597 N N . MET A 1 197 ? -5.425 -5.722 6.171 1.00 98.94 197 MET A N 1
ATOM 1598 C CA . MET A 1 197 ? -5.231 -4.435 5.501 1.00 98.94 197 MET A CA 1
ATOM 1599 C C . MET A 1 197 ? -6.413 -3.499 5.775 1.00 98.94 197 MET A C 1
ATOM 1601 O O . MET A 1 197 ? -6.208 -2.378 6.240 1.00 98.94 197 MET A O 1
ATOM 1605 N N . ALA A 1 198 ? -7.647 -3.967 5.562 1.00 98.88 198 ALA A N 1
ATOM 1606 C CA . ALA A 1 198 ? -8.849 -3.169 5.793 1.00 98.88 198 ALA A CA 1
ATOM 1607 C C . ALA A 1 198 ? -9.040 -2.808 7.278 1.00 98.88 198 ALA A C 1
ATOM 1609 O O . ALA A 1 198 ? -9.327 -1.654 7.592 1.00 98.88 198 ALA A O 1
ATOM 1610 N N . LEU A 1 199 ? -8.809 -3.752 8.201 1.00 98.88 199 LEU A N 1
ATOM 1611 C CA . LEU A 1 199 ? -8.859 -3.511 9.653 1.00 98.88 199 LEU A CA 1
ATOM 1612 C C . LEU A 1 199 ? -7.831 -2.456 10.107 1.00 98.88 199 LEU A C 1
ATOM 1614 O O . LEU A 1 199 ? -8.071 -1.721 11.063 1.00 98.88 199 LEU A O 1
ATOM 1618 N N . ASN A 1 200 ? -6.694 -2.347 9.419 1.00 98.75 200 ASN A N 1
ATOM 1619 C CA . ASN A 1 200 ? -5.651 -1.354 9.696 1.00 98.75 200 ASN A CA 1
ATOM 1620 C C . ASN A 1 200 ? -5.769 -0.081 8.842 1.00 98.75 200 ASN A C 1
ATOM 1622 O O . ASN A 1 200 ? -4.865 0.753 8.841 1.00 98.75 200 ASN A O 1
ATOM 1626 N N . GLY A 1 201 ? -6.878 0.089 8.117 1.00 98.50 201 GLY A N 1
ATOM 1627 C CA . GLY A 1 201 ? -7.147 1.293 7.340 1.00 98.50 201 GLY A CA 1
ATOM 1628 C C . GLY A 1 201 ? -6.333 1.421 6.048 1.00 98.50 201 GLY A C 1
ATOM 1629 O O . GLY A 1 201 ? -6.367 2.485 5.430 1.00 98.50 201 GLY A O 1
ATOM 1630 N N . ILE A 1 202 ? -5.615 0.386 5.604 1.00 98.88 202 ILE A N 1
ATOM 1631 C CA . ILE A 1 202 ? -4.852 0.402 4.345 1.00 98.88 202 ILE A CA 1
ATOM 1632 C C . ILE A 1 202 ? -5.817 0.574 3.167 1.00 98.88 202 ILE A C 1
ATOM 1634 O O . ILE A 1 202 ? -6.706 -0.250 2.970 1.00 98.88 202 ILE A O 1
ATOM 1638 N N . ASN A 1 203 ? -5.641 1.637 2.377 1.00 98.69 203 ASN A N 1
ATOM 1639 C CA . ASN A 1 203 ? -6.487 1.943 1.214 1.00 98.69 203 ASN A CA 1
ATOM 1640 C C . ASN A 1 203 ? -5.721 2.012 -0.113 1.00 98.69 203 ASN A C 1
ATOM 1642 O O . ASN A 1 203 ? -6.341 2.243 -1.147 1.00 98.69 203 ASN A O 1
ATOM 1646 N N . LEU A 1 204 ? -4.405 1.802 -0.098 1.00 98.88 204 LEU A N 1
ATOM 1647 C CA . LEU A 1 204 ? -3.557 1.782 -1.283 1.00 98.88 204 LEU A CA 1
ATOM 1648 C C . LEU A 1 204 ? -2.522 0.664 -1.117 1.00 98.88 204 LEU A C 1
ATOM 1650 O O . LEU A 1 204 ? -1.811 0.642 -0.118 1.00 98.88 204 LEU A O 1
ATOM 1654 N N . ALA A 1 205 ? -2.435 -0.291 -2.040 1.00 98.81 205 ALA A N 1
ATOM 1655 C CA . ALA A 1 205 ? -1.479 -1.393 -1.890 1.00 98.81 205 ALA A CA 1
ATOM 1656 C C . ALA A 1 205 ? -1.090 -2.034 -3.218 1.00 98.81 205 ALA A C 1
ATOM 1658 O O . ALA A 1 205 ? -1.885 -2.047 -4.157 1.00 98.81 205 ALA A O 1
ATOM 1659 N N . LEU A 1 206 ? 0.116 -2.601 -3.274 1.00 98.75 206 LEU A N 1
ATOM 1660 C CA . LEU A 1 206 ? 0.584 -3.346 -4.443 1.00 98.75 206 LEU A CA 1
ATOM 1661 C C . LEU A 1 206 ? -0.295 -4.577 -4.708 1.00 98.75 206 LEU A C 1
ATOM 1663 O O . LEU A 1 206 ? -0.702 -5.293 -3.792 1.00 98.75 206 LEU A O 1
ATOM 1667 N N . ALA A 1 207 ? -0.561 -4.832 -5.987 1.00 98.31 207 ALA A N 1
ATOM 1668 C CA . ALA A 1 207 ? -1.259 -6.015 -6.466 1.00 98.31 207 ALA A CA 1
ATOM 1669 C C . ALA A 1 207 ? -0.572 -6.507 -7.744 1.00 98.31 207 ALA A C 1
ATOM 1671 O O . ALA A 1 207 ? -1.008 -6.233 -8.859 1.00 98.31 207 ALA A O 1
ATOM 1672 N N . THR A 1 208 ? 0.537 -7.223 -7.579 1.00 95.62 208 THR A N 1
ATOM 1673 C CA . THR A 1 208 ? 1.452 -7.585 -8.673 1.00 95.62 208 THR A CA 1
ATOM 1674 C C . THR A 1 208 ? 1.503 -9.089 -8.965 1.00 95.62 208 THR A C 1
ATOM 1676 O O . THR A 1 208 ? 2.338 -9.541 -9.756 1.00 95.62 208 THR A O 1
ATOM 1679 N N . VAL A 1 209 ? 0.631 -9.882 -8.328 1.00 97.75 209 VAL A N 1
ATOM 1680 C CA . VAL A 1 209 ? 0.585 -11.341 -8.495 1.00 97.75 209 VAL A CA 1
ATOM 1681 C C . VAL A 1 209 ? 0.202 -11.682 -9.937 1.00 97.75 209 VAL A C 1
ATOM 1683 O O . VAL A 1 209 ? -0.707 -11.094 -10.512 1.00 97.75 209 VAL A O 1
ATOM 1686 N N . GLY A 1 210 ? 0.911 -12.640 -10.537 1.00 94.94 210 GLY A N 1
ATOM 1687 C CA . GLY A 1 210 ? 0.598 -13.157 -11.872 1.00 94.94 210 GLY A CA 1
ATOM 1688 C C . GLY A 1 210 ? 1.020 -12.276 -13.047 1.00 94.94 210 GLY A C 1
ATOM 1689 O O . GLY A 1 210 ? 0.701 -12.620 -14.183 1.00 94.94 210 GLY A O 1
ATOM 1690 N N . GLN A 1 211 ? 1.769 -11.189 -12.824 1.00 97.88 211 GLN A N 1
ATOM 1691 C CA . GLN A 1 211 ? 2.229 -10.323 -13.917 1.00 97.88 211 GLN A CA 1
ATOM 1692 C C . GLN A 1 211 ? 3.108 -11.052 -14.948 1.00 97.88 211 GLN A C 1
ATOM 1694 O O . GLN A 1 211 ? 3.116 -10.674 -16.114 1.00 97.88 211 GLN A O 1
ATOM 1699 N N . GLU A 1 212 ? 3.790 -12.137 -14.566 1.00 98.44 212 GLU A N 1
ATOM 1700 C CA . GLU A 1 212 ? 4.586 -12.943 -15.502 1.00 98.44 212 GLU A CA 1
ATOM 1701 C C . GLU A 1 212 ? 3.715 -13.603 -16.574 1.00 98.44 212 GLU A C 1
ATOM 1703 O O . GLU A 1 212 ? 4.149 -13.747 -17.710 1.00 98.44 212 GLU A O 1
ATOM 1708 N N . ALA A 1 213 ? 2.466 -13.960 -16.253 1.00 98.19 213 ALA A N 1
ATOM 1709 C CA . ALA A 1 213 ? 1.529 -14.484 -17.247 1.00 98.19 213 ALA A CA 1
ATOM 1710 C C . ALA A 1 213 ? 1.069 -13.401 -18.239 1.00 98.19 213 ALA A C 1
ATOM 1712 O O . ALA A 1 213 ? 0.709 -13.708 -19.372 1.00 98.19 213 ALA A O 1
ATOM 1713 N N . ILE A 1 214 ? 1.084 -12.129 -17.829 1.00 98.50 214 ILE A N 1
ATOM 1714 C CA . ILE A 1 214 ? 0.822 -10.995 -18.723 1.00 98.50 214 ILE A CA 1
ATOM 1715 C C . ILE A 1 214 ? 2.028 -10.765 -19.630 1.00 98.50 214 ILE A C 1
ATOM 1717 O O . ILE A 1 214 ? 1.874 -10.663 -20.845 1.00 98.50 214 ILE A O 1
ATOM 1721 N N . TRP A 1 215 ? 3.232 -10.771 -19.054 1.00 98.38 215 TRP A N 1
ATOM 1722 C CA . TRP A 1 215 ? 4.477 -10.672 -19.809 1.00 98.38 215 TRP A CA 1
ATOM 1723 C C . TRP A 1 215 ? 4.645 -11.805 -20.822 1.00 98.38 215 TRP A C 1
ATOM 1725 O O . TRP A 1 215 ? 5.028 -11.535 -21.954 1.00 98.38 215 TRP A O 1
ATOM 1735 N N . GLU A 1 216 ? 4.293 -13.045 -20.471 1.00 98.06 216 GLU A N 1
ATOM 1736 C CA . GLU A 1 216 ? 4.295 -14.176 -21.409 1.00 98.06 216 GLU A CA 1
ATOM 1737 C C . GLU A 1 216 ? 3.450 -13.865 -22.656 1.00 98.06 216 GLU A C 1
ATOM 1739 O O . GLU A 1 216 ? 3.928 -14.026 -23.777 1.00 98.06 216 GLU A O 1
ATOM 1744 N N . ARG A 1 217 ? 2.230 -13.332 -22.485 1.00 97.94 217 ARG A N 1
ATOM 1745 C CA . ARG A 1 217 ? 1.360 -12.943 -23.612 1.00 97.94 217 ARG A CA 1
ATOM 1746 C C . ARG A 1 217 ? 1.988 -11.849 -24.471 1.00 97.94 217 ARG A C 1
ATOM 1748 O O . ARG A 1 217 ? 1.939 -11.947 -25.695 1.00 97.94 217 ARG A O 1
ATOM 1755 N N . VAL A 1 218 ? 2.572 -10.827 -23.845 1.00 98.12 218 VAL A N 1
ATOM 1756 C CA . VAL A 1 218 ? 3.249 -9.726 -24.551 1.00 98.12 218 VAL A CA 1
ATOM 1757 C C . VAL A 1 218 ? 4.434 -10.257 -25.356 1.00 98.12 218 VAL A C 1
ATOM 1759 O O . VAL A 1 218 ? 4.556 -9.964 -26.541 1.00 98.12 218 VAL A O 1
ATOM 1762 N N . TYR A 1 219 ? 5.284 -11.087 -24.754 1.00 97.19 219 TYR A N 1
ATOM 1763 C CA . TYR A 1 219 ? 6.455 -11.639 -25.431 1.00 97.19 219 TYR A CA 1
ATOM 1764 C C . TYR A 1 219 ? 6.082 -12.583 -26.577 1.00 97.19 219 TYR A C 1
ATOM 1766 O O . TYR A 1 219 ? 6.705 -12.513 -27.635 1.00 97.19 219 TYR A O 1
ATOM 1774 N N . VAL A 1 220 ? 5.024 -13.386 -26.429 1.00 97.06 220 VAL A N 1
ATOM 1775 C CA . VAL A 1 220 ? 4.485 -14.198 -27.533 1.00 97.06 220 VAL A CA 1
ATOM 1776 C C . VAL A 1 220 ? 3.998 -13.313 -28.687 1.00 97.06 220 VAL A C 1
ATOM 1778 O O . VAL A 1 220 ? 4.293 -13.614 -29.841 1.00 97.06 220 VAL A O 1
ATOM 1781 N N . GLN A 1 221 ? 3.314 -12.194 -28.410 1.00 96.88 221 GLN A N 1
ATOM 1782 C CA . GLN A 1 221 ? 2.907 -11.233 -29.452 1.00 96.88 221 GLN A CA 1
ATOM 1783 C C . GLN A 1 221 ? 4.102 -10.567 -30.149 1.00 96.88 221 GLN A C 1
ATOM 1785 O O . GLN A 1 221 ? 4.015 -10.206 -31.322 1.00 96.88 221 GLN A O 1
ATOM 1790 N N . LEU A 1 222 ? 5.228 -10.443 -29.448 1.00 95.31 222 LEU A N 1
ATOM 1791 C CA . LEU A 1 222 ? 6.494 -9.940 -29.981 1.00 95.31 222 LEU A CA 1
ATOM 1792 C C . LEU A 1 222 ? 7.353 -11.040 -30.632 1.00 95.31 222 LEU A C 1
ATOM 1794 O O . LEU A 1 222 ? 8.514 -10.799 -30.954 1.00 95.31 222 LEU A O 1
ATOM 1798 N N . ASN A 1 223 ? 6.775 -12.220 -30.886 1.00 96.06 223 ASN A N 1
ATOM 1799 C CA . ASN A 1 223 ? 7.403 -13.372 -31.542 1.00 96.06 223 ASN A CA 1
ATOM 1800 C C . ASN A 1 223 ? 8.606 -13.973 -30.791 1.00 96.06 223 ASN A C 1
ATOM 1802 O O . ASN A 1 223 ? 9.474 -14.582 -31.418 1.00 96.06 223 ASN A O 1
ATOM 1806 N N . LEU A 1 224 ? 8.668 -13.835 -29.463 1.00 95.62 224 LEU A N 1
ATOM 1807 C CA . LEU A 1 224 ? 9.666 -14.546 -28.662 1.00 95.62 224 LEU A CA 1
ATOM 1808 C C . LEU A 1 224 ? 9.310 -16.029 -28.551 1.00 95.62 224 LEU A C 1
ATOM 1810 O O . LEU A 1 224 ? 8.141 -16.405 -28.434 1.00 95.62 224 LEU A O 1
ATOM 1814 N N . THR A 1 225 ? 10.336 -16.877 -28.556 1.00 96.44 225 THR A N 1
ATOM 1815 C CA . THR A 1 225 ? 10.156 -18.317 -28.363 1.00 96.44 225 THR A CA 1
ATOM 1816 C C . THR A 1 225 ? 9.883 -18.641 -26.894 1.00 96.44 225 THR A C 1
ATOM 1818 O O . THR A 1 225 ? 10.216 -17.871 -25.990 1.00 96.44 225 THR A O 1
ATOM 1821 N N . SER A 1 226 ? 9.323 -19.823 -26.623 1.00 95.44 226 SER A N 1
ATOM 1822 C CA . SER A 1 226 ? 9.167 -20.301 -25.245 1.00 95.44 226 SER A CA 1
ATOM 1823 C C . SER A 1 226 ? 10.503 -20.364 -24.501 1.00 95.44 226 SER A C 1
ATOM 1825 O O . SER A 1 226 ? 10.538 -20.065 -23.313 1.00 95.44 226 SER A O 1
ATOM 1827 N N . ASP A 1 227 ? 11.604 -20.686 -25.186 1.00 95.50 227 ASP A N 1
ATOM 1828 C CA . ASP A 1 227 ? 12.938 -20.712 -24.581 1.00 95.50 227 ASP A CA 1
ATOM 1829 C C . ASP A 1 227 ? 13.426 -19.303 -24.215 1.00 95.50 227 ASP A C 1
ATOM 1831 O O . ASP A 1 227 ? 14.003 -19.117 -23.143 1.00 95.50 227 ASP A O 1
ATOM 1835 N N . ASP A 1 228 ? 13.152 -18.291 -25.044 1.00 94.75 228 ASP A N 1
ATOM 1836 C CA . ASP A 1 228 ? 13.490 -16.895 -24.733 1.00 94.75 228 ASP A CA 1
ATOM 1837 C C . ASP A 1 228 ? 12.782 -16.411 -23.460 1.00 94.75 228 ASP A C 1
ATOM 1839 O O . ASP A 1 228 ? 13.395 -15.767 -22.604 1.00 94.75 228 ASP A O 1
ATOM 1843 N N . ILE A 1 229 ? 11.497 -16.753 -23.325 1.00 95.94 229 ILE A N 1
ATOM 1844 C CA . ILE A 1 229 ? 10.648 -16.373 -22.189 1.00 95.94 229 ILE A CA 1
ATOM 1845 C C . ILE A 1 229 ? 11.059 -17.144 -20.926 1.00 95.94 229 ILE A C 1
ATOM 1847 O O . ILE A 1 229 ? 11.279 -16.548 -19.869 1.00 95.94 229 ILE A O 1
ATOM 1851 N N . ASN A 1 230 ? 11.240 -18.462 -21.039 1.00 94.69 230 ASN A N 1
ATOM 1852 C CA . ASN A 1 230 ? 11.629 -19.339 -19.933 1.00 94.69 230 ASN A CA 1
ATOM 1853 C C . ASN A 1 230 ? 13.003 -18.986 -19.351 1.00 94.69 230 ASN A C 1
ATOM 1855 O O . ASN A 1 230 ? 13.203 -19.093 -18.143 1.00 94.69 230 ASN A O 1
ATOM 1859 N N . ASN A 1 231 ? 13.936 -18.528 -20.190 1.00 93.88 231 ASN A N 1
ATOM 1860 C CA . ASN A 1 231 ? 15.255 -18.063 -19.755 1.00 93.88 231 ASN A CA 1
ATOM 1861 C C . ASN A 1 231 ? 15.242 -16.631 -19.191 1.00 93.88 231 ASN A C 1
ATOM 1863 O O . ASN A 1 231 ? 16.251 -16.174 -18.643 1.00 93.88 231 ASN A O 1
ATOM 1867 N N . HIS A 1 232 ? 14.134 -15.898 -19.338 1.00 95.00 232 HIS A N 1
ATOM 1868 C CA . HIS A 1 232 ? 13.978 -14.555 -18.792 1.00 95.00 232 HIS A CA 1
ATOM 1869 C C . HIS A 1 232 ? 13.422 -14.578 -17.366 1.00 95.00 232 HIS A C 1
ATOM 1871 O O . HIS A 1 232 ? 14.036 -13.993 -16.469 1.00 95.00 232 HIS A O 1
ATOM 1877 N N . PHE A 1 233 ? 12.303 -15.268 -17.134 1.00 96.88 233 PHE A N 1
ATOM 1878 C CA . PHE A 1 233 ? 11.686 -15.301 -15.809 1.00 96.88 233 PHE A CA 1
ATOM 1879 C C . PHE A 1 233 ? 12.549 -16.043 -14.789 1.00 96.88 233 PHE A C 1
ATOM 1881 O O . PHE A 1 233 ? 13.148 -17.079 -15.070 1.00 96.88 233 PHE A O 1
ATOM 1888 N N . THR A 1 234 ? 12.609 -15.503 -13.576 1.00 98.19 234 THR A N 1
ATOM 1889 C CA . THR A 1 234 ? 13.205 -16.197 -12.436 1.00 98.19 234 THR A CA 1
ATOM 1890 C C . THR A 1 234 ? 12.237 -17.237 -11.869 1.00 98.19 234 THR A C 1
ATOM 1892 O O . THR A 1 234 ? 11.065 -17.308 -12.245 1.00 98.19 234 THR A O 1
ATOM 1895 N N . GLY A 1 235 ? 12.723 -18.056 -10.938 1.00 98.38 235 GLY A N 1
ATOM 1896 C CA . GLY A 1 235 ? 11.870 -18.904 -10.116 1.00 98.38 235 GLY A CA 1
ATOM 1897 C C . GLY A 1 235 ? 10.949 -18.081 -9.206 1.00 98.38 235 GLY A C 1
ATOM 1898 O O . GLY A 1 235 ? 11.287 -16.945 -8.862 1.00 98.38 235 GLY A O 1
ATOM 1899 N N . PRO A 1 236 ? 9.827 -18.656 -8.732 1.00 98.38 236 PRO A N 1
ATOM 1900 C CA . PRO A 1 236 ? 8.809 -17.944 -7.954 1.00 98.38 236 PRO A CA 1
ATOM 1901 C C . PRO A 1 236 ? 9.330 -17.084 -6.796 1.00 98.38 236 PRO A C 1
ATOM 1903 O O . PRO A 1 236 ? 8.910 -15.942 -6.628 1.00 98.38 236 PRO A O 1
ATOM 1906 N N . ALA A 1 237 ? 10.279 -17.614 -6.021 1.00 98.12 237 ALA A N 1
ATOM 1907 C CA . ALA A 1 237 ? 10.831 -16.954 -4.836 1.00 98.12 237 ALA A CA 1
ATOM 1908 C C . ALA A 1 237 ? 11.782 -15.786 -5.150 1.00 98.12 237 ALA A C 1
ATOM 1910 O O . ALA A 1 237 ? 12.294 -15.157 -4.232 1.00 98.12 237 ALA A O 1
ATOM 1911 N N . PHE A 1 238 ? 12.047 -15.514 -6.429 1.00 98.38 238 PHE A N 1
ATOM 1912 C CA . PHE A 1 238 ? 12.989 -14.496 -6.889 1.00 98.38 238 PHE A CA 1
ATOM 1913 C C . PHE A 1 238 ? 12.335 -13.476 -7.829 1.00 98.38 238 PHE A C 1
ATOM 1915 O O . PHE A 1 238 ? 13.029 -12.716 -8.510 1.00 98.38 238 PHE A O 1
ATOM 1922 N N . LEU A 1 239 ? 11.001 -13.471 -7.910 1.00 98.31 239 LEU A N 1
ATOM 1923 C CA . LEU A 1 239 ? 10.274 -12.633 -8.859 1.00 98.31 239 LEU A CA 1
ATOM 1924 C C . LEU A 1 239 ? 10.403 -11.142 -8.547 1.00 98.31 239 LEU A C 1
ATOM 1926 O O . LEU A 1 239 ? 10.416 -10.356 -9.484 1.00 98.31 239 LEU A O 1
ATOM 1930 N N . ALA A 1 240 ? 10.561 -10.736 -7.282 1.00 97.94 240 ALA A N 1
ATOM 1931 C CA . ALA A 1 240 ? 10.763 -9.328 -6.925 1.00 97.94 240 ALA A CA 1
ATOM 1932 C C . ALA A 1 240 ? 11.962 -8.722 -7.676 1.00 97.94 240 ALA A C 1
ATOM 1934 O O . ALA A 1 240 ? 11.808 -7.748 -8.408 1.00 97.94 240 ALA A O 1
ATOM 1935 N N . TRP A 1 241 ? 13.134 -9.355 -7.580 1.00 97.56 241 TRP A N 1
ATOM 1936 C CA . TRP A 1 241 ? 14.349 -8.903 -8.272 1.00 97.56 241 TRP A CA 1
ATOM 1937 C C . TRP A 1 241 ? 14.316 -9.146 -9.781 1.00 97.56 241 TRP A C 1
ATOM 1939 O O . TRP A 1 241 ? 14.988 -8.437 -10.525 1.00 97.56 241 TRP A O 1
ATOM 1949 N N . GLY A 1 242 ? 13.531 -10.124 -10.246 1.00 96.62 242 GLY A N 1
ATOM 1950 C CA . GLY A 1 242 ? 13.250 -10.298 -11.671 1.00 96.62 242 GLY A CA 1
ATOM 1951 C C . GLY A 1 242 ? 12.495 -9.101 -12.254 1.00 96.62 242 GLY A C 1
ATOM 1952 O O . GLY A 1 242 ? 12.918 -8.517 -13.247 1.00 96.62 242 GLY A O 1
ATOM 1953 N N . ARG A 1 243 ? 11.414 -8.685 -11.585 1.00 97.12 243 ARG A N 1
ATOM 1954 C CA . ARG A 1 243 ? 10.553 -7.556 -11.979 1.00 97.12 243 ARG A CA 1
ATOM 1955 C C . ARG A 1 243 ? 11.282 -6.216 -11.931 1.00 97.12 243 ARG A C 1
ATOM 1957 O O . ARG A 1 243 ? 11.065 -5.375 -12.795 1.00 97.12 243 ARG A O 1
ATOM 1964 N N . MET A 1 244 ? 12.168 -6.040 -10.952 1.00 95.94 244 MET A N 1
ATOM 1965 C CA . MET A 1 244 ? 13.028 -4.856 -10.836 1.00 95.94 244 MET A CA 1
ATOM 1966 C C . MET A 1 244 ? 14.205 -4.855 -11.828 1.00 95.94 244 MET A C 1
ATOM 1968 O O . MET A 1 244 ? 14.937 -3.875 -11.889 1.00 95.94 244 MET A O 1
ATOM 1972 N N . GLY A 1 245 ? 14.403 -5.927 -12.606 1.00 94.50 245 GLY A N 1
ATOM 1973 C CA . GLY A 1 245 ? 15.463 -6.032 -13.616 1.00 94.50 245 GLY A CA 1
ATOM 1974 C C . GLY A 1 245 ? 16.843 -6.433 -13.084 1.00 94.50 245 GLY A C 1
ATOM 1975 O O . GLY A 1 245 ? 17.784 -6.554 -13.867 1.00 94.50 245 GLY A O 1
ATOM 1976 N N . ASN A 1 246 ? 16.985 -6.691 -11.780 1.00 94.88 246 ASN A N 1
ATOM 1977 C CA . ASN A 1 246 ? 18.272 -7.015 -11.154 1.00 94.88 246 ASN A CA 1
ATOM 1978 C C . ASN A 1 246 ? 18.810 -8.392 -11.574 1.00 94.88 246 ASN A C 1
ATOM 1980 O O . ASN A 1 246 ? 20.020 -8.583 -11.698 1.00 94.88 246 ASN A O 1
ATOM 1984 N N . ILE A 1 247 ? 17.921 -9.369 -11.771 1.00 95.06 247 ILE A N 1
ATOM 1985 C CA . ILE A 1 247 ? 18.272 -10.744 -12.150 1.00 95.06 247 ILE A CA 1
ATOM 1986 C C . ILE A 1 247 ? 17.291 -11.294 -13.186 1.00 95.06 247 ILE A C 1
ATOM 1988 O O . ILE A 1 247 ? 16.207 -10.764 -13.391 1.00 95.06 247 ILE A O 1
ATOM 1992 N N . ARG A 1 248 ? 17.669 -12.393 -13.841 1.00 92.94 248 ARG A N 1
ATOM 1993 C CA . ARG A 1 248 ? 16.837 -13.103 -14.822 1.00 92.94 248 ARG A CA 1
ATOM 1994 C C . ARG A 1 248 ? 17.206 -14.575 -14.882 1.00 92.94 248 ARG A C 1
ATOM 1996 O O . ARG A 1 248 ? 18.360 -14.916 -14.621 1.00 92.94 248 ARG A O 1
ATOM 2003 N N . GLY A 1 249 ? 16.244 -15.432 -15.209 1.00 94.44 249 GLY A N 1
ATOM 2004 C CA . GLY A 1 249 ? 16.424 -16.875 -15.419 1.00 94.44 249 GLY A CA 1
ATOM 2005 C C . GLY A 1 249 ? 16.791 -17.704 -14.178 1.00 94.44 249 GLY A C 1
ATOM 2006 O O . GLY A 1 249 ? 16.595 -18.917 -14.166 1.00 94.44 249 GLY A O 1
ATOM 2007 N N . TRP A 1 250 ? 17.316 -17.088 -13.114 1.00 97.31 250 TRP A N 1
ATOM 2008 C CA . TRP A 1 250 ? 17.732 -17.792 -11.902 1.00 97.31 250 TRP A CA 1
ATOM 2009 C C . TRP A 1 250 ? 16.570 -18.562 -11.266 1.00 97.31 250 TRP A C 1
ATOM 2011 O O . TRP A 1 250 ? 15.526 -17.980 -10.977 1.00 97.31 250 TRP A O 1
ATOM 2021 N N . ALA A 1 251 ? 16.782 -19.859 -11.018 1.00 97.25 251 ALA A N 1
ATOM 2022 C CA . ALA A 1 251 ? 15.806 -20.788 -10.441 1.00 97.25 251 ALA A CA 1
ATOM 2023 C C . ALA A 1 251 ? 14.480 -20.928 -11.225 1.00 97.25 251 ALA A C 1
ATOM 2025 O O . ALA A 1 251 ? 13.499 -21.425 -10.672 1.00 97.25 251 ALA A O 1
ATOM 2026 N N . GLY A 1 252 ? 14.442 -20.490 -12.488 1.00 95.44 252 GLY A N 1
ATOM 2027 C CA . GLY A 1 252 ? 13.339 -20.750 -13.414 1.00 95.44 252 GLY A CA 1
ATOM 2028 C C . GLY A 1 252 ? 13.439 -22.133 -14.086 1.00 95.44 252 GLY A C 1
ATOM 2029 O O . GLY A 1 252 ? 14.311 -22.932 -13.731 1.00 95.44 252 GLY A O 1
ATOM 2030 N N . PRO A 1 253 ? 12.581 -22.424 -15.080 1.00 96.88 253 PRO A N 1
ATOM 2031 C CA . PRO A 1 253 ? 11.502 -21.572 -15.585 1.00 96.88 253 PRO A CA 1
ATOM 2032 C C . PRO A 1 253 ? 10.224 -21.656 -14.738 1.00 96.88 253 PRO A C 1
ATOM 2034 O O . PRO A 1 253 ? 10.056 -22.546 -13.900 1.00 96.88 253 PRO A O 1
ATOM 2037 N N . LEU A 1 254 ? 9.290 -20.737 -14.983 1.00 97.81 254 LEU A N 1
ATOM 2038 C CA . LEU A 1 254 ? 7.937 -20.822 -14.437 1.00 97.81 254 LEU A CA 1
ATOM 2039 C C . LEU A 1 254 ? 7.117 -21.851 -15.219 1.00 97.81 254 LEU A C 1
ATOM 2041 O O . LEU A 1 254 ? 7.221 -21.964 -16.435 1.00 97.81 254 LEU A O 1
ATOM 2045 N N . SER A 1 255 ? 6.288 -22.621 -14.515 1.00 97.00 255 SER A N 1
ATOM 2046 C CA . SER A 1 255 ? 5.415 -23.601 -15.169 1.00 97.00 255 SER A CA 1
ATOM 2047 C C . SER A 1 255 ? 4.118 -22.953 -15.677 1.00 97.00 255 SER A C 1
ATOM 2049 O O . SER A 1 255 ? 3.623 -22.008 -15.059 1.00 97.00 255 SER A O 1
ATOM 2051 N N . PRO A 1 256 ? 3.449 -23.523 -16.695 1.00 96.88 256 PRO A N 1
ATOM 2052 C CA . PRO A 1 256 ? 2.102 -23.093 -17.084 1.00 96.88 256 PRO A CA 1
ATOM 2053 C C . PRO A 1 256 ? 1.093 -23.118 -15.922 1.00 96.88 256 PRO A C 1
ATOM 2055 O O . PRO A 1 256 ? 0.197 -22.276 -15.833 1.00 96.88 256 PRO A O 1
ATOM 2058 N N . SER A 1 257 ? 1.259 -24.056 -14.979 1.00 97.69 257 SER A N 1
ATOM 2059 C CA . SER A 1 257 ? 0.434 -24.120 -13.767 1.00 97.69 257 SER A CA 1
ATOM 2060 C C . SER A 1 257 ? 0.637 -22.904 -12.864 1.00 97.69 257 SER A C 1
ATOM 2062 O O . SER A 1 257 ? -0.326 -22.451 -12.247 1.00 97.69 257 SER A O 1
ATOM 2064 N N . TRP A 1 258 ? 1.860 -22.373 -12.777 1.00 97.94 258 TRP A N 1
ATOM 2065 C CA . TRP A 1 258 ? 2.146 -21.148 -12.032 1.00 97.94 258 TRP A CA 1
ATOM 2066 C C . TRP A 1 258 ? 1.400 -19.958 -12.639 1.00 97.94 258 TRP A C 1
ATOM 2068 O O . TRP A 1 258 ? 0.687 -19.255 -11.920 1.00 97.94 258 TRP A O 1
ATOM 2078 N N . HIS A 1 259 ? 1.492 -19.777 -13.960 1.00 98.12 259 HIS A N 1
ATOM 2079 C CA . HIS A 1 259 ? 0.798 -18.701 -14.673 1.00 98.12 259 HIS A CA 1
ATOM 2080 C C . HIS A 1 259 ? -0.720 -18.767 -14.463 1.00 98.12 259 HIS A C 1
ATOM 2082 O O . HIS A 1 259 ? -1.334 -17.785 -14.050 1.00 98.12 259 HIS A O 1
ATOM 2088 N N . ASN A 1 260 ? -1.330 -19.941 -14.649 1.00 98.06 260 ASN A N 1
ATOM 2089 C CA . ASN A 1 260 ? -2.771 -20.101 -14.452 1.00 98.06 260 ASN A CA 1
ATOM 2090 C C . ASN A 1 260 ? -3.193 -19.844 -12.992 1.00 98.06 260 ASN A C 1
ATOM 2092 O O . ASN A 1 260 ? -4.146 -19.109 -12.729 1.00 98.06 260 ASN A O 1
ATOM 2096 N N . HIS A 1 261 ? -2.461 -20.409 -12.026 1.00 98.12 261 HIS A N 1
ATOM 2097 C CA . HIS A 1 261 ? -2.778 -20.245 -10.609 1.00 98.12 261 HIS A CA 1
ATOM 2098 C C . HIS A 1 261 ? -2.693 -18.781 -10.165 1.00 98.12 261 HIS A C 1
ATOM 2100 O O . HIS A 1 261 ? -3.606 -18.276 -9.512 1.00 98.12 261 HIS A O 1
ATOM 2106 N N . THR A 1 262 ? -1.615 -18.093 -10.540 1.00 98.31 262 THR A N 1
ATOM 2107 C CA . THR A 1 262 ? -1.377 -16.705 -10.131 1.00 98.31 262 THR A CA 1
ATOM 2108 C C . THR A 1 262 ? -2.335 -15.724 -10.803 1.00 98.31 262 THR A C 1
ATOM 2110 O O . THR A 1 262 ? -2.784 -14.797 -10.134 1.00 98.31 262 THR A O 1
ATOM 2113 N N . LEU A 1 263 ? -2.754 -15.960 -12.054 1.00 98.31 263 LEU A N 1
ATOM 2114 C CA . LEU A 1 263 ? -3.828 -15.184 -12.691 1.00 98.31 263 LEU A CA 1
ATOM 2115 C C . LEU A 1 263 ? -5.159 -15.316 -11.938 1.00 98.31 263 LEU A C 1
ATOM 2117 O O . LEU A 1 263 ? -5.807 -14.314 -11.632 1.00 98.31 263 LEU A O 1
ATOM 2121 N N . ILE A 1 264 ? -5.569 -16.546 -11.603 1.00 98.62 264 ILE A N 1
ATOM 2122 C CA . ILE A 1 264 ? -6.803 -16.788 -10.837 1.00 98.62 264 ILE A CA 1
ATOM 2123 C C . ILE A 1 264 ? -6.719 -16.115 -9.464 1.00 98.62 264 ILE A C 1
ATOM 2125 O O . ILE A 1 264 ? -7.684 -15.487 -9.021 1.00 98.62 264 ILE A O 1
ATOM 2129 N N . LEU A 1 265 ? -5.573 -16.240 -8.794 1.00 98.81 265 LEU A N 1
ATOM 2130 C CA . LEU A 1 265 ? -5.340 -15.641 -7.486 1.00 98.81 265 LEU A CA 1
ATOM 2131 C C . LEU A 1 265 ? -5.420 -14.111 -7.547 1.00 98.81 265 LEU A C 1
ATOM 2133 O O . LEU A 1 265 ? -6.152 -13.514 -6.760 1.00 98.81 265 LEU A O 1
ATOM 2137 N N . GLN A 1 266 ? -4.754 -13.487 -8.519 1.00 98.81 266 GLN A N 1
ATOM 2138 C CA . GLN A 1 266 ? -4.758 -12.038 -8.702 1.00 98.81 266 GLN A CA 1
ATOM 2139 C C . GLN A 1 266 ? -6.164 -11.491 -8.961 1.00 98.81 266 GLN A C 1
ATOM 2141 O O . GLN A 1 266 ? -6.553 -10.499 -8.349 1.00 98.81 266 GLN A O 1
ATOM 2146 N N . ARG A 1 267 ? -6.981 -12.160 -9.788 1.00 98.81 267 ARG A N 1
ATOM 2147 C CA . ARG A 1 267 ? -8.385 -11.755 -9.997 1.00 98.81 267 ARG A CA 1
ATOM 2148 C C . ARG A 1 267 ? -9.169 -11.721 -8.681 1.00 98.81 267 ARG A C 1
ATOM 2150 O O . ARG A 1 267 ? -9.940 -10.788 -8.453 1.00 98.81 267 ARG A O 1
ATOM 2157 N N . ARG A 1 268 ? -8.961 -12.702 -7.793 1.00 98.88 268 ARG A N 1
ATOM 2158 C CA . ARG A 1 268 ? -9.606 -12.731 -6.466 1.00 98.88 268 ARG A CA 1
ATOM 2159 C C . ARG A 1 268 ? -9.082 -11.631 -5.543 1.00 98.88 268 ARG A C 1
ATOM 2161 O O . ARG A 1 268 ? -9.890 -10.976 -4.889 1.00 98.88 268 ARG A O 1
ATOM 2168 N N . ILE A 1 269 ? -7.765 -11.404 -5.529 1.00 98.94 269 ILE A N 1
ATOM 2169 C CA . ILE A 1 269 ? -7.121 -10.323 -4.764 1.00 98.94 269 ILE A CA 1
ATOM 2170 C C . ILE A 1 269 ? -7.723 -8.975 -5.165 1.00 98.94 269 ILE A C 1
ATOM 2172 O O . ILE A 1 269 ? -8.265 -8.271 -4.317 1.00 98.94 269 ILE A O 1
ATOM 2176 N N . LEU A 1 270 ? -7.718 -8.660 -6.462 1.00 98.94 270 LEU A N 1
ATOM 2177 C CA . LEU A 1 270 ? -8.240 -7.399 -6.986 1.00 98.94 270 LEU A CA 1
ATOM 2178 C C . LEU A 1 270 ? -9.730 -7.221 -6.704 1.00 98.94 270 LEU A C 1
ATOM 2180 O O . LEU A 1 270 ? -10.149 -6.133 -6.314 1.00 98.94 270 LEU A O 1
ATOM 2184 N N . THR A 1 271 ? -10.522 -8.285 -6.865 1.00 98.81 271 THR A N 1
ATOM 2185 C CA . THR A 1 271 ? -11.958 -8.253 -6.556 1.00 98.81 271 THR A CA 1
ATOM 2186 C C . THR A 1 271 ? -12.176 -7.866 -5.096 1.00 98.81 271 THR A C 1
ATOM 2188 O O . THR A 1 271 ? -12.856 -6.881 -4.826 1.00 98.81 271 THR A O 1
ATOM 2191 N N . ARG A 1 272 ? -11.522 -8.555 -4.151 1.00 98.88 272 ARG A N 1
ATOM 2192 C CA . ARG A 1 272 ? -11.690 -8.274 -2.719 1.00 98.88 272 ARG A CA 1
ATOM 2193 C C . ARG A 1 272 ? -11.149 -6.906 -2.307 1.00 98.88 272 ARG A C 1
ATOM 2195 O O . ARG A 1 272 ? -11.774 -6.233 -1.492 1.00 98.88 272 ARG A O 1
ATOM 2202 N N . MET A 1 273 ? -10.007 -6.488 -2.854 1.00 98.94 273 MET A N 1
ATOM 2203 C CA . MET A 1 273 ? -9.456 -5.152 -2.608 1.00 98.94 273 MET A CA 1
ATOM 2204 C C . MET A 1 273 ? -10.463 -4.075 -3.021 1.00 98.94 273 MET A C 1
ATOM 2206 O O . MET A 1 273 ? -10.831 -3.236 -2.200 1.00 98.94 273 MET A O 1
ATOM 2210 N N . ARG A 1 274 ? -10.992 -4.149 -4.249 1.00 98.88 274 ARG A N 1
ATOM 2211 C CA . ARG A 1 274 ? -11.974 -3.185 -4.769 1.00 98.88 274 ARG A CA 1
ATOM 2212 C C . ARG A 1 274 ? -13.303 -3.234 -4.024 1.00 98.88 274 ARG A C 1
ATOM 2214 O O . ARG A 1 274 ? -13.881 -2.179 -3.765 1.00 98.88 274 ARG A O 1
ATOM 2221 N N . GLU A 1 275 ? -13.786 -4.423 -3.662 1.00 98.81 275 GLU A N 1
ATOM 2222 C CA . GLU A 1 275 ? -14.991 -4.602 -2.841 1.00 98.81 275 GLU A CA 1
ATOM 2223 C C . GLU A 1 275 ? -14.867 -3.868 -1.506 1.00 98.81 275 GLU A C 1
ATOM 2225 O O . GLU A 1 275 ? -15.797 -3.179 -1.113 1.00 98.81 275 GLU A O 1
ATOM 2230 N N . LEU A 1 276 ? -13.711 -3.938 -0.839 1.00 98.81 276 LEU A N 1
ATOM 2231 C CA . LEU A 1 276 ? -13.466 -3.222 0.417 1.00 98.81 276 LEU A CA 1
ATOM 2232 C C . LEU A 1 276 ? -13.147 -1.733 0.223 1.00 98.81 276 LEU A C 1
ATOM 2234 O O . LEU A 1 276 ? -13.170 -0.976 1.189 1.00 98.81 276 LEU A O 1
ATOM 2238 N N . GLY A 1 277 ? -12.867 -1.290 -1.004 1.00 98.31 277 GLY A N 1
ATOM 2239 C CA . GLY A 1 277 ? -12.454 0.083 -1.300 1.00 98.31 277 GLY A CA 1
ATOM 2240 C C . GLY A 1 277 ? -10.947 0.334 -1.158 1.00 98.31 277 GLY A C 1
ATOM 2241 O O . GLY A 1 277 ? -10.526 1.479 -1.021 1.00 98.31 277 GLY A O 1
ATOM 2242 N N . ILE A 1 278 ? -10.128 -0.716 -1.198 1.00 98.88 278 ILE A N 1
ATOM 2243 C CA . ILE A 1 278 ? -8.675 -0.612 -1.355 1.00 98.88 278 ILE A CA 1
ATOM 2244 C C . ILE A 1 278 ? -8.372 -0.380 -2.836 1.00 98.88 278 ILE A C 1
ATOM 2246 O O . ILE A 1 278 ? -8.861 -1.119 -3.689 1.00 98.88 278 ILE A O 1
ATOM 2250 N N . VAL A 1 279 ? -7.552 0.624 -3.138 1.00 98.75 279 VAL A N 1
ATOM 2251 C CA . VAL A 1 279 ? -7.064 0.930 -4.487 1.00 98.75 279 VAL A CA 1
ATOM 2252 C C . VAL A 1 279 ? -5.833 0.050 -4.774 1.00 98.75 279 VAL A C 1
ATOM 2254 O O . VAL A 1 279 ? -4.789 0.254 -4.146 1.00 98.75 279 VAL A O 1
ATOM 2257 N N . PRO A 1 280 ? -5.922 -0.955 -5.667 1.00 98.81 280 PRO A N 1
ATOM 2258 C CA . PRO A 1 280 ? -4.774 -1.775 -6.034 1.00 98.81 280 PRO A CA 1
ATOM 2259 C C . PRO A 1 280 ? -3.829 -1.023 -6.977 1.00 98.81 280 PRO A C 1
ATOM 2261 O O . PRO A 1 280 ? -4.261 -0.398 -7.942 1.00 98.81 280 PRO A O 1
ATOM 2264 N N . ILE A 1 281 ? -2.528 -1.139 -6.721 1.00 98.88 281 ILE A N 1
ATOM 2265 C CA . ILE A 1 281 ? -1.464 -0.644 -7.595 1.00 98.88 281 ILE A CA 1
ATOM 2266 C C . ILE A 1 281 ? -1.005 -1.789 -8.494 1.00 98.88 281 ILE A C 1
ATOM 2268 O O . ILE A 1 281 ? -0.449 -2.783 -8.015 1.00 98.88 281 ILE A O 1
ATOM 2272 N N . LEU A 1 282 ? -1.259 -1.644 -9.793 1.00 98.81 282 LEU A N 1
ATOM 2273 C CA . LEU A 1 282 ? -0.898 -2.626 -10.816 1.00 98.81 282 LEU A CA 1
ATOM 2274 C C . LEU A 1 282 ? 0.539 -2.395 -11.320 1.00 98.81 282 LEU A C 1
ATOM 2276 O O . LEU A 1 282 ? 1.075 -1.302 -11.163 1.00 98.81 282 LEU A O 1
ATOM 2280 N N . PRO A 1 283 ? 1.209 -3.398 -11.905 1.00 98.44 283 PRO A N 1
ATOM 2281 C CA . PRO A 1 283 ? 2.532 -3.189 -12.487 1.00 98.44 283 PRO A CA 1
ATOM 2282 C C . PRO A 1 283 ? 2.456 -2.351 -13.774 1.00 98.44 283 PRO A C 1
ATOM 2284 O O . PRO A 1 283 ? 1.464 -2.409 -14.500 1.00 98.44 283 PRO A O 1
ATOM 2287 N N . ALA A 1 284 ? 3.539 -1.641 -14.084 1.00 98.00 284 ALA A N 1
ATOM 2288 C CA . ALA A 1 284 ? 3.802 -1.024 -15.385 1.00 98.00 284 ALA A CA 1
ATOM 2289 C C . ALA A 1 284 ? 5.181 -1.443 -15.925 1.00 98.00 284 ALA A C 1
ATOM 2291 O O . ALA A 1 284 ? 5.972 -2.094 -15.240 1.00 98.00 284 ALA A O 1
ATOM 2292 N N . PHE A 1 285 ? 5.470 -1.088 -17.176 1.00 96.31 285 PHE A N 1
ATOM 2293 C CA . PHE A 1 285 ? 6.743 -1.406 -17.814 1.00 96.31 285 PHE A CA 1
ATOM 2294 C C . PHE A 1 285 ? 7.866 -0.462 -17.364 1.00 96.31 285 PHE A C 1
ATOM 2296 O O . PHE A 1 285 ? 7.730 0.753 -17.452 1.00 96.31 285 PHE A O 1
ATOM 2303 N N . ALA A 1 286 ? 8.994 -1.038 -16.936 1.00 91.81 286 ALA A N 1
ATOM 2304 C CA . ALA A 1 286 ? 10.164 -0.299 -16.452 1.00 91.81 286 ALA A CA 1
ATOM 2305 C C . ALA A 1 286 ? 11.324 -0.204 -17.465 1.00 91.81 286 ALA A C 1
ATOM 2307 O O . ALA A 1 286 ? 12.363 0.360 -17.127 1.00 91.81 286 ALA A O 1
ATOM 2308 N N . GLY A 1 287 ? 11.192 -0.791 -18.663 1.00 92.31 287 GLY A N 1
ATOM 2309 C CA . GLY A 1 287 ? 12.248 -0.833 -19.687 1.00 92.31 287 GLY A CA 1
ATOM 2310 C C . GLY A 1 287 ? 13.000 -2.164 -19.819 1.00 92.31 287 GLY A C 1
ATOM 2311 O O . GLY A 1 287 ? 13.656 -2.394 -20.835 1.00 92.31 287 GLY A O 1
ATOM 2312 N N . HIS A 1 288 ? 12.932 -3.044 -18.816 1.00 93.19 288 HIS A N 1
ATOM 2313 C CA . HIS A 1 288 ? 13.700 -4.299 -18.780 1.00 93.19 288 HIS A CA 1
ATOM 2314 C C . HIS A 1 288 ? 13.101 -5.371 -19.691 1.00 93.19 288 HIS A C 1
ATOM 2316 O O . HIS A 1 288 ? 11.900 -5.633 -19.631 1.00 93.19 288 HIS A O 1
ATOM 2322 N N . VAL A 1 289 ? 13.936 -6.029 -20.506 1.00 93.00 289 VAL A N 1
ATOM 2323 C CA . VAL A 1 289 ? 13.477 -7.015 -21.505 1.00 93.00 289 VAL A CA 1
ATOM 2324 C C . VAL A 1 289 ? 14.323 -8.302 -21.568 1.00 93.00 289 VAL A C 1
ATOM 2326 O O . VAL A 1 289 ? 15.462 -8.351 -21.077 1.00 93.00 289 VAL A O 1
ATOM 2329 N N . PRO A 1 290 ? 13.787 -9.390 -22.163 1.00 92.81 290 PRO A N 1
ATOM 2330 C CA . PRO A 1 290 ? 14.530 -10.623 -22.412 1.00 92.81 290 PRO A CA 1
ATOM 2331 C C . PRO A 1 290 ? 15.780 -10.416 -23.277 1.00 92.81 290 PRO A C 1
ATOM 2333 O O . PRO A 1 290 ? 15.845 -9.523 -24.117 1.00 92.81 290 PRO A O 1
ATOM 2336 N N . ARG A 1 291 ? 16.773 -11.309 -23.135 1.00 89.69 291 ARG A N 1
ATOM 2337 C CA . ARG A 1 291 ? 18.023 -11.273 -23.931 1.00 89.69 291 ARG A CA 1
ATOM 2338 C C . ARG A 1 291 ? 17.792 -11.385 -25.440 1.00 89.69 291 ARG A C 1
ATOM 2340 O O . ARG A 1 291 ? 18.645 -10.949 -26.207 1.00 89.69 291 ARG A O 1
ATOM 2347 N N . ALA A 1 292 ? 16.660 -11.955 -25.840 1.00 89.56 292 ALA A N 1
ATOM 2348 C CA . ALA A 1 292 ? 16.271 -12.138 -27.231 1.00 89.56 292 ALA A CA 1
ATOM 2349 C C . ALA A 1 292 ? 16.172 -10.821 -28.024 1.00 89.56 292 ALA A C 1
ATOM 2351 O O . ALA A 1 292 ? 16.297 -10.842 -29.242 1.00 89.56 292 ALA A O 1
ATOM 2352 N N . PHE A 1 293 ? 16.029 -9.676 -27.349 1.00 86.06 293 PHE A N 1
ATOM 2353 C CA . PHE A 1 293 ? 15.886 -8.357 -27.975 1.00 86.06 293 PHE A CA 1
ATOM 2354 C C . PHE A 1 293 ? 17.171 -7.792 -28.630 1.00 86.06 293 PHE A C 1
ATOM 2356 O O . PHE A 1 293 ? 17.129 -6.689 -29.149 1.00 86.06 293 PHE A O 1
ATOM 2363 N N . GLN A 1 294 ? 18.291 -8.535 -28.661 1.00 66.75 294 GLN A N 1
ATOM 2364 C CA . GLN A 1 294 ? 19.586 -8.135 -29.253 1.00 66.75 294 GLN A CA 1
ATOM 2365 C C . GLN A 1 294 ? 20.047 -6.695 -28.879 1.00 66.75 294 GLN A C 1
ATOM 2367 O O . GLN A 1 294 ? 20.014 -5.806 -29.721 1.00 66.75 294 GLN A O 1
ATOM 2372 N N . ASN A 1 295 ? 20.609 -6.541 -27.656 1.00 58.69 295 ASN A N 1
ATOM 2373 C CA . ASN A 1 295 ? 21.272 -5.349 -27.042 1.00 58.69 295 ASN A CA 1
ATOM 2374 C C . ASN A 1 295 ? 20.342 -4.253 -26.438 1.00 58.69 295 ASN A C 1
ATOM 2376 O O . ASN A 1 295 ? 19.403 -3.869 -27.119 1.00 58.69 295 ASN A O 1
ATOM 2380 N N . PRO A 1 296 ? 20.652 -3.611 -25.278 1.00 67.81 296 PRO A N 1
ATOM 2381 C CA . PRO A 1 296 ? 21.175 -4.096 -23.990 1.00 67.81 296 PRO A CA 1
ATOM 2382 C C . PRO A 1 296 ? 20.034 -4.539 -23.024 1.00 67.81 296 PRO A C 1
ATOM 2384 O O . PRO A 1 296 ? 18.922 -4.828 -23.439 1.00 67.81 296 PRO A O 1
ATOM 2387 N N . TYR A 1 297 ? 20.328 -4.709 -21.725 1.00 72.06 297 TYR A N 1
ATOM 2388 C CA . TYR A 1 297 ? 19.420 -5.238 -20.677 1.00 72.06 297 TYR A CA 1
ATOM 2389 C C . TYR A 1 297 ? 18.150 -4.392 -20.441 1.00 72.06 297 TYR A C 1
ATOM 2391 O O . TYR A 1 297 ? 17.162 -4.896 -19.906 1.00 72.06 297 TYR A O 1
ATOM 2399 N N . LEU A 1 298 ? 18.216 -3.128 -20.844 1.00 85.25 298 LEU A N 1
ATOM 2400 C CA . LEU A 1 298 ? 17.203 -2.094 -20.732 1.00 85.25 298 LEU A CA 1
ATOM 2401 C C . LEU A 1 298 ? 17.013 -1.522 -22.138 1.00 85.25 298 LEU A C 1
ATOM 2403 O O . LEU A 1 298 ? 18.012 -1.188 -22.776 1.00 85.25 298 LEU A O 1
ATOM 2407 N N . ILE A 1 299 ? 15.775 -1.418 -22.620 1.00 87.94 299 ILE A N 1
ATOM 2408 C CA . ILE A 1 299 ? 15.508 -0.682 -23.861 1.00 87.94 299 ILE A CA 1
ATOM 2409 C C . ILE A 1 299 ? 15.813 0.794 -23.607 1.00 87.94 299 ILE A C 1
ATOM 2411 O O . ILE A 1 299 ? 15.394 1.345 -22.587 1.00 87.94 299 ILE A O 1
ATOM 2415 N N . GLU A 1 300 ? 16.523 1.438 -24.531 1.00 87.44 300 GLU A N 1
ATOM 2416 C CA . GLU A 1 300 ? 16.797 2.867 -24.413 1.00 87.44 300 GLU A CA 1
ATOM 2417 C C . GLU A 1 300 ? 15.470 3.656 -24.418 1.00 87.44 300 GLU A C 1
ATOM 2419 O O . GLU A 1 300 ? 14.641 3.464 -25.311 1.00 87.44 300 GLU A O 1
ATOM 2424 N N . PRO A 1 301 ? 15.228 4.559 -23.451 1.00 80.75 301 PRO A N 1
ATOM 2425 C CA . PRO A 1 301 ? 13.935 5.239 -23.306 1.00 80.75 301 PRO A CA 1
ATOM 2426 C C . PRO A 1 301 ? 13.509 6.076 -24.520 1.00 80.75 301 PRO A C 1
ATOM 2428 O O . PRO A 1 301 ? 12.331 6.381 -24.693 1.00 80.75 301 PRO A O 1
ATOM 2431 N N . THR A 1 302 ? 14.468 6.480 -25.353 1.00 78.69 302 THR A N 1
ATOM 2432 C CA . THR A 1 302 ? 14.238 7.254 -26.579 1.00 78.69 302 THR A CA 1
ATOM 2433 C C . THR A 1 302 ? 13.914 6.378 -27.791 1.00 78.69 302 THR A C 1
ATOM 2435 O O . THR A 1 302 ? 13.519 6.905 -28.833 1.00 78.69 302 THR A O 1
ATOM 2438 N N . GLU A 1 303 ? 14.053 5.054 -27.686 1.00 88.50 303 GLU A N 1
ATOM 2439 C CA . GLU A 1 303 ? 13.728 4.137 -28.772 1.00 88.50 303 GLU A CA 1
ATOM 2440 C C . GLU A 1 303 ? 12.211 3.924 -28.888 1.00 88.50 303 GLU A C 1
ATOM 2442 O O . GLU A 1 303 ? 11.532 3.688 -27.883 1.00 88.50 303 GLU A O 1
ATOM 2447 N N . PRO A 1 304 ? 11.650 3.894 -30.116 1.00 91.12 304 PRO A N 1
ATOM 2448 C CA . PRO A 1 304 ? 10.232 3.588 -30.327 1.00 91.12 304 PRO A CA 1
ATOM 2449 C C . PRO A 1 304 ? 9.790 2.256 -29.703 1.00 91.12 304 PRO A C 1
ATOM 2451 O O . PRO A 1 304 ? 8.633 2.109 -29.305 1.00 91.12 304 PRO A O 1
ATOM 2454 N N . LEU A 1 305 ? 10.718 1.300 -29.592 1.00 92.00 305 LEU A N 1
ATOM 2455 C CA . LEU A 1 305 ? 10.465 -0.014 -29.016 1.00 92.00 305 LEU A CA 1
ATOM 2456 C C . LEU A 1 305 ? 10.076 0.061 -27.533 1.00 92.00 305 LEU A C 1
ATOM 2458 O O . LEU A 1 305 ? 9.229 -0.717 -27.102 1.00 92.00 305 LEU A O 1
ATOM 2462 N N . PHE A 1 306 ? 10.618 1.017 -26.768 1.00 93.25 306 PHE A N 1
ATOM 2463 C CA . PHE A 1 306 ? 10.288 1.186 -25.349 1.00 93.25 306 PHE A CA 1
ATOM 2464 C C . PHE A 1 306 ? 8.789 1.443 -25.181 1.00 93.25 306 PHE A C 1
ATOM 2466 O O . PHE A 1 306 ? 8.093 0.754 -24.433 1.00 93.25 306 PHE A O 1
ATOM 2473 N N . ARG A 1 307 ? 8.285 2.412 -25.951 1.00 93.31 307 ARG A N 1
ATOM 2474 C CA . ARG A 1 307 ? 6.876 2.807 -25.971 1.00 93.31 307 ARG A CA 1
ATOM 2475 C C . ARG A 1 307 ? 5.987 1.675 -26.483 1.00 93.31 307 ARG A C 1
ATOM 2477 O O . ARG A 1 307 ? 4.951 1.406 -25.891 1.00 93.31 307 ARG A O 1
ATOM 2484 N N . GLN A 1 308 ? 6.406 0.973 -27.538 1.00 94.56 308 GLN A N 1
ATOM 2485 C CA . GLN A 1 308 ? 5.656 -0.163 -28.079 1.00 94.56 308 GLN A CA 1
ATOM 2486 C C . GLN A 1 308 ? 5.476 -1.284 -27.044 1.00 94.56 308 GLN A C 1
ATOM 2488 O O . GLN A 1 308 ? 4.358 -1.750 -26.836 1.00 94.56 308 GLN A O 1
ATOM 2493 N N . VAL A 1 309 ? 6.559 -1.713 -26.385 1.00 95.88 309 VAL A N 1
ATOM 2494 C CA . VAL A 1 309 ? 6.510 -2.783 -25.374 1.00 95.88 309 VAL A CA 1
ATOM 2495 C C . VAL A 1 309 ? 5.710 -2.338 -24.151 1.00 95.88 309 VAL A C 1
ATOM 2497 O O . VAL A 1 309 ? 4.879 -3.100 -23.655 1.00 95.88 309 VAL A O 1
ATOM 2500 N N . GLY A 1 310 ? 5.916 -1.098 -23.695 1.00 96.50 310 GLY A N 1
ATOM 2501 C CA . GLY A 1 310 ? 5.177 -0.527 -22.573 1.00 96.50 310 GLY A CA 1
ATOM 2502 C C . GLY A 1 310 ? 3.671 -0.480 -22.819 1.00 96.50 310 GLY A C 1
ATOM 2503 O O . GLY A 1 310 ? 2.907 -0.968 -21.987 1.00 96.50 310 GLY A O 1
ATOM 2504 N N . ASN A 1 311 ? 3.251 0.007 -23.986 1.00 97.50 311 ASN A N 1
ATOM 2505 C CA . ASN A 1 311 ? 1.839 0.095 -24.354 1.00 97.50 311 ASN A CA 1
ATOM 2506 C C . ASN A 1 311 ? 1.194 -1.294 -24.439 1.00 97.50 311 ASN A C 1
ATOM 2508 O O . ASN A 1 311 ? 0.147 -1.506 -23.835 1.00 97.50 311 ASN A O 1
ATOM 2512 N N . LEU A 1 312 ? 1.855 -2.264 -25.085 1.00 98.19 312 LEU A N 1
ATOM 2513 C CA . LEU A 1 312 ? 1.363 -3.647 -25.148 1.00 98.19 312 LEU A CA 1
ATOM 2514 C C . LEU A 1 312 ? 1.177 -4.254 -23.753 1.00 98.19 312 LEU A C 1
ATOM 2516 O O . LEU A 1 312 ? 0.175 -4.920 -23.492 1.00 98.19 312 LEU A O 1
ATOM 2520 N N . PHE A 1 313 ? 2.121 -4.025 -22.838 1.00 98.56 313 PHE A N 1
ATOM 2521 C CA . PHE A 1 313 ? 1.991 -4.514 -21.470 1.00 98.56 313 PHE A CA 1
ATOM 2522 C C . PHE A 1 313 ? 0.824 -3.858 -20.734 1.00 98.56 313 PHE A C 1
ATOM 2524 O O . PHE A 1 313 ? 0.002 -4.565 -20.149 1.00 98.56 313 PHE A O 1
ATOM 2531 N N . MET A 1 314 ? 0.710 -2.532 -20.806 1.00 98.50 314 MET A N 1
ATOM 2532 C CA . MET A 1 314 ? -0.383 -1.788 -20.180 1.00 98.50 314 MET A CA 1
ATOM 2533 C C . MET A 1 314 ? -1.749 -2.228 -20.721 1.00 98.50 314 MET A C 1
ATOM 2535 O O . MET A 1 314 ? -2.660 -2.489 -19.936 1.00 98.50 314 MET A O 1
ATOM 2539 N N . GLU A 1 315 ? -1.885 -2.399 -22.037 1.00 98.50 315 GLU A N 1
ATOM 2540 C CA . GLU A 1 315 ? -3.098 -2.925 -22.674 1.00 98.50 315 GLU A CA 1
ATOM 2541 C C . GLU A 1 315 ? -3.469 -4.309 -22.131 1.00 98.50 315 GLU A C 1
ATOM 2543 O O . GLU A 1 315 ? -4.622 -4.536 -21.762 1.00 98.50 315 GLU A O 1
ATOM 2548 N N . GLN A 1 316 ? -2.505 -5.231 -22.028 1.00 98.62 316 GLN A N 1
ATOM 2549 C CA . GLN A 1 316 ? -2.759 -6.583 -21.524 1.00 98.62 316 GLN A CA 1
ATOM 2550 C C . GLN A 1 316 ? -3.104 -6.598 -20.028 1.00 98.62 316 GLN A C 1
ATOM 2552 O O . GLN A 1 316 ? -4.010 -7.331 -19.626 1.00 98.62 316 GLN A O 1
ATOM 2557 N N . VAL A 1 317 ? -2.429 -5.786 -19.204 1.00 98.56 317 VAL A N 1
ATOM 2558 C CA . VAL A 1 317 ? -2.744 -5.635 -17.773 1.00 98.56 317 VAL A CA 1
ATOM 2559 C C . VAL A 1 317 ? -4.171 -5.118 -17.599 1.00 98.56 317 VAL A C 1
ATOM 2561 O O . VAL A 1 317 ? -4.955 -5.722 -16.867 1.00 98.56 317 VAL A O 1
ATOM 2564 N N . ILE A 1 318 ? -4.529 -4.032 -18.287 1.00 98.50 318 ILE A N 1
ATOM 2565 C CA . ILE A 1 318 ? -5.842 -3.391 -18.144 1.00 98.50 318 ILE A CA 1
ATOM 2566 C C . ILE A 1 318 ? -6.951 -4.279 -18.715 1.00 98.50 318 ILE A C 1
ATOM 2568 O O . ILE A 1 318 ? -8.017 -4.383 -18.109 1.00 98.50 318 ILE A O 1
ATOM 2572 N N . ALA A 1 319 ? -6.715 -4.960 -19.838 1.00 98.38 319 ALA A N 1
ATOM 2573 C CA . ALA A 1 319 ? -7.686 -5.888 -20.411 1.00 98.38 319 ALA A CA 1
ATOM 2574 C C . ALA A 1 319 ? -7.971 -7.079 -19.481 1.00 98.38 319 ALA A C 1
ATOM 2576 O O . ALA A 1 319 ? -9.113 -7.523 -19.373 1.00 98.38 319 ALA A O 1
ATOM 2577 N N . GLU A 1 320 ? -6.947 -7.593 -18.799 1.00 98.31 320 GLU A N 1
ATOM 2578 C CA . GLU A 1 320 ? -7.076 -8.743 -17.904 1.00 98.31 320 GLU A CA 1
ATOM 2579 C C . GLU A 1 320 ? -7.676 -8.368 -16.539 1.00 98.31 320 GLU A C 1
ATOM 2581 O O . GLU A 1 320 ? -8.480 -9.117 -15.981 1.00 98.31 320 GLU A O 1
ATOM 2586 N N . PHE A 1 321 ? -7.280 -7.221 -15.986 1.00 98.50 321 PHE A N 1
ATOM 2587 C CA . PHE A 1 321 ? -7.533 -6.881 -14.587 1.00 98.50 321 PHE A CA 1
ATOM 2588 C C . PHE A 1 321 ? -8.396 -5.634 -14.381 1.00 98.50 321 PHE A C 1
ATOM 2590 O O . PHE A 1 321 ? -8.760 -5.334 -13.239 1.00 98.50 321 PHE A O 1
ATOM 2597 N N . GLY A 1 322 ? -8.743 -4.898 -15.437 1.00 98.19 322 GLY A N 1
ATOM 2598 C CA . GLY A 1 322 ? -9.222 -3.522 -15.318 1.00 98.19 322 GLY A CA 1
ATOM 2599 C C . GLY A 1 322 ? -8.135 -2.605 -14.747 1.00 98.19 322 GLY A C 1
ATOM 2600 O O . GLY A 1 322 ? -6.967 -2.976 -14.670 1.00 98.19 322 GLY A O 1
ATOM 2601 N N . THR A 1 323 ? -8.513 -1.408 -14.301 1.00 97.94 323 THR A N 1
ATOM 2602 C CA . THR A 1 323 ? -7.563 -0.465 -13.698 1.00 97.94 323 THR A CA 1
ATOM 2603 C C . THR A 1 323 ? -8.190 0.396 -12.617 1.00 97.94 323 THR A C 1
ATOM 2605 O O . THR A 1 323 ? -9.389 0.680 -12.646 1.00 97.94 323 THR A O 1
ATOM 2608 N N . ASP A 1 324 ? -7.336 0.849 -11.705 1.00 98.00 324 ASP A N 1
ATOM 2609 C CA . ASP A 1 324 ? -7.621 1.848 -10.685 1.00 98.00 324 ASP A CA 1
ATOM 2610 C C . ASP A 1 324 ? -6.770 3.124 -10.874 1.00 98.00 324 ASP A C 1
ATOM 2612 O O . ASP A 1 324 ? -6.708 3.967 -9.983 1.00 98.00 324 ASP A O 1
ATOM 2616 N N . HIS A 1 325 ? -6.181 3.286 -12.069 1.00 97.56 325 HIS A N 1
ATOM 2617 C CA . HIS A 1 325 ? -5.364 4.421 -12.527 1.00 97.56 325 HIS A CA 1
ATOM 2618 C C . HIS A 1 325 ? -4.061 4.640 -11.761 1.00 97.56 325 HIS A C 1
ATOM 2620 O O . HIS A 1 325 ? -3.503 5.733 -11.785 1.00 97.56 325 HIS A O 1
ATOM 2626 N N . VAL A 1 326 ? -3.541 3.615 -11.092 1.00 98.06 326 VAL A N 1
ATOM 2627 C CA . VAL A 1 326 ? -2.289 3.719 -10.347 1.00 98.06 326 VAL A CA 1
ATOM 2628 C C . VAL A 1 326 ? -1.399 2.514 -10.613 1.00 98.06 326 VAL A C 1
ATOM 2630 O O . VAL A 1 326 ? -1.830 1.364 -10.495 1.00 98.06 326 VAL A O 1
ATOM 2633 N N . TYR A 1 327 ? -0.154 2.797 -10.991 1.00 98.69 327 TYR A N 1
ATOM 2634 C CA . TYR A 1 327 ? 0.786 1.792 -11.467 1.00 98.69 327 TYR A CA 1
ATOM 2635 C C . TYR A 1 327 ? 2.156 1.941 -10.817 1.00 98.69 327 TYR A C 1
ATOM 2637 O O . TYR A 1 327 ? 2.595 3.057 -10.553 1.00 98.69 327 TYR A O 1
ATOM 2645 N N . ASN A 1 328 ? 2.845 0.828 -10.580 1.00 98.31 328 ASN A N 1
ATOM 2646 C CA . ASN A 1 328 ? 4.204 0.809 -10.049 1.00 98.31 328 ASN A CA 1
ATOM 2647 C C . ASN A 1 328 ? 5.187 0.174 -11.038 1.00 98.31 328 ASN A C 1
ATOM 2649 O O . ASN A 1 328 ? 4.914 -0.876 -11.623 1.00 98.31 328 ASN A O 1
ATOM 2653 N N . CYS A 1 329 ? 6.338 0.825 -11.186 1.00 96.69 329 CYS A N 1
ATOM 2654 C CA . CYS A 1 329 ? 7.526 0.293 -11.837 1.00 96.69 329 CYS A CA 1
ATOM 2655 C C . CYS A 1 329 ? 8.757 1.115 -11.426 1.00 96.69 329 CYS A C 1
ATOM 2657 O O . CYS A 1 329 ? 8.647 2.325 -11.204 1.00 96.69 329 CYS A O 1
ATOM 2659 N N . ASP A 1 330 ? 9.928 0.478 -11.394 1.00 95.50 330 ASP A N 1
ATOM 2660 C CA . ASP A 1 330 ? 11.181 1.093 -10.953 1.00 95.50 330 ASP A CA 1
ATOM 2661 C C . ASP A 1 330 ? 12.338 0.612 -11.850 1.00 95.50 330 ASP A C 1
ATOM 2663 O O . ASP A 1 330 ? 12.709 -0.561 -11.847 1.00 95.50 330 ASP A O 1
ATOM 2667 N N . THR A 1 331 ? 12.896 1.511 -12.666 1.00 92.69 331 THR A N 1
ATOM 2668 C CA . THR A 1 331 ? 13.895 1.157 -13.695 1.00 92.69 331 THR A CA 1
ATOM 2669 C C . THR A 1 331 ? 15.282 0.884 -13.118 1.00 92.69 331 THR A C 1
ATOM 2671 O O . THR A 1 331 ? 15.983 -0.006 -13.590 1.00 92.69 331 THR A O 1
ATOM 2674 N N . PHE A 1 332 ? 15.695 1.645 -12.102 1.00 94.75 332 PHE A N 1
ATOM 2675 C CA . PHE A 1 332 ? 17.082 1.675 -11.621 1.00 94.75 332 PHE A CA 1
ATOM 2676 C C . PHE A 1 332 ? 17.222 1.272 -10.151 1.00 94.75 332 PHE A C 1
ATOM 2678 O O . PHE A 1 332 ? 18.154 1.704 -9.472 1.00 94.75 332 PHE A O 1
ATOM 2685 N N . ASN A 1 333 ? 16.311 0.436 -9.645 1.00 94.69 333 ASN A N 1
ATOM 2686 C CA . ASN A 1 333 ? 16.420 -0.090 -8.289 1.00 94.69 333 ASN A CA 1
ATOM 2687 C C . ASN A 1 333 ? 17.737 -0.870 -8.133 1.00 94.69 333 ASN A C 1
ATOM 2689 O O . ASN A 1 333 ? 17.926 -1.896 -8.783 1.00 94.69 333 ASN A O 1
ATOM 2693 N N . GLU A 1 334 ? 18.653 -0.364 -7.302 1.00 93.81 334 GLU A N 1
ATOM 2694 C CA . GLU A 1 334 ? 20.008 -0.914 -7.093 1.00 93.81 334 GLU A CA 1
ATOM 2695 C C . GLU A 1 334 ? 20.838 -1.100 -8.376 1.00 93.81 334 GLU A C 1
ATOM 2697 O O . GLU A 1 334 ? 21.767 -1.906 -8.435 1.00 93.81 334 GLU A O 1
ATOM 2702 N N . MET A 1 335 ? 20.530 -0.329 -9.418 1.00 92.12 335 MET A N 1
ATOM 2703 C CA . MET A 1 335 ? 21.256 -0.350 -10.682 1.00 92.12 335 MET A CA 1
ATOM 2704 C C . MET A 1 335 ? 21.682 1.062 -11.054 1.00 92.12 335 MET A C 1
ATOM 2706 O O . MET A 1 335 ? 20.911 2.013 -10.955 1.00 92.12 335 MET A O 1
ATOM 2710 N N . VAL A 1 336 ? 22.932 1.207 -11.487 1.00 92.25 336 VAL A N 1
ATOM 2711 C CA . VAL A 1 336 ? 23.452 2.501 -11.933 1.00 92.25 336 VAL A CA 1
ATOM 2712 C C . VAL A 1 336 ? 22.983 2.741 -13.372 1.00 92.25 336 VAL A C 1
ATOM 2714 O O . VAL A 1 336 ? 23.249 1.891 -14.226 1.00 92.25 336 VAL A O 1
ATOM 2717 N N . PRO A 1 337 ? 22.309 3.868 -13.666 1.00 92.62 337 PRO A N 1
ATOM 2718 C CA . PRO A 1 337 ? 21.949 4.217 -15.035 1.00 92.62 337 PRO A CA 1
ATOM 2719 C C . PRO A 1 337 ? 23.180 4.279 -15.949 1.00 92.62 337 PRO A C 1
ATOM 2721 O O . PRO A 1 337 ? 24.266 4.666 -15.517 1.00 92.62 337 PRO A O 1
ATOM 2724 N N . SER A 1 338 ? 23.003 3.945 -17.230 1.00 90.12 338 SER A N 1
ATOM 2725 C CA . SER A 1 338 ? 24.083 3.941 -18.233 1.00 90.12 338 SER A CA 1
ATOM 2726 C C . SER A 1 338 ? 24.730 5.317 -18.435 1.00 90.12 338 SER A C 1
ATOM 2728 O O . SER A 1 338 ? 25.904 5.400 -18.793 1.00 90.12 338 SER A O 1
ATOM 2730 N N . SER A 1 339 ? 23.987 6.394 -18.168 1.00 93.19 339 SER A N 1
ATOM 2731 C CA . SER A 1 339 ? 24.460 7.773 -18.233 1.00 93.19 339 SER A CA 1
ATOM 2732 C C . SER A 1 339 ? 23.977 8.595 -17.038 1.00 93.19 339 SER A C 1
ATOM 2734 O O . SER A 1 339 ? 22.844 8.462 -16.578 1.00 93.19 339 SER A O 1
ATOM 2736 N N . GLY A 1 340 ? 24.852 9.473 -16.542 1.00 94.81 340 GLY A N 1
ATOM 2737 C CA . GLY A 1 340 ? 24.553 10.445 -15.488 1.00 94.81 340 GLY A CA 1
ATOM 2738 C C . GLY A 1 340 ? 24.153 11.828 -15.995 1.00 94.81 340 GLY A C 1
ATOM 2739 O O . GLY A 1 340 ? 24.050 12.743 -15.170 1.00 94.81 340 GLY A O 1
ATOM 2740 N N . GLU A 1 341 ? 23.981 11.986 -17.309 1.00 96.88 341 GLU A N 1
ATOM 2741 C CA . GLU A 1 341 ? 23.529 13.229 -17.934 1.00 96.88 341 GLU A CA 1
ATOM 2742 C C . GLU A 1 341 ? 22.072 13.531 -17.572 1.00 96.88 341 GLU A C 1
ATOM 2744 O O . GLU A 1 341 ? 21.224 12.639 -17.506 1.00 96.88 341 GLU A O 1
ATOM 2749 N N . LEU A 1 342 ? 21.774 14.807 -17.319 1.00 96.56 342 LEU A N 1
ATOM 2750 C CA . LEU A 1 342 ? 20.461 15.218 -16.812 1.00 96.56 342 LEU A CA 1
ATOM 2751 C C . LEU A 1 342 ? 19.342 14.958 -17.825 1.00 96.56 342 LEU A C 1
ATOM 2753 O O . LEU A 1 342 ? 18.282 14.471 -17.427 1.00 96.56 342 LEU A O 1
ATOM 2757 N N . ASP A 1 343 ? 19.602 15.217 -19.108 1.00 94.25 343 ASP A N 1
ATOM 2758 C CA . ASP A 1 343 ? 18.640 15.007 -20.196 1.00 94.25 343 ASP A CA 1
ATOM 2759 C C . ASP A 1 343 ? 18.311 13.525 -20.377 1.00 94.25 343 ASP A C 1
ATOM 2761 O O . ASP A 1 343 ? 17.153 13.172 -20.582 1.00 94.25 343 ASP A O 1
ATOM 2765 N N . TYR A 1 344 ? 19.305 12.645 -20.215 1.00 94.12 344 TYR A N 1
ATOM 2766 C CA . TYR A 1 344 ? 19.089 11.201 -20.254 1.00 94.12 344 TYR A CA 1
ATOM 2767 C C . TYR A 1 344 ? 18.159 10.750 -19.120 1.00 94.12 344 TYR A C 1
ATOM 2769 O O . TYR A 1 344 ? 17.162 10.077 -19.364 1.00 94.12 344 TYR A O 1
ATOM 2777 N N . LEU A 1 345 ? 18.430 11.165 -17.879 1.00 95.44 345 LEU A N 1
ATOM 2778 C CA . LEU A 1 345 ? 17.599 10.786 -16.729 1.00 95.44 345 LEU A CA 1
ATOM 2779 C C . LEU A 1 345 ? 16.180 11.365 -16.815 1.00 95.44 345 LEU A C 1
ATOM 2781 O O . LEU A 1 345 ? 15.226 10.701 -16.412 1.00 95.44 345 LEU A O 1
ATOM 2785 N N . SER A 1 346 ? 16.039 12.574 -17.366 1.00 93.56 346 SER A N 1
ATOM 2786 C CA . SER A 1 346 ? 14.733 13.167 -17.663 1.00 93.56 346 SER A CA 1
ATOM 2787 C C . SER A 1 346 ? 13.986 12.356 -18.728 1.00 93.56 346 SER A C 1
ATOM 2789 O O . SER A 1 346 ? 12.819 12.019 -18.541 1.00 93.56 346 SER A O 1
ATOM 2791 N N . ALA A 1 347 ? 14.670 11.949 -19.804 1.00 91.94 347 ALA A N 1
ATOM 2792 C CA . ALA A 1 347 ? 14.087 11.123 -20.858 1.00 91.94 347 ALA A CA 1
ATOM 2793 C C . ALA A 1 347 ? 13.621 9.751 -20.344 1.00 91.94 347 ALA A C 1
ATOM 2795 O O . ALA A 1 347 ? 12.552 9.298 -20.748 1.00 91.94 347 ALA A O 1
ATOM 2796 N N . VAL A 1 348 ? 14.360 9.117 -19.420 1.00 93.88 348 VAL A N 1
ATOM 2797 C CA . VAL A 1 348 ? 13.923 7.858 -18.785 1.00 93.88 348 VAL A CA 1
ATOM 2798 C C . VAL A 1 348 ? 12.589 8.045 -18.065 1.00 93.88 348 VAL A C 1
ATOM 2800 O O . VAL A 1 348 ? 11.647 7.286 -18.305 1.00 93.88 348 VAL A O 1
ATOM 2803 N N . GLY A 1 349 ? 12.501 9.044 -17.181 1.00 93.38 349 GLY A N 1
ATOM 2804 C CA . GLY A 1 349 ? 11.281 9.286 -16.414 1.00 93.38 349 GLY A CA 1
ATOM 2805 C C . GLY A 1 349 ? 10.106 9.676 -17.315 1.00 93.38 349 GLY A C 1
ATOM 2806 O O . GLY A 1 349 ? 9.013 9.127 -17.168 1.00 93.38 349 GLY A O 1
ATOM 2807 N N . HIS A 1 350 ? 10.351 10.526 -18.317 1.00 92.31 350 HIS A N 1
ATOM 2808 C CA . HIS A 1 350 ? 9.342 10.928 -19.292 1.00 92.31 350 HIS A CA 1
ATOM 2809 C C . HIS A 1 350 ? 8.816 9.740 -20.109 1.00 92.31 350 HIS A C 1
ATOM 2811 O O . HIS A 1 350 ? 7.607 9.547 -20.172 1.00 92.31 350 HIS A O 1
ATOM 2817 N N . ALA A 1 351 ? 9.688 8.916 -20.698 1.00 92.94 351 ALA A N 1
ATOM 2818 C CA . ALA A 1 351 ? 9.277 7.784 -21.532 1.00 92.94 351 ALA A CA 1
ATOM 2819 C C . ALA A 1 351 ? 8.531 6.704 -20.733 1.00 92.94 351 ALA A C 1
ATOM 2821 O O . ALA A 1 351 ? 7.520 6.177 -21.201 1.00 92.94 351 ALA A O 1
ATOM 2822 N N . THR A 1 352 ? 8.991 6.423 -19.509 1.00 94.19 352 THR A N 1
ATOM 2823 C CA . THR A 1 352 ? 8.331 5.486 -18.584 1.00 94.19 352 THR A CA 1
ATOM 2824 C C . THR A 1 352 ? 6.910 5.942 -18.279 1.00 94.19 352 THR A C 1
ATOM 2826 O O . THR A 1 352 ? 5.962 5.169 -18.405 1.00 94.19 352 THR A O 1
ATOM 2829 N N . PHE A 1 353 ? 6.738 7.221 -17.943 1.00 94.50 353 PHE A N 1
ATOM 2830 C CA . PHE A 1 353 ? 5.419 7.775 -17.671 1.00 94.50 353 PHE A CA 1
ATOM 2831 C C . PHE A 1 353 ? 4.549 7.873 -18.931 1.00 94.50 353 PHE A C 1
ATOM 2833 O O . PHE A 1 353 ? 3.362 7.552 -18.879 1.00 94.50 353 PHE A O 1
ATOM 2840 N N . GLN A 1 354 ? 5.133 8.254 -20.072 1.00 91.81 354 GLN A N 1
ATOM 2841 C CA . GLN A 1 354 ? 4.432 8.362 -21.352 1.00 91.81 354 GLN A CA 1
ATOM 2842 C C . GLN A 1 354 ? 3.808 7.025 -21.771 1.00 91.81 354 GLN A C 1
ATOM 2844 O O . GLN A 1 354 ? 2.651 7.005 -22.183 1.00 91.81 354 GLN A O 1
ATOM 2849 N N . ALA A 1 355 ? 4.524 5.909 -21.589 1.00 94.12 355 ALA A N 1
ATOM 2850 C CA . ALA A 1 355 ? 3.997 4.570 -21.860 1.00 94.12 355 ALA A CA 1
ATOM 2851 C C . ALA A 1 355 ? 2.769 4.213 -20.995 1.00 94.12 355 ALA A C 1
ATOM 2853 O O . ALA A 1 355 ? 1.922 3.426 -21.410 1.00 94.12 355 ALA A O 1
ATOM 2854 N N . MET A 1 356 ? 2.632 4.803 -19.800 1.00 95.44 356 MET A N 1
ATOM 2855 C CA . MET A 1 356 ? 1.425 4.635 -18.984 1.00 95.44 356 MET A CA 1
ATOM 2856 C C . MET A 1 356 ? 0.268 5.482 -19.521 1.00 95.44 356 MET A C 1
ATOM 2858 O O . MET A 1 356 ? -0.834 4.968 -19.714 1.00 95.44 356 MET A O 1
ATOM 2862 N N . ILE A 1 357 ? 0.507 6.778 -19.760 1.00 94.31 357 ILE A N 1
ATOM 2863 C CA . ILE A 1 357 ? -0.565 7.727 -20.108 1.00 94.31 357 ILE A CA 1
ATOM 2864 C C . ILE A 1 357 ? -1.079 7.609 -21.541 1.00 94.31 357 ILE A C 1
ATOM 2866 O O . ILE A 1 357 ? -2.170 8.094 -21.833 1.00 94.31 357 ILE A O 1
ATOM 2870 N N . ASP A 1 358 ? -0.331 6.938 -22.412 1.00 94.38 358 ASP A N 1
ATOM 2871 C CA . ASP A 1 358 ? -0.803 6.541 -23.736 1.00 94.38 358 ASP A CA 1
ATOM 2872 C C . ASP A 1 358 ? -2.035 5.637 -23.682 1.00 94.38 358 ASP A C 1
ATOM 2874 O O . ASP A 1 358 ? -2.910 5.737 -24.541 1.00 94.38 358 ASP A O 1
ATOM 2878 N N . ILE A 1 359 ? -2.086 4.752 -22.684 1.00 98.00 359 ILE A N 1
ATOM 2879 C CA . ILE A 1 359 ? -3.163 3.773 -22.516 1.00 98.00 359 ILE A CA 1
ATOM 2880 C C . ILE A 1 359 ? -4.150 4.229 -21.437 1.00 98.00 359 ILE A C 1
ATOM 2882 O O . ILE A 1 359 ? -5.357 4.030 -21.569 1.00 98.00 359 ILE A O 1
ATOM 2886 N N . ASP A 1 360 ? -3.657 4.882 -20.384 1.00 96.56 360 ASP A N 1
ATOM 2887 C CA . ASP A 1 360 ? -4.463 5.415 -19.291 1.00 96.56 360 ASP A CA 1
ATOM 2888 C C . ASP A 1 360 ? -4.128 6.895 -19.025 1.00 96.56 360 ASP A C 1
ATOM 2890 O O . ASP A 1 360 ? -3.271 7.201 -18.190 1.00 96.56 360 ASP A O 1
ATOM 2894 N N . PRO A 1 361 ? -4.838 7.847 -19.663 1.00 92.38 361 PRO A N 1
ATOM 2895 C CA . PRO A 1 361 ? -4.593 9.285 -19.505 1.00 92.38 361 PRO A CA 1
ATOM 2896 C C . PRO A 1 361 ? -4.718 9.807 -18.066 1.00 92.38 361 PRO A C 1
ATOM 2898 O O . PRO A 1 361 ? -4.304 10.932 -17.770 1.00 92.38 361 PRO A O 1
ATOM 2901 N N . THR A 1 362 ? -5.270 9.011 -17.146 1.00 91.25 362 THR A N 1
ATOM 2902 C CA . THR A 1 362 ? -5.412 9.315 -15.714 1.00 91.25 362 THR A CA 1
ATOM 2903 C C . THR A 1 362 ? -4.373 8.630 -14.818 1.00 91.25 362 THR A C 1
ATOM 2905 O O . THR A 1 362 ? -4.320 8.940 -13.633 1.00 91.25 362 THR A O 1
ATOM 2908 N N . ALA A 1 363 ? -3.469 7.819 -15.382 1.00 95.25 363 ALA A N 1
ATOM 2909 C CA . ALA A 1 363 ? -2.420 7.095 -14.664 1.00 95.25 363 ALA A CA 1
ATOM 2910 C C . ALA A 1 363 ? -1.594 7.944 -13.680 1.00 95.25 363 ALA A C 1
ATOM 2912 O O . ALA A 1 363 ? -1.051 8.998 -14.029 1.00 95.25 363 ALA A O 1
ATOM 2913 N N . ILE A 1 364 ? -1.424 7.418 -12.472 1.00 96.00 364 ILE A N 1
ATOM 2914 C CA . ILE A 1 364 ? -0.484 7.864 -11.448 1.00 96.00 364 ILE A CA 1
ATOM 2915 C C . ILE A 1 364 ? 0.640 6.838 -11.342 1.00 96.00 364 ILE A C 1
ATOM 2917 O O . ILE A 1 364 ? 0.386 5.649 -11.148 1.00 96.00 364 ILE A O 1
ATOM 2921 N N . TRP A 1 365 ? 1.884 7.301 -11.426 1.00 97.75 365 TRP A N 1
ATOM 2922 C CA . TRP A 1 365 ? 3.060 6.458 -11.252 1.00 97.75 365 TRP A CA 1
ATOM 2923 C C . TRP A 1 365 ? 3.500 6.437 -9.787 1.00 97.75 365 TRP A C 1
ATOM 2925 O O . TRP A 1 365 ? 3.982 7.434 -9.258 1.00 97.75 365 TRP A O 1
ATOM 2935 N N . VAL A 1 366 ? 3.361 5.292 -9.126 1.00 98.31 366 VAL A N 1
ATOM 2936 C CA . VAL A 1 366 ? 3.934 5.020 -7.804 1.00 98.31 366 VAL A CA 1
ATOM 2937 C C . VAL A 1 366 ? 5.365 4.524 -7.958 1.00 98.31 366 VAL A C 1
ATOM 2939 O O . VAL A 1 366 ? 5.605 3.502 -8.602 1.00 98.31 366 VAL A O 1
ATOM 2942 N N . LYS A 1 367 ? 6.309 5.225 -7.334 1.00 96.56 367 LYS A N 1
ATOM 2943 C CA . LYS A 1 367 ? 7.746 4.988 -7.495 1.00 96.56 367 LYS A CA 1
ATOM 2944 C C . LYS A 1 367 ? 8.431 4.884 -6.135 1.00 96.56 367 LYS A C 1
ATOM 2946 O O . LYS A 1 367 ? 8.196 5.723 -5.264 1.00 96.56 367 LYS A O 1
ATOM 2951 N N . GLN A 1 368 ? 9.305 3.902 -5.952 1.00 97.88 368 GLN A N 1
ATOM 2952 C CA . GLN A 1 368 ? 10.150 3.802 -4.759 1.00 97.88 368 GLN A CA 1
ATOM 2953 C C . GLN A 1 368 ? 11.208 4.913 -4.771 1.00 97.88 368 GLN A C 1
ATOM 2955 O O . GLN A 1 368 ? 11.638 5.326 -5.836 1.00 97.88 368 GLN A O 1
ATOM 2960 N N . SER A 1 369 ? 11.658 5.427 -3.624 1.00 97.19 369 SER A N 1
ATOM 2961 C CA . SER A 1 369 ? 12.824 6.333 -3.565 1.00 97.19 369 SER A CA 1
ATOM 2962 C C . SER A 1 369 ? 14.128 5.620 -3.189 1.00 97.19 369 SER A C 1
ATOM 2964 O O . SER A 1 369 ? 15.109 6.279 -2.835 1.00 97.19 369 SER A O 1
ATOM 2966 N N . TRP A 1 370 ? 14.128 4.283 -3.189 1.00 97.25 370 TRP A N 1
ATOM 2967 C CA . TRP A 1 370 ? 15.229 3.461 -2.681 1.00 97.25 370 TRP A CA 1
ATOM 2968 C C . TRP A 1 370 ? 16.530 3.689 -3.438 1.00 97.25 370 TRP A C 1
ATOM 2970 O O . TRP A 1 370 ? 17.578 3.812 -2.816 1.00 97.25 370 TRP A O 1
ATOM 2980 N N . GLU A 1 371 ? 16.480 3.830 -4.763 1.00 94.88 371 GLU A N 1
ATOM 2981 C CA . GLU A 1 371 ? 17.700 3.961 -5.556 1.00 94.88 371 GLU A CA 1
ATOM 2982 C C . GLU A 1 371 ? 18.480 5.246 -5.252 1.00 94.88 371 GLU A C 1
ATOM 2984 O O . GLU A 1 371 ? 19.680 5.312 -5.515 1.00 94.88 371 GLU A O 1
ATOM 2989 N N . PHE A 1 372 ? 17.818 6.262 -4.691 1.00 96.25 372 PHE A N 1
ATOM 2990 C CA . PHE A 1 372 ? 18.447 7.521 -4.303 1.00 96.25 372 PHE A CA 1
ATOM 2991 C C . PHE A 1 372 ? 19.189 7.413 -2.964 1.00 96.25 372 PHE A C 1
ATOM 2993 O O . PHE A 1 372 ? 20.109 8.195 -2.711 1.00 96.25 372 PHE A O 1
ATOM 3000 N N . LEU A 1 373 ? 18.822 6.448 -2.115 1.00 92.06 373 LEU A N 1
ATOM 3001 C CA . LEU A 1 373 ? 19.381 6.304 -0.778 1.00 92.06 373 LEU A CA 1
ATOM 3002 C C . LEU A 1 373 ? 20.835 5.814 -0.850 1.00 92.06 373 LEU A C 1
ATOM 3004 O O . LEU A 1 373 ? 21.144 4.825 -1.505 1.00 92.06 373 LEU A O 1
ATOM 3008 N N . HIS A 1 374 ? 21.742 6.524 -0.169 1.00 84.06 374 HIS A N 1
ATOM 3009 C CA . HIS A 1 374 ? 23.180 6.210 -0.094 1.00 84.06 374 HIS A CA 1
ATOM 3010 C C . HIS A 1 374 ? 23.891 6.013 -1.448 1.00 84.06 374 HIS A C 1
ATOM 3012 O O . HIS A 1 374 ? 24.984 5.445 -1.507 1.00 84.06 374 HIS A O 1
ATOM 3018 N N . SER A 1 375 ? 23.318 6.529 -2.536 1.00 89.62 375 SER A N 1
ATOM 3019 C CA . SER A 1 375 ? 23.892 6.383 -3.868 1.00 89.62 375 SER A CA 1
ATOM 3020 C C . SER A 1 375 ? 24.879 7.513 -4.183 1.00 89.62 375 SER A C 1
ATOM 3022 O O . SER A 1 375 ? 24.489 8.682 -4.192 1.00 89.62 375 SER A O 1
ATOM 3024 N N . PRO A 1 376 ? 26.144 7.211 -4.538 1.00 92.50 376 PRO A N 1
ATOM 3025 C CA . PRO A 1 376 ? 27.076 8.231 -5.019 1.00 92.50 376 PRO A CA 1
ATOM 3026 C C . PRO A 1 376 ? 26.696 8.753 -6.415 1.00 92.50 376 PRO A C 1
ATOM 3028 O O . PRO A 1 376 ? 27.169 9.808 -6.838 1.00 92.50 376 PRO A O 1
ATOM 3031 N N . PHE A 1 377 ? 25.855 8.019 -7.152 1.00 97.06 377 PHE A N 1
ATOM 3032 C CA . PHE A 1 377 ? 25.404 8.417 -8.479 1.00 97.06 377 PHE A CA 1
ATOM 3033 C C . PHE A 1 377 ? 24.299 9.477 -8.405 1.00 97.06 377 PHE A C 1
ATOM 3035 O O . PHE A 1 377 ? 24.357 10.472 -9.131 1.00 97.06 377 PHE A O 1
ATOM 3042 N N . TRP A 1 378 ? 23.296 9.293 -7.548 1.00 97.19 378 TRP A N 1
ATOM 3043 C CA . TRP A 1 378 ? 22.104 10.142 -7.512 1.00 97.19 378 TRP A CA 1
ATOM 3044 C C . TRP A 1 378 ? 22.337 11.453 -6.754 1.00 97.19 378 TRP A C 1
ATOM 3046 O O . TRP A 1 378 ? 21.946 11.632 -5.607 1.00 97.19 378 TRP A O 1
ATOM 3056 N N . THR A 1 379 ? 22.962 12.420 -7.429 1.00 97.25 379 THR A N 1
ATOM 3057 C CA . THR A 1 379 ? 23.064 13.798 -6.919 1.00 97.25 379 THR A CA 1
ATOM 3058 C C . THR A 1 379 ? 21.696 14.489 -6.904 1.00 97.25 379 THR A C 1
ATOM 3060 O O . THR A 1 379 ? 20.828 14.167 -7.714 1.00 97.25 379 THR A O 1
ATOM 3063 N N . ILE A 1 380 ? 21.531 15.534 -6.082 1.00 96.38 380 ILE A N 1
ATOM 3064 C CA . ILE A 1 380 ? 20.297 16.349 -6.029 1.00 96.38 380 ILE A CA 1
ATOM 3065 C C . ILE A 1 380 ? 19.846 16.805 -7.429 1.00 96.38 380 ILE A C 1
ATOM 3067 O O . ILE A 1 380 ? 18.659 16.752 -7.738 1.00 96.38 380 ILE A O 1
ATOM 3071 N N . LYS A 1 381 ? 20.780 17.211 -8.307 1.00 96.31 381 LYS A N 1
ATOM 3072 C CA . LYS A 1 381 ? 20.458 17.629 -9.686 1.00 96.31 381 LYS A CA 1
ATOM 3073 C C . LYS A 1 381 ? 19.899 16.479 -10.529 1.00 96.31 381 LYS A C 1
ATOM 3075 O O . LYS A 1 381 ? 18.954 16.692 -11.280 1.00 96.31 381 LYS A O 1
ATOM 3080 N N . ARG A 1 382 ? 20.463 15.275 -10.390 1.00 98.00 382 ARG A N 1
ATOM 3081 C CA . ARG A 1 382 ? 20.023 14.067 -11.107 1.00 98.00 382 ARG A CA 1
ATOM 3082 C C . ARG A 1 382 ? 18.653 13.600 -10.629 1.00 98.00 382 ARG A C 1
ATOM 3084 O O . ARG A 1 382 ? 17.782 13.359 -11.458 1.00 98.00 382 ARG A O 1
ATOM 3091 N N . VAL A 1 383 ? 18.443 13.558 -9.311 1.00 97.25 383 VAL A N 1
ATOM 3092 C CA . VAL A 1 383 ? 17.139 13.220 -8.717 1.00 97.25 383 VAL A CA 1
ATOM 3093 C C . VAL A 1 383 ? 16.080 14.231 -9.149 1.00 97.25 383 VAL A C 1
ATOM 3095 O O . VAL A 1 383 ? 15.000 13.833 -9.573 1.00 97.25 383 VAL A O 1
ATOM 3098 N N . LYS A 1 384 ? 16.402 15.533 -9.128 1.00 94.31 384 LYS A N 1
ATOM 3099 C CA . LYS A 1 384 ? 15.497 16.577 -9.622 1.00 94.31 384 LYS A CA 1
ATOM 3100 C C . LYS A 1 384 ? 15.126 16.349 -11.085 1.00 94.31 384 LYS A C 1
ATOM 3102 O O . LYS A 1 384 ? 13.942 16.260 -11.371 1.00 94.31 384 LYS A O 1
ATOM 3107 N N . SER A 1 385 ? 16.117 16.199 -11.971 1.00 93.62 385 SER A N 1
ATOM 3108 C CA . SER A 1 385 ? 15.887 15.981 -13.409 1.00 93.62 385 SER A CA 1
ATOM 3109 C C . SER A 1 385 ? 14.949 14.800 -13.672 1.00 93.62 385 SER A C 1
ATOM 3111 O O . SER A 1 385 ? 14.011 14.907 -14.455 1.00 93.62 385 SER A O 1
ATOM 3113 N N . PHE A 1 386 ? 15.157 13.692 -12.955 1.00 95.62 386 PHE A N 1
ATOM 3114 C CA . PHE A 1 386 ? 14.320 12.505 -13.074 1.00 95.62 386 PHE A CA 1
ATOM 3115 C C . PHE A 1 386 ? 12.894 12.744 -12.550 1.00 95.62 386 PHE A C 1
ATOM 3117 O O . PHE A 1 386 ? 11.928 12.526 -13.275 1.00 95.62 386 PHE A O 1
ATOM 3124 N N . LEU A 1 387 ? 12.730 13.211 -11.306 1.00 93.06 387 LEU A N 1
ATOM 3125 C CA . LEU A 1 387 ? 11.408 13.326 -10.672 1.00 93.06 387 LEU A CA 1
ATOM 3126 C C . LEU A 1 387 ? 10.525 14.414 -11.297 1.00 93.06 387 LEU A C 1
ATOM 3128 O O . LEU A 1 387 ? 9.301 14.281 -11.297 1.00 93.06 387 LEU A O 1
ATOM 3132 N N . THR A 1 388 ? 11.124 15.479 -11.839 1.00 89.38 388 THR A N 1
ATOM 3133 C CA . THR A 1 388 ? 10.383 16.566 -12.499 1.00 89.38 388 THR A CA 1
ATOM 3134 C C . THR A 1 388 ? 10.138 16.321 -13.989 1.00 89.38 388 THR A C 1
ATOM 3136 O O . THR A 1 388 ? 9.543 17.172 -14.641 1.00 89.38 388 THR A O 1
ATOM 3139 N N . SER A 1 389 ? 10.579 15.182 -14.540 1.00 89.94 389 SER A N 1
ATOM 3140 C CA . SER A 1 389 ? 10.228 14.757 -15.909 1.00 89.94 389 SER A CA 1
ATOM 3141 C C . SER A 1 389 ? 8.765 14.312 -16.040 1.00 89.94 389 SER A C 1
ATOM 3143 O O . SER A 1 389 ? 8.202 14.286 -17.136 1.00 89.94 389 SER A O 1
ATOM 3145 N N . VAL A 1 390 ? 8.137 13.995 -14.906 1.00 89.12 390 VAL A N 1
ATOM 3146 C CA . VAL A 1 390 ? 6.704 13.736 -14.769 1.00 89.12 390 VAL A CA 1
ATOM 3147 C C . VAL A 1 390 ? 6.045 14.998 -14.220 1.00 89.12 390 VAL A C 1
ATOM 3149 O O . VAL A 1 390 ? 6.634 15.635 -13.342 1.00 89.12 390 VAL A O 1
ATOM 3152 N N . PRO A 1 391 ? 4.837 15.374 -14.687 1.00 79.38 391 PRO A N 1
ATOM 3153 C CA . PRO A 1 391 ? 4.145 16.562 -14.199 1.00 79.38 391 PRO A CA 1
ATOM 3154 C C . PRO A 1 391 ? 4.136 16.643 -12.661 1.00 79.38 391 PRO A C 1
ATOM 3156 O O . PRO A 1 391 ? 3.870 15.641 -11.993 1.00 79.38 391 PRO A O 1
ATOM 3159 N N . ILE A 1 392 ? 4.483 17.818 -12.118 1.00 66.88 392 ILE A N 1
ATOM 3160 C CA . ILE A 1 392 ? 4.554 18.152 -10.678 1.00 66.88 392 ILE A CA 1
ATOM 3161 C C . ILE A 1 392 ? 3.365 19.027 -10.257 1.00 66.88 392 ILE A C 1
ATOM 3163 O O . ILE A 1 392 ? 2.694 19.588 -11.117 1.00 66.88 392 ILE A O 1
ATOM 3167 N N . LEU A 1 393 ? 3.132 19.169 -8.942 1.00 54.88 393 LEU A N 1
ATOM 3168 C CA . LEU A 1 393 ? 2.068 19.989 -8.327 1.00 54.88 393 LEU A CA 1
ATOM 3169 C C . LEU A 1 393 ? 2.356 21.516 -8.243 1.00 54.88 393 LEU A C 1
ATOM 3171 O O . LEU A 1 393 ? 1.480 22.256 -7.806 1.00 54.88 393 LEU A O 1
ATOM 3175 N N . ALA A 1 394 ? 3.510 22.029 -8.703 1.00 45.97 394 ALA A N 1
ATOM 3176 C CA . ALA A 1 394 ? 3.801 23.472 -8.895 1.00 45.97 394 ALA A CA 1
ATOM 3177 C C . ALA A 1 394 ? 5.116 23.621 -9.696 1.00 45.97 394 ALA A C 1
ATOM 3179 O O . ALA A 1 394 ? 6.118 23.057 -9.285 1.00 45.97 394 ALA A O 1
ATOM 3180 N N . ASN A 1 395 ? 5.219 24.263 -10.867 1.00 37.22 395 ASN A N 1
ATOM 3181 C CA . ASN A 1 395 ? 4.948 25.671 -11.149 1.00 37.22 395 ASN A CA 1
ATOM 3182 C C . ASN A 1 395 ? 4.484 25.871 -12.604 1.00 37.22 395 ASN A C 1
ATOM 3184 O O . ASN A 1 395 ? 5.225 25.610 -13.547 1.00 37.22 395 ASN A O 1
ATOM 3188 N N . ALA A 1 396 ? 3.313 26.480 -12.776 1.00 36.66 396 ALA A N 1
ATOM 3189 C CA . ALA A 1 396 ? 3.081 27.402 -13.873 1.00 36.66 396 ALA A CA 1
ATOM 3190 C C . ALA A 1 396 ? 3.949 28.617 -13.569 1.00 36.66 396 ALA A C 1
ATOM 3192 O O . ALA A 1 396 ? 3.542 29.459 -12.778 1.00 36.66 396 ALA A O 1
ATOM 3193 N N . LEU A 1 397 ? 5.177 28.611 -14.070 1.00 39.75 397 LEU A N 1
ATOM 3194 C CA . LEU A 1 397 ? 6.021 29.765 -14.364 1.00 39.75 397 LEU A CA 1
ATOM 3195 C C . LEU A 1 397 ? 7.402 29.195 -14.665 1.00 39.75 397 LEU A C 1
ATOM 3197 O O . LEU A 1 397 ? 8.137 28.827 -13.751 1.00 39.75 397 LEU A O 1
ATOM 3201 N N . VAL A 1 398 ? 7.689 29.094 -15.960 1.00 34.94 398 VAL A N 1
ATOM 3202 C CA . VAL A 1 398 ? 8.949 29.399 -16.654 1.00 34.94 398 VAL A CA 1
ATOM 3203 C C . VAL A 1 398 ? 8.894 28.618 -17.971 1.00 34.94 398 VAL A C 1
ATOM 3205 O O . VAL A 1 398 ? 8.723 27.409 -17.963 1.00 34.94 398 VAL A O 1
ATOM 3208 N N . GLU A 1 399 ? 8.995 29.358 -19.078 1.00 27.72 399 GLU A N 1
ATOM 3209 C CA . GLU A 1 399 ? 9.024 28.896 -20.478 1.00 27.72 399 GLU A CA 1
ATOM 3210 C C . GLU A 1 399 ? 7.671 28.585 -21.137 1.00 27.72 399 GLU A C 1
ATOM 3212 O O . GLU A 1 399 ? 7.321 27.438 -21.373 1.00 27.72 399 GLU A O 1
ATOM 3217 N N . LEU A 1 400 ? 6.923 29.649 -21.472 1.00 30.66 400 LEU A N 1
ATOM 3218 C CA . LEU A 1 400 ? 6.354 29.916 -22.814 1.00 30.66 400 LEU A CA 1
ATOM 3219 C C . LEU A 1 400 ? 5.342 31.078 -22.739 1.00 30.66 400 LEU A C 1
ATOM 3221 O O . LEU A 1 400 ? 4.154 30.882 -22.515 1.00 30.66 400 LEU A O 1
ATOM 3225 N N . SER A 1 401 ? 5.815 32.311 -22.927 1.00 31.22 401 SER A N 1
ATOM 3226 C CA . SER A 1 401 ? 5.060 33.348 -23.659 1.00 31.22 401 SER A CA 1
ATOM 3227 C C . SER A 1 401 ? 5.986 34.506 -24.042 1.00 31.22 401 SER A C 1
ATOM 3229 O O . SER A 1 401 ? 5.837 35.652 -23.631 1.00 31.22 401 SER A O 1
ATOM 3231 N N . SER A 1 402 ? 6.949 34.225 -24.917 1.00 35.00 402 SER A N 1
ATOM 3232 C CA . SER A 1 402 ? 7.099 35.156 -26.030 1.00 35.00 402 SER A CA 1
ATOM 3233 C C . SER A 1 402 ? 5.890 34.909 -26.935 1.00 35.00 402 SER A C 1
ATOM 3235 O O . SER A 1 402 ? 5.739 33.795 -27.421 1.00 35.00 402 SER A O 1
ATOM 3237 N N . THR A 1 403 ? 5.053 35.933 -27.105 1.00 38.91 403 THR A N 1
ATOM 3238 C CA . THR A 1 403 ? 3.909 36.035 -28.034 1.00 38.91 403 THR A CA 1
ATOM 3239 C C . THR A 1 403 ? 2.621 35.288 -27.662 1.00 38.91 403 THR A C 1
ATOM 3241 O O . THR A 1 403 ? 2.420 34.153 -28.079 1.00 38.91 403 THR A O 1
ATOM 3244 N N . ALA A 1 404 ? 1.711 35.975 -26.967 1.00 33.38 404 ALA A N 1
ATOM 3245 C CA . ALA A 1 404 ? 0.272 35.941 -27.254 1.00 33.38 404 ALA A CA 1
ATOM 3246 C C . ALA A 1 404 ? -0.413 37.105 -26.513 1.00 33.38 404 ALA A C 1
ATOM 3248 O O . ALA A 1 404 ? -0.619 37.051 -25.302 1.00 33.38 404 ALA A O 1
ATOM 3249 N N . GLU A 1 405 ? -0.725 38.178 -27.241 1.00 39.72 405 GLU A N 1
ATOM 3250 C CA . GLU A 1 405 ? -1.896 38.993 -26.919 1.00 39.72 405 GLU A CA 1
ATOM 3251 C C . GLU A 1 405 ? -3.115 38.130 -27.289 1.00 39.72 405 GLU A C 1
ATOM 3253 O O . GLU A 1 405 ? -3.155 37.567 -28.380 1.00 39.72 405 GLU A O 1
ATOM 3258 N N . ASP A 1 406 ? -4.054 37.989 -26.356 1.00 42.78 406 ASP A N 1
ATOM 3259 C CA . ASP A 1 406 ? -5.345 37.300 -26.490 1.00 42.78 406 ASP A CA 1
ATOM 3260 C C . ASP A 1 406 ? -5.324 35.754 -26.556 1.00 42.78 406 ASP A C 1
ATOM 3262 O O . ASP A 1 406 ? -5.252 35.136 -27.615 1.00 42.78 406 ASP A O 1
ATOM 3266 N N . GLY A 1 407 ? -5.505 35.108 -25.397 1.00 34.78 407 GLY A N 1
ATOM 3267 C CA . GLY A 1 407 ? -5.864 33.686 -25.307 1.00 34.78 407 GLY A CA 1
ATOM 3268 C C . GLY A 1 407 ? -5.395 33.038 -24.008 1.00 34.78 407 GLY A C 1
ATOM 3269 O O . GLY A 1 407 ? -4.201 32.861 -23.795 1.00 34.78 407 GLY A O 1
ATOM 3270 N N . GLU A 1 408 ? -6.333 32.703 -23.122 1.00 33.81 408 GLU A N 1
ATOM 3271 C CA . GLU A 1 408 ? -6.070 32.055 -21.834 1.00 33.81 408 GLU A CA 1
ATOM 3272 C C . GLU A 1 408 ? -5.243 30.767 -21.992 1.00 33.81 408 GLU A C 1
ATOM 3274 O O . GLU A 1 408 ? -5.647 29.823 -22.669 1.00 33.81 408 GLU A O 1
ATOM 3279 N N . ILE A 1 409 ? -4.090 30.716 -21.322 1.00 34.53 409 ILE A N 1
ATOM 3280 C CA . ILE A 1 409 ? -3.300 29.495 -21.150 1.00 34.53 409 ILE A CA 1
ATOM 3281 C C . ILE A 1 409 ? -3.819 28.791 -19.890 1.00 34.53 409 ILE A C 1
ATOM 3283 O O . ILE A 1 409 ? -3.549 29.226 -18.768 1.00 34.53 409 ILE A O 1
ATOM 3287 N N . GLU A 1 410 ? -4.560 27.694 -20.057 1.00 33.34 410 GLU A N 1
ATOM 3288 C CA . GLU A 1 410 ? -4.919 26.796 -18.954 1.00 33.34 410 GLU A CA 1
ATOM 3289 C C . GLU A 1 410 ? -3.694 25.938 -18.588 1.00 33.34 410 GLU A C 1
ATOM 3291 O O . GLU A 1 410 ? -3.402 24.929 -19.227 1.00 33.34 410 GLU A O 1
ATOM 3296 N N . VAL A 1 411 ? -2.945 26.337 -17.553 1.00 33.81 411 VAL A N 1
ATOM 3297 C CA . VAL A 1 411 ? -1.860 25.506 -17.009 1.00 33.81 411 VAL A CA 1
ATOM 3298 C C . VAL A 1 411 ? -2.438 24.517 -15.998 1.00 33.81 411 VAL A C 1
ATOM 3300 O O . VAL A 1 411 ? -2.690 24.866 -14.843 1.00 33.81 411 VAL A O 1
ATOM 3303 N N . ARG A 1 412 ? -2.629 23.262 -16.417 1.00 38.56 412 ARG A N 1
ATOM 3304 C CA . ARG A 1 412 ? -2.950 22.152 -15.508 1.00 38.56 412 ARG A CA 1
ATOM 3305 C C . ARG A 1 412 ? -1.674 21.575 -14.917 1.00 38.56 412 ARG A C 1
ATOM 3307 O O . ARG A 1 412 ? -1.009 20.726 -15.498 1.00 38.56 412 ARG A O 1
ATOM 3314 N N . ILE A 1 413 ? -1.347 22.071 -13.737 1.00 41.94 413 ILE A N 1
ATOM 3315 C CA . ILE A 1 413 ? -0.312 21.529 -12.873 1.00 41.94 413 ILE A CA 1
ATOM 3316 C C . ILE A 1 413 ? -0.922 20.338 -12.127 1.00 41.94 413 ILE A C 1
ATOM 3318 O O . ILE A 1 413 ? -1.959 20.485 -11.483 1.00 41.94 413 ILE A O 1
ATOM 3322 N N . SER A 1 414 ? -0.314 19.159 -12.239 1.00 52.84 414 SER A N 1
ATOM 3323 C CA . SER A 1 414 ? -0.810 17.940 -11.612 1.00 52.84 414 SER A CA 1
ATOM 3324 C C . SER A 1 414 ? 0.371 17.018 -11.299 1.00 52.84 414 SER A C 1
ATOM 3326 O O . SER A 1 414 ? 0.928 16.454 -12.228 1.00 52.84 414 SER A O 1
ATOM 3328 N N . GLY A 1 415 ? 0.739 16.809 -10.028 1.00 70.94 415 GLY A N 1
ATOM 3329 C CA . GLY A 1 415 ? 1.660 15.732 -9.642 1.00 70.94 415 GLY A CA 1
ATOM 3330 C C . GLY A 1 415 ? 1.123 14.364 -10.050 1.00 70.94 415 GLY A C 1
ATOM 3331 O O . GLY A 1 415 ? 0.132 13.900 -9.489 1.00 70.94 415 GLY A O 1
ATOM 3332 N N . ARG A 1 416 ? 1.751 13.732 -11.044 1.00 87.88 416 ARG A N 1
ATOM 3333 C CA . ARG A 1 416 ? 1.365 12.400 -11.552 1.00 87.88 416 ARG A CA 1
ATOM 3334 C C . ARG A 1 416 ? 2.342 11.295 -11.143 1.00 87.88 416 ARG A C 1
ATOM 3336 O O . ARG A 1 416 ? 2.194 10.159 -11.589 1.00 87.88 416 ARG A O 1
ATOM 3343 N N . MET A 1 417 ? 3.295 11.615 -10.269 1.00 93.12 417 MET A N 1
ATOM 3344 C CA . MET A 1 417 ? 4.180 10.657 -9.614 1.00 93.12 417 MET A CA 1
ATOM 3345 C C . MET A 1 417 ? 3.953 10.691 -8.102 1.00 93.12 417 MET A C 1
ATOM 3347 O O . MET A 1 417 ? 4.052 11.747 -7.492 1.00 93.12 417 MET A O 1
ATOM 3351 N N . LEU A 1 418 ? 3.681 9.541 -7.496 1.00 95.94 418 LEU A N 1
ATOM 3352 C CA . LEU A 1 418 ? 3.572 9.360 -6.054 1.00 95.94 418 LEU A CA 1
ATOM 3353 C C . LEU A 1 418 ? 4.824 8.642 -5.541 1.00 95.94 418 LEU A C 1
ATOM 3355 O O . LEU A 1 418 ? 5.017 7.452 -5.794 1.00 95.94 418 LEU A O 1
ATOM 3359 N N . VAL A 1 419 ? 5.684 9.368 -4.831 1.00 97.88 419 VAL A N 1
ATOM 3360 C CA . VAL A 1 419 ? 6.957 8.833 -4.334 1.00 97.88 419 VAL A CA 1
ATOM 3361 C C . VAL A 1 419 ? 6.752 8.109 -3.003 1.00 97.88 419 VAL A C 1
ATOM 3363 O O . VAL A 1 419 ? 6.159 8.648 -2.073 1.00 97.88 419 VAL A O 1
ATOM 3366 N N . LEU A 1 420 ? 7.263 6.890 -2.882 1.00 98.75 420 LEU A N 1
ATOM 3367 C CA . LEU A 1 420 ? 7.351 6.174 -1.613 1.00 98.75 420 LEU A CA 1
ATOM 3368 C C . LEU A 1 420 ? 8.712 6.483 -0.983 1.00 98.75 420 LEU A C 1
ATOM 3370 O O . LEU A 1 420 ? 9.725 5.966 -1.461 1.00 98.75 420 LEU A O 1
ATOM 3374 N N . ASP A 1 421 ? 8.740 7.307 0.071 1.00 98.44 421 ASP A N 1
ATOM 3375 C CA . ASP A 1 421 ? 9.958 7.559 0.853 1.00 98.44 421 ASP A CA 1
ATOM 3376 C C . ASP A 1 421 ? 10.245 6.331 1.724 1.00 98.44 421 ASP A C 1
ATOM 3378 O O . ASP A 1 421 ? 9.756 6.198 2.850 1.00 98.44 421 ASP A O 1
ATOM 3382 N N . LEU A 1 422 ? 10.934 5.363 1.113 1.00 97.38 422 LEU A N 1
ATOM 3383 C CA . LEU A 1 422 ? 10.767 3.941 1.415 1.00 97.38 422 LEU A CA 1
ATOM 3384 C C . LEU A 1 422 ? 11.204 3.537 2.829 1.00 97.38 422 LEU A C 1
ATOM 3386 O O . LEU A 1 422 ? 10.683 2.545 3.330 1.00 97.38 422 LEU A O 1
ATOM 3390 N N . GLN A 1 423 ? 12.122 4.291 3.440 1.00 96.12 423 GLN A N 1
ATOM 3391 C CA . GLN A 1 423 ? 12.697 4.047 4.768 1.00 96.12 423 GLN A CA 1
ATOM 3392 C C . GLN A 1 423 ? 12.757 5.347 5.587 1.00 96.12 423 GLN A C 1
ATOM 3394 O O . GLN A 1 423 ? 13.789 5.729 6.146 1.00 96.12 423 GLN A O 1
ATOM 3399 N N . SER A 1 424 ? 11.638 6.068 5.630 1.00 96.50 424 SER A N 1
ATOM 3400 C CA . SER A 1 424 ? 11.558 7.370 6.296 1.00 96.50 424 SER A CA 1
ATOM 3401 C C . SER A 1 424 ? 11.798 7.299 7.810 1.00 96.50 424 SER A C 1
ATOM 3403 O O . SER A 1 424 ? 12.096 8.314 8.439 1.00 96.50 424 SER A O 1
ATOM 3405 N N . GLU A 1 425 ? 11.654 6.120 8.421 1.00 93.12 425 GLU A N 1
ATOM 3406 C CA . GLU A 1 425 ? 11.880 5.909 9.850 1.00 93.12 425 GLU A CA 1
ATOM 3407 C C . GLU A 1 425 ? 13.364 5.872 10.240 1.00 93.12 425 GLU A C 1
ATOM 3409 O O . GLU A 1 425 ? 13.669 6.002 11.422 1.00 93.12 425 GLU A O 1
ATOM 3414 N N . GLN A 1 426 ? 14.280 5.700 9.283 1.00 89.38 426 GLN A N 1
ATOM 3415 C CA . GLN A 1 426 ? 15.731 5.754 9.526 1.00 89.38 426 GLN A CA 1
ATOM 3416 C C . GLN A 1 426 ? 16.412 6.848 8.707 1.00 89.38 426 GLN A C 1
ATOM 3418 O O . GLN A 1 426 ? 17.258 7.573 9.229 1.00 89.38 426 GLN A O 1
ATOM 3423 N N . TYR A 1 427 ? 16.042 6.960 7.431 1.00 92.25 427 TYR A N 1
ATOM 3424 C CA . TYR A 1 427 ? 16.714 7.802 6.453 1.00 92.25 427 TYR A CA 1
ATOM 3425 C C . TYR A 1 427 ? 15.690 8.589 5.638 1.00 92.25 427 TYR A C 1
ATOM 3427 O O . TYR A 1 427 ? 15.443 8.294 4.469 1.00 92.25 427 TYR A O 1
ATOM 3435 N N . GLU A 1 428 ? 15.088 9.605 6.254 1.00 93.19 428 GLU A N 1
ATOM 3436 C CA . GLU A 1 428 ? 14.155 10.489 5.564 1.00 93.19 428 GLU A CA 1
ATOM 3437 C C . GLU A 1 428 ? 14.807 11.217 4.375 1.00 93.19 428 GLU A C 1
ATOM 3439 O O . GLU A 1 428 ? 15.724 12.027 4.528 1.00 93.19 428 GLU A O 1
ATOM 3444 N N . GLN A 1 429 ? 14.310 10.968 3.163 1.00 96.00 429 GLN A N 1
ATOM 3445 C CA . GLN A 1 429 ? 14.832 11.602 1.951 1.00 96.00 429 GLN A CA 1
ATOM 3446 C C . GLN A 1 429 ? 14.027 12.842 1.552 1.00 96.00 429 GLN A C 1
ATOM 3448 O O . GLN A 1 429 ? 14.563 13.733 0.882 1.00 96.00 429 GLN A O 1
ATOM 3453 N N . TYR A 1 430 ? 12.773 12.958 2.003 1.00 93.69 430 TYR A N 1
ATOM 3454 C CA . TYR A 1 430 ? 11.928 14.122 1.729 1.00 93.69 430 TYR A CA 1
ATOM 3455 C C . TYR A 1 430 ? 12.565 15.448 2.182 1.00 93.69 430 TYR A C 1
ATOM 3457 O O . TYR A 1 430 ? 12.353 16.476 1.541 1.00 93.69 430 TYR A O 1
ATOM 3465 N N . THR A 1 431 ? 13.380 15.457 3.241 1.00 91.00 431 THR A N 1
ATOM 3466 C CA . THR A 1 431 ? 14.106 16.656 3.700 1.00 91.00 431 THR A CA 1
ATOM 3467 C C . THR A 1 431 ? 15.203 17.053 2.710 1.00 91.00 431 THR A C 1
ATOM 3469 O O . THR A 1 431 ? 15.291 18.213 2.306 1.00 91.00 431 THR A O 1
ATOM 3472 N N . THR A 1 432 ? 15.983 16.073 2.249 1.00 92.75 432 THR A N 1
ATOM 3473 C CA . THR A 1 432 ? 17.080 16.248 1.287 1.00 92.75 432 THR A CA 1
ATOM 3474 C C . THR A 1 432 ? 16.575 16.777 -0.054 1.00 92.75 432 THR A C 1
ATOM 3476 O O . THR A 1 432 ? 17.192 17.657 -0.657 1.00 92.75 432 THR A O 1
ATOM 3479 N N . TYR A 1 433 ? 15.425 16.283 -0.514 1.00 91.81 433 TYR A N 1
ATOM 3480 C CA . TYR A 1 433 ? 14.865 16.636 -1.821 1.00 91.81 433 TYR A CA 1
ATOM 3481 C C . TYR A 1 433 ? 13.767 17.697 -1.759 1.00 91.81 433 TYR A C 1
ATOM 3483 O O . TYR A 1 433 ? 12.997 17.832 -2.708 1.00 91.81 433 TYR A O 1
ATOM 3491 N N . SER A 1 434 ? 13.702 18.474 -0.668 1.00 86.62 434 SER A N 1
ATOM 3492 C CA . SER A 1 434 ? 12.736 19.574 -0.509 1.00 86.62 434 SER A CA 1
ATOM 3493 C C . SER A 1 434 ? 11.300 19.131 -0.823 1.00 86.62 434 SER A C 1
ATOM 3495 O O . SER A 1 434 ? 10.623 19.720 -1.663 1.00 86.62 434 SER A O 1
ATOM 3497 N N . SER A 1 435 ? 10.866 18.042 -0.186 1.00 88.38 435 SER A N 1
ATOM 3498 C CA . SER A 1 435 ? 9.593 17.365 -0.445 1.00 88.38 435 SER A CA 1
ATOM 3499 C C . SER A 1 435 ? 9.465 16.883 -1.897 1.00 88.38 435 SER A C 1
ATOM 3501 O O . SER A 1 435 ? 8.495 17.181 -2.592 1.00 88.38 435 SER A O 1
ATOM 3503 N N . TYR A 1 436 ? 10.499 16.179 -2.372 1.00 92.06 436 TYR A N 1
ATOM 3504 C CA . TYR A 1 436 ? 10.598 15.614 -3.724 1.00 92.06 436 TYR A CA 1
ATOM 3505 C C . TYR A 1 436 ? 10.289 16.612 -4.844 1.00 92.06 436 TYR A C 1
ATOM 3507 O O . TYR A 1 436 ? 9.618 16.292 -5.824 1.00 92.06 436 TYR A O 1
ATOM 3515 N N . PHE A 1 437 ? 10.785 17.842 -4.686 1.00 87.81 437 PHE A N 1
ATOM 3516 C CA . PHE A 1 437 ? 10.616 18.934 -5.648 1.00 87.81 437 PHE A CA 1
ATOM 3517 C C . PHE A 1 437 ? 9.149 19.202 -6.025 1.00 87.81 437 PHE A C 1
ATOM 3519 O O . PHE A 1 437 ? 8.861 19.624 -7.144 1.00 87.81 437 PHE A O 1
ATOM 3526 N N . GLY A 1 438 ? 8.226 18.952 -5.092 1.00 80.69 438 GLY A N 1
ATOM 3527 C CA . GLY A 1 438 ? 6.796 19.158 -5.290 1.00 80.69 438 GLY A CA 1
ATOM 3528 C C . GLY A 1 438 ? 6.020 17.917 -5.738 1.00 80.69 438 GLY A C 1
ATOM 3529 O O . GLY A 1 438 ? 4.799 18.008 -5.863 1.00 80.69 438 GLY A O 1
ATOM 3530 N N . GLN A 1 439 ? 6.666 16.765 -5.960 1.00 87.44 439 GLN A N 1
ATOM 3531 C CA . GLN A 1 439 ? 5.925 15.512 -6.135 1.00 87.44 439 GLN A CA 1
ATOM 3532 C C . GLN A 1 439 ? 5.301 15.067 -4.803 1.00 87.44 439 GLN A C 1
ATOM 3534 O O . GLN A 1 439 ? 5.937 15.206 -3.753 1.00 87.44 439 GLN A O 1
ATOM 3539 N N . PRO A 1 440 ? 4.066 14.537 -4.808 1.00 91.81 440 PRO A N 1
ATOM 3540 C CA . PRO A 1 440 ? 3.451 13.973 -3.621 1.00 91.81 440 PRO A CA 1
ATOM 3541 C C . PRO A 1 440 ? 4.227 12.745 -3.156 1.00 91.81 440 PRO A C 1
ATOM 3543 O O . PRO A 1 440 ? 4.705 11.954 -3.972 1.00 91.81 440 PRO A O 1
ATOM 3546 N N . PHE A 1 441 ? 4.332 12.571 -1.840 1.00 95.75 441 PHE A N 1
ATOM 3547 C CA . PHE A 1 441 ? 5.026 11.421 -1.272 1.00 95.75 441 PHE A CA 1
ATOM 3548 C C . PHE A 1 441 ? 4.284 10.778 -0.102 1.00 95.75 441 PHE A C 1
ATOM 3550 O O . PHE A 1 441 ? 3.436 11.394 0.552 1.00 95.75 441 PHE A O 1
ATOM 3557 N N . ILE A 1 442 ? 4.615 9.516 0.150 1.00 98.25 442 ILE A N 1
ATOM 3558 C CA . ILE A 1 442 ? 4.172 8.740 1.304 1.00 98.25 442 ILE A CA 1
ATOM 3559 C C . ILE A 1 442 ? 5.379 8.500 2.205 1.00 98.25 442 ILE A C 1
ATOM 3561 O O . ILE A 1 442 ? 6.409 8.010 1.744 1.00 98.25 442 ILE A O 1
ATOM 3565 N N . TRP A 1 443 ? 5.233 8.830 3.488 1.00 98.44 443 TRP A N 1
ATOM 3566 C CA . TRP A 1 443 ? 6.212 8.503 4.523 1.00 98.44 443 TRP A CA 1
ATOM 3567 C C . TRP A 1 443 ? 6.081 7.017 4.853 1.00 98.44 443 TRP A C 1
ATOM 3569 O O . TRP A 1 443 ? 5.054 6.599 5.396 1.00 98.44 443 TRP A O 1
ATOM 3579 N N . CYS A 1 444 ? 7.074 6.206 4.500 1.00 98.69 444 CYS A N 1
ATOM 3580 C CA . CYS A 1 444 ? 7.010 4.763 4.704 1.00 98.69 444 CYS A CA 1
ATOM 3581 C C . CYS A 1 444 ? 7.947 4.302 5.818 1.00 98.69 444 CYS A C 1
ATOM 3583 O O . CYS A 1 444 ? 9.060 4.801 5.959 1.00 98.69 444 CYS A O 1
ATOM 3585 N N . MET A 1 445 ? 7.485 3.304 6.569 1.00 98.38 445 MET A N 1
ATOM 3586 C CA . MET A 1 445 ? 8.308 2.525 7.480 1.00 98.38 445 MET A CA 1
ATOM 3587 C C . MET A 1 445 ? 8.736 1.225 6.791 1.00 98.38 445 MET A C 1
ATOM 3589 O O . MET A 1 445 ? 7.892 0.346 6.575 1.00 98.38 445 MET A O 1
ATOM 3593 N N . LEU A 1 446 ? 10.033 1.089 6.496 1.00 97.69 446 LEU A N 1
ATOM 3594 C CA . LEU A 1 446 ? 10.590 -0.140 5.918 1.00 97.69 446 LEU A CA 1
ATOM 3595 C C . LEU A 1 446 ? 10.675 -1.222 6.989 1.00 97.69 446 LEU A C 1
ATOM 3597 O O . LEU A 1 446 ? 10.083 -2.288 6.845 1.00 97.69 446 LEU A O 1
ATOM 3601 N N . HIS A 1 447 ? 11.337 -0.913 8.105 1.00 95.75 447 HIS A N 1
ATOM 3602 C CA . HIS A 1 447 ? 11.524 -1.760 9.283 1.00 95.75 447 HIS A CA 1
ATOM 3603 C C . HIS A 1 447 ? 12.302 -3.072 9.065 1.00 95.75 447 HIS A C 1
ATOM 3605 O O . HIS A 1 447 ? 13.267 -3.326 9.780 1.00 95.75 447 HIS A O 1
ATOM 3611 N N . ASN A 1 448 ? 11.890 -3.925 8.127 1.00 95.38 448 ASN A N 1
ATOM 3612 C CA . ASN A 1 448 ? 12.429 -5.270 7.955 1.00 95.38 448 ASN A CA 1
ATOM 3613 C C . ASN A 1 448 ? 13.133 -5.451 6.608 1.00 95.38 448 ASN A C 1
ATOM 3615 O O . ASN A 1 448 ? 12.550 -5.160 5.564 1.00 95.38 448 ASN A O 1
ATOM 3619 N N . PHE A 1 449 ? 14.328 -6.042 6.658 1.00 93.06 449 PHE A N 1
ATOM 3620 C CA . PHE A 1 449 ? 15.106 -6.478 5.500 1.00 93.06 449 PHE A CA 1
ATOM 3621 C C . PHE A 1 449 ? 15.165 -8.009 5.442 1.00 93.06 449 PHE A C 1
ATOM 3623 O O . PHE A 1 449 ? 15.398 -8.674 6.458 1.00 93.06 449 PHE A O 1
ATOM 3630 N N . GLY A 1 450 ? 14.955 -8.580 4.258 1.00 91.56 450 GLY A N 1
ATOM 3631 C CA . GLY A 1 450 ? 15.101 -10.007 3.970 1.00 91.56 450 GLY A CA 1
ATOM 3632 C C . GLY A 1 450 ? 14.139 -10.956 4.688 1.00 91.56 450 GLY A C 1
ATOM 3633 O O . GLY A 1 450 ? 14.355 -12.165 4.643 1.00 91.56 450 GLY A O 1
ATOM 3634 N N . GLY A 1 451 ? 13.125 -10.459 5.406 1.00 90.06 451 GLY A N 1
ATOM 3635 C CA . GLY A 1 451 ? 12.328 -11.297 6.309 1.00 90.06 451 GLY A CA 1
ATOM 3636 C C . GLY A 1 451 ? 13.120 -11.792 7.520 1.00 90.06 451 GLY A C 1
ATOM 3637 O O . GLY A 1 451 ? 12.758 -12.802 8.123 1.00 90.06 451 GLY A O 1
ATOM 3638 N N . THR A 1 452 ? 14.223 -11.119 7.863 1.00 90.19 452 THR A N 1
ATOM 3639 C CA . THR A 1 452 ? 15.069 -11.515 8.994 1.00 90.19 452 THR A CA 1
ATOM 3640 C C . THR A 1 452 ? 14.323 -11.364 10.318 1.00 90.19 452 THR A C 1
ATOM 3642 O O . THR A 1 452 ? 13.504 -10.460 10.493 1.00 90.19 452 THR A O 1
ATOM 3645 N N . LEU A 1 453 ? 14.587 -12.284 11.246 1.00 87.25 453 LEU A N 1
ATOM 3646 C CA . LEU A 1 453 ? 13.993 -12.281 12.581 1.00 87.25 453 LEU A CA 1
ATOM 3647 C C . LEU A 1 453 ? 14.908 -11.558 13.573 1.00 87.25 453 LEU A C 1
ATOM 3649 O O . LEU A 1 453 ? 16.129 -11.572 13.436 1.00 87.25 453 LEU A O 1
ATOM 3653 N N . GLY A 1 454 ? 14.310 -10.982 14.611 1.00 83.19 454 GLY A N 1
ATOM 3654 C CA . GLY A 1 454 ? 15.015 -10.302 15.693 1.00 83.19 454 GLY A CA 1
ATOM 3655 C C . GLY A 1 454 ? 14.109 -9.288 16.385 1.00 83.19 454 GLY A C 1
ATOM 3656 O O . GLY A 1 454 ? 13.166 -8.772 15.792 1.00 83.19 454 GLY A O 1
ATOM 3657 N N . LEU A 1 455 ? 14.363 -8.991 17.659 1.00 84.31 455 LEU A N 1
ATOM 3658 C CA . LEU A 1 455 ? 13.624 -7.944 18.369 1.00 84.31 455 LEU A CA 1
ATOM 3659 C C . LEU A 1 455 ? 14.218 -6.570 18.029 1.00 84.31 455 LEU A C 1
ATOM 3661 O O . LEU A 1 455 ? 15.157 -6.113 18.670 1.00 84.31 455 LEU A O 1
ATOM 3665 N N . PHE A 1 456 ? 13.659 -5.924 17.008 1.00 81.38 456 PHE A N 1
ATOM 3666 C CA . PHE A 1 456 ? 14.059 -4.624 16.475 1.00 81.38 456 PHE A CA 1
ATOM 3667 C C . PHE A 1 456 ? 12.841 -3.697 16.317 1.00 81.38 456 PHE A C 1
ATOM 3669 O O . PHE A 1 456 ? 11.696 -4.159 16.321 1.00 81.38 456 PHE A O 1
ATOM 3676 N N . GLY A 1 457 ? 13.084 -2.387 16.226 1.00 84.44 457 GLY A N 1
ATOM 3677 C CA . GLY A 1 457 ? 12.045 -1.386 16.003 1.00 84.44 457 GLY A CA 1
ATOM 3678 C C . GLY A 1 457 ? 12.407 0.011 16.507 1.00 84.44 457 GLY A C 1
ATOM 3679 O O . GLY A 1 457 ? 13.096 0.178 17.509 1.00 84.44 457 GLY A O 1
ATOM 3680 N N . SER A 1 458 ? 11.897 1.044 15.837 1.00 85.31 458 SER A N 1
ATOM 3681 C CA . SER A 1 458 ? 12.170 2.448 16.182 1.00 85.31 458 SER A CA 1
ATOM 3682 C C . SER A 1 458 ? 10.905 3.187 16.608 1.00 85.31 458 SER A C 1
ATOM 3684 O O . SER A 1 458 ? 10.500 4.171 15.991 1.00 85.31 458 SER A O 1
ATOM 3686 N N . MET A 1 459 ? 10.269 2.702 17.682 1.00 90.25 459 MET A N 1
ATOM 3687 C CA . MET A 1 459 ? 8.989 3.232 18.178 1.00 90.25 459 MET A CA 1
ATOM 3688 C C . MET A 1 459 ? 9.012 4.741 18.429 1.00 90.25 459 MET A C 1
ATOM 3690 O O . MET A 1 459 ? 8.070 5.436 18.059 1.00 90.25 459 MET A O 1
ATOM 3694 N N . SER A 1 460 ? 10.081 5.257 19.045 1.00 89.44 460 SER A N 1
ATOM 3695 C CA . SER A 1 460 ? 10.235 6.688 19.333 1.00 89.44 460 SER A CA 1
ATOM 3696 C C . SER A 1 460 ? 10.264 7.528 18.060 1.00 89.44 460 SER A C 1
ATOM 3698 O O . SER A 1 460 ? 9.589 8.552 17.994 1.00 89.44 460 SER A O 1
ATOM 3700 N N . ILE A 1 461 ? 10.991 7.066 17.041 1.00 89.94 461 ILE A N 1
ATOM 3701 C CA . ILE A 1 461 ? 11.108 7.752 15.757 1.00 89.94 461 ILE A CA 1
ATOM 3702 C C . ILE A 1 461 ? 9.762 7.753 15.033 1.00 89.94 461 ILE A C 1
ATOM 3704 O O . ILE A 1 461 ? 9.298 8.817 14.632 1.00 89.94 461 ILE A O 1
ATOM 3708 N N . ILE A 1 462 ? 9.100 6.597 14.930 1.00 92.56 462 ILE A N 1
ATOM 3709 C CA . ILE A 1 462 ? 7.774 6.468 14.303 1.00 92.56 462 ILE A CA 1
ATOM 3710 C C . ILE A 1 462 ? 6.767 7.408 14.977 1.00 92.56 462 ILE A C 1
ATOM 3712 O O . ILE A 1 462 ? 6.085 8.184 14.311 1.00 92.56 462 ILE A O 1
ATOM 3716 N N . ASN A 1 463 ? 6.736 7.397 16.311 1.00 94.62 463 ASN A N 1
ATOM 3717 C CA . ASN A 1 463 ? 5.817 8.190 17.122 1.00 94.62 463 ASN A CA 1
ATOM 3718 C C . ASN A 1 463 ? 6.114 9.702 17.105 1.00 94.62 463 ASN A C 1
ATOM 3720 O O . ASN A 1 463 ? 5.374 10.463 17.716 1.00 94.62 463 ASN A O 1
ATOM 3724 N N . GLN A 1 464 ? 7.179 10.162 16.440 1.00 93.44 464 GLN A N 1
ATOM 3725 C CA . GLN A 1 464 ? 7.543 11.583 16.366 1.00 93.44 464 GLN A CA 1
ATOM 3726 C C . GLN A 1 464 ? 7.677 12.085 14.924 1.00 93.44 464 GLN A C 1
ATOM 3728 O O . GLN A 1 464 ? 7.041 13.073 14.551 1.00 93.44 464 GLN A O 1
ATOM 3733 N N . LYS A 1 465 ? 8.486 11.419 14.092 1.00 94.00 465 LYS A N 1
ATOM 3734 C CA . LYS A 1 465 ? 8.879 11.923 12.768 1.00 94.00 465 LYS A CA 1
ATOM 3735 C C . LYS A 1 465 ? 7.729 11.988 11.766 1.00 94.00 465 LYS A C 1
ATOM 3737 O O . LYS A 1 465 ? 7.746 12.872 10.914 1.00 94.00 465 LYS A O 1
ATOM 3742 N N . VAL A 1 466 ? 6.692 11.156 11.901 1.00 95.06 466 VAL A N 1
ATOM 3743 C CA . VAL A 1 466 ? 5.482 11.277 11.065 1.00 95.06 466 VAL A CA 1
ATOM 3744 C C . VAL A 1 466 ? 4.816 12.648 11.258 1.00 95.06 466 VAL A C 1
ATOM 3746 O O . VAL A 1 466 ? 4.422 13.298 10.289 1.00 95.06 466 VAL A O 1
ATOM 3749 N N . PHE A 1 467 ? 4.730 13.133 12.500 1.00 95.75 467 PHE A N 1
ATOM 3750 C CA . PHE A 1 467 ? 4.148 14.443 12.807 1.00 95.75 467 PHE A CA 1
ATOM 3751 C C . PHE A 1 467 ? 5.022 15.591 12.297 1.00 95.75 467 PHE A C 1
ATOM 3753 O O . PHE A 1 467 ? 4.496 16.586 11.804 1.00 95.75 467 PHE A O 1
ATOM 3760 N N . VAL A 1 468 ? 6.348 15.428 12.345 1.00 93.81 468 VAL A N 1
ATOM 3761 C CA . VAL A 1 468 ? 7.298 16.383 11.753 1.00 93.81 468 VAL A CA 1
ATOM 3762 C C . VAL A 1 468 ? 7.104 16.478 10.238 1.00 93.81 468 VAL A C 1
ATOM 3764 O O . VAL A 1 468 ? 7.032 17.583 9.707 1.00 93.81 468 VAL A O 1
ATOM 3767 N N . ALA A 1 469 ? 6.961 15.345 9.544 1.00 92.62 469 ALA A N 1
ATOM 3768 C CA . ALA A 1 469 ? 6.712 15.321 8.103 1.00 92.62 469 ALA A CA 1
ATOM 3769 C C . ALA A 1 469 ? 5.383 16.007 7.734 1.00 92.62 469 ALA A C 1
ATOM 3771 O O . ALA A 1 469 ? 5.339 16.787 6.783 1.00 92.62 469 ALA A O 1
ATOM 3772 N N . ARG A 1 470 ? 4.315 15.790 8.518 1.00 90.50 470 ARG A N 1
ATOM 3773 C CA . ARG A 1 470 ? 3.018 16.477 8.339 1.00 90.50 470 ARG A CA 1
ATOM 3774 C C . ARG A 1 470 ? 3.087 17.982 8.575 1.00 90.50 470 ARG A C 1
ATOM 3776 O O . ARG A 1 470 ? 2.360 18.730 7.931 1.00 90.50 470 ARG A O 1
ATOM 3783 N N . ALA A 1 471 ? 3.922 18.418 9.513 1.00 89.81 471 ALA A N 1
ATOM 3784 C CA . ALA A 1 471 ? 4.076 19.824 9.868 1.00 89.81 471 ALA A CA 1
ATOM 3785 C C . ALA A 1 471 ? 5.019 20.594 8.924 1.00 89.81 471 ALA A C 1
ATOM 3787 O O . ALA A 1 471 ? 5.212 21.796 9.115 1.00 89.81 471 ALA A O 1
ATOM 3788 N N . LEU A 1 472 ? 5.612 19.932 7.921 1.00 80.94 472 LEU A N 1
ATOM 3789 C CA . LEU A 1 472 ? 6.547 20.558 6.993 1.00 80.94 472 LEU A CA 1
ATOM 3790 C C . LEU A 1 472 ? 5.850 21.677 6.190 1.00 80.94 472 LEU A C 1
ATOM 3792 O O . LEU A 1 472 ? 4.883 21.402 5.471 1.00 80.94 472 LEU A O 1
ATOM 3796 N N . PRO A 1 473 ? 6.333 22.934 6.253 1.00 74.50 473 PRO A N 1
ATOM 3797 C CA . PRO A 1 473 ? 5.787 24.014 5.440 1.00 74.50 473 PRO A CA 1
ATOM 3798 C C . PRO A 1 473 ? 5.916 23.686 3.952 1.00 74.50 473 PRO A C 1
ATOM 3800 O O . PRO A 1 473 ? 6.996 23.320 3.491 1.00 74.50 473 PRO A O 1
ATOM 3803 N N . ASN A 1 474 ? 4.821 23.826 3.202 1.00 72.31 474 ASN A N 1
ATOM 3804 C CA . ASN A 1 474 ? 4.738 23.445 1.786 1.00 72.31 474 ASN A CA 1
ATOM 3805 C C . ASN A 1 474 ? 5.081 21.964 1.514 1.00 72.31 474 ASN A C 1
ATOM 3807 O O . ASN A 1 474 ? 5.467 21.615 0.399 1.00 72.31 474 ASN A O 1
ATOM 3811 N N . GLY A 1 475 ? 4.952 21.096 2.524 1.00 80.19 475 GLY A N 1
ATOM 3812 C CA . GLY A 1 475 ? 5.144 19.660 2.374 1.00 80.19 475 GLY A CA 1
ATOM 3813 C C . GLY A 1 475 ? 4.098 19.036 1.451 1.00 80.19 475 GLY A C 1
ATOM 3814 O O . GLY A 1 475 ? 2.933 19.432 1.429 1.00 80.19 475 GLY A O 1
ATOM 3815 N N . THR A 1 476 ? 4.522 18.023 0.705 1.00 87.44 476 THR A N 1
ATOM 3816 C CA . THR A 1 476 ? 3.699 17.257 -0.242 1.00 87.44 476 THR A CA 1
ATOM 3817 C C . THR A 1 476 ? 3.386 15.852 0.278 1.00 87.44 476 THR A C 1
ATOM 3819 O O . THR A 1 476 ? 3.095 14.937 -0.493 1.00 87.44 476 THR A O 1
ATOM 3822 N N . LEU A 1 477 ? 3.442 15.667 1.600 1.00 91.44 477 LEU A N 1
ATOM 3823 C CA . LEU A 1 477 ? 3.053 14.422 2.250 1.00 91.44 477 LEU A CA 1
ATOM 3824 C C . LEU A 1 477 ? 1.557 14.175 2.026 1.00 91.44 477 LEU A C 1
ATOM 3826 O O . LEU A 1 477 ? 0.721 15.007 2.378 1.00 91.44 477 LEU A O 1
ATOM 3830 N N . VAL A 1 478 ? 1.218 13.012 1.477 1.00 93.38 478 VAL A N 1
ATOM 3831 C CA . VAL A 1 478 ? -0.176 12.606 1.232 1.00 93.38 478 VAL A CA 1
ATOM 3832 C C . VAL A 1 478 ? -0.551 11.302 1.933 1.00 93.38 478 VAL A C 1
ATOM 3834 O O . VAL A 1 478 ? -1.704 10.872 1.859 1.00 93.38 478 VAL A O 1
ATOM 3837 N N . GLY A 1 479 ? 0.386 10.659 2.627 1.00 96.06 479 GLY A N 1
ATOM 3838 C CA . GLY A 1 479 ? 0.123 9.377 3.259 1.00 96.06 479 GLY A CA 1
ATOM 3839 C C . GLY A 1 479 ? 1.225 8.873 4.170 1.00 96.06 479 GLY A C 1
ATOM 3840 O O . GLY A 1 479 ? 2.352 9.360 4.154 1.00 96.06 479 GLY A O 1
ATOM 3841 N N . THR A 1 480 ? 0.886 7.825 4.905 1.00 98.44 480 THR A N 1
ATOM 3842 C CA . THR A 1 480 ? 1.823 6.974 5.645 1.00 98.44 480 THR A CA 1
ATOM 3843 C C . THR A 1 480 ? 1.826 5.572 5.040 1.00 98.44 480 THR A C 1
ATOM 3845 O O . THR A 1 480 ? 0.865 5.184 4.376 1.00 98.44 480 THR A O 1
ATOM 3848 N N . GLY A 1 481 ? 2.897 4.802 5.217 1.00 98.44 481 GLY A N 1
ATOM 3849 C CA . GLY A 1 481 ? 3.022 3.504 4.563 1.00 98.44 481 GLY A CA 1
ATOM 3850 C C . GLY A 1 481 ? 3.849 2.474 5.316 1.00 98.44 481 GLY A C 1
ATOM 3851 O O . GLY A 1 481 ? 4.671 2.802 6.169 1.00 98.44 481 GLY A O 1
ATOM 3852 N N . LEU A 1 482 ? 3.622 1.212 4.963 1.00 98.81 482 LEU A N 1
ATOM 3853 C CA . LEU A 1 482 ? 4.369 0.048 5.424 1.00 98.81 482 LEU A CA 1
ATOM 3854 C C . LEU A 1 482 ? 5.072 -0.604 4.228 1.00 98.81 482 LEU A C 1
ATOM 3856 O O . LEU A 1 482 ? 4.406 -1.098 3.316 1.00 98.81 482 LEU A O 1
ATOM 3860 N N . THR A 1 483 ? 6.401 -0.644 4.248 1.00 98.62 483 THR A N 1
ATOM 3861 C CA . THR A 1 483 ? 7.251 -1.156 3.155 1.00 98.62 483 THR A CA 1
ATOM 3862 C C . THR A 1 483 ? 8.211 -2.276 3.595 1.00 98.62 483 THR A C 1
ATOM 3864 O O . THR A 1 483 ? 9.348 -2.305 3.119 1.00 98.62 483 THR A O 1
ATOM 3867 N N . PRO A 1 484 ? 7.806 -3.238 4.452 1.00 98.62 484 PRO A N 1
ATOM 3868 C CA . PRO A 1 484 ? 8.716 -4.288 4.897 1.00 98.62 484 PRO A CA 1
ATOM 3869 C C . PRO A 1 484 ? 9.079 -5.250 3.777 1.00 98.62 484 PRO A C 1
ATOM 3871 O O . PRO A 1 484 ? 8.203 -5.715 3.048 1.00 98.62 484 PRO A O 1
ATOM 3874 N N . GLU A 1 485 ? 10.356 -5.611 3.663 1.00 98.44 485 GLU A N 1
ATOM 3875 C CA . GLU A 1 485 ? 10.758 -6.655 2.724 1.00 98.44 485 GLU A CA 1
ATOM 3876 C C . GLU A 1 485 ? 10.136 -8.002 3.090 1.00 98.44 485 GLU A C 1
ATOM 3878 O O . GLU A 1 485 ? 9.701 -8.713 2.194 1.00 98.44 485 GLU A O 1
ATOM 3883 N N . GLY A 1 486 ? 10.022 -8.328 4.380 1.00 97.88 486 GLY A N 1
ATOM 3884 C CA . GLY A 1 486 ? 9.277 -9.486 4.870 1.00 97.88 486 GLY A CA 1
ATOM 3885 C C . GLY A 1 486 ? 8.424 -9.165 6.100 1.00 97.88 486 GLY A C 1
ATOM 3886 O O . GLY A 1 486 ? 8.769 -8.320 6.927 1.00 97.88 486 GLY A O 1
ATOM 3887 N N . ILE A 1 487 ? 7.285 -9.845 6.224 1.00 97.94 487 ILE A N 1
ATOM 3888 C CA . ILE A 1 487 ? 6.354 -9.701 7.358 1.00 97.94 487 ILE A CA 1
ATOM 3889 C C . ILE A 1 487 ? 6.467 -10.884 8.335 1.00 97.94 487 ILE A C 1
ATOM 3891 O O . ILE A 1 487 ? 7.399 -11.674 8.241 1.00 97.94 487 ILE A O 1
ATOM 3895 N N . ASN A 1 488 ? 5.511 -11.022 9.261 1.00 95.81 488 ASN A N 1
ATOM 3896 C CA . ASN A 1 488 ? 5.487 -12.050 10.317 1.00 95.81 488 ASN A CA 1
ATOM 3897 C C . ASN A 1 488 ? 6.578 -11.886 11.394 1.00 95.81 488 ASN A C 1
ATOM 3899 O O . ASN A 1 488 ? 7.135 -12.861 11.889 1.00 95.81 488 ASN A O 1
ATOM 3903 N N . GLN A 1 489 ? 6.881 -10.640 11.760 1.00 94.06 489 GLN A N 1
ATOM 3904 C CA . GLN A 1 489 ? 7.769 -10.301 12.871 1.00 94.06 489 GLN A CA 1
ATOM 3905 C C . GLN A 1 489 ? 7.369 -8.949 13.491 1.00 94.06 489 GLN A C 1
ATOM 3907 O O . GLN A 1 489 ? 6.554 -8.224 12.918 1.00 94.06 489 GLN A O 1
ATOM 3912 N N . ASN A 1 490 ? 7.873 -8.658 14.696 1.00 94.25 490 ASN A N 1
ATOM 3913 C CA . ASN A 1 490 ? 7.765 -7.366 15.398 1.00 94.25 490 ASN A CA 1
ATOM 3914 C C . ASN A 1 490 ? 6.377 -6.697 15.328 1.00 94.25 490 ASN A C 1
ATOM 3916 O O . ASN A 1 490 ? 6.273 -5.489 15.123 1.00 94.25 490 ASN A O 1
ATOM 3920 N N . TYR A 1 491 ? 5.299 -7.468 15.524 1.00 95.75 491 TYR A N 1
ATOM 3921 C CA . TYR A 1 491 ? 3.904 -7.027 15.332 1.00 95.75 491 TYR A CA 1
ATOM 3922 C C . TYR A 1 491 ? 3.562 -5.692 16.001 1.00 95.75 491 TYR A C 1
ATOM 3924 O O . TYR A 1 491 ? 2.809 -4.893 15.452 1.00 95.75 491 TYR A O 1
ATOM 3932 N N . VAL A 1 492 ? 4.161 -5.436 17.164 1.00 95.81 492 VAL A N 1
ATOM 3933 C CA . VAL A 1 492 ? 3.998 -4.206 17.941 1.00 95.81 492 VAL A CA 1
ATOM 3934 C C . VAL A 1 492 ? 4.403 -2.944 17.163 1.00 95.81 492 VAL A C 1
ATOM 3936 O O . VAL A 1 492 ? 3.787 -1.896 17.327 1.00 95.81 492 VAL A O 1
ATOM 3939 N N . ILE A 1 493 ? 5.401 -3.038 16.282 1.00 95.88 493 ILE A N 1
ATOM 3940 C CA . ILE A 1 493 ? 5.888 -1.913 15.479 1.00 95.88 493 ILE A CA 1
ATOM 3941 C C . ILE A 1 493 ? 4.894 -1.578 14.369 1.00 95.88 493 ILE A C 1
ATOM 3943 O O . ILE A 1 493 ? 4.565 -0.411 14.164 1.00 95.88 493 ILE A O 1
ATOM 3947 N N . TYR A 1 494 ? 4.354 -2.600 13.706 1.00 97.75 494 TYR A N 1
ATOM 3948 C CA . TYR A 1 494 ? 3.320 -2.430 12.688 1.00 97.75 494 TYR A CA 1
ATOM 3949 C C . TYR A 1 494 ? 2.009 -1.912 13.294 1.00 97.75 494 TYR A C 1
ATOM 3951 O O . TYR A 1 494 ? 1.404 -1.016 12.714 1.00 97.75 494 TYR A O 1
ATOM 3959 N N . ASP A 1 495 ? 1.618 -2.396 14.480 1.00 97.38 495 ASP A N 1
ATOM 3960 C CA . ASP A 1 495 ? 0.424 -1.919 15.198 1.00 97.38 495 ASP A CA 1
ATOM 3961 C C . ASP A 1 495 ? 0.559 -0.450 15.645 1.00 97.38 495 ASP A C 1
ATOM 3963 O O . ASP A 1 495 ? -0.415 0.297 15.624 1.00 97.38 495 ASP A O 1
ATOM 3967 N N . LEU A 1 496 ? 1.765 0.001 16.018 1.00 97.50 496 LEU A N 1
ATOM 3968 C CA . LEU A 1 496 ? 2.020 1.419 16.298 1.00 97.50 496 LEU A CA 1
ATOM 3969 C C . LEU A 1 496 ? 1.975 2.258 15.016 1.00 97.50 496 LEU A C 1
ATOM 3971 O O . LEU A 1 496 ? 1.366 3.328 14.989 1.00 97.50 496 LEU A O 1
ATOM 3975 N N . MET A 1 497 ? 2.623 1.785 13.951 1.00 97.75 497 MET A N 1
ATOM 3976 C CA . MET A 1 497 ? 2.742 2.533 12.704 1.00 97.75 497 MET A CA 1
ATOM 3977 C C . MET A 1 497 ? 1.387 2.732 12.012 1.00 97.75 497 MET A C 1
ATOM 3979 O O . MET A 1 497 ? 1.115 3.819 11.504 1.00 97.75 497 MET A O 1
ATOM 3983 N N . THR A 1 498 ? 0.489 1.741 12.040 1.00 97.56 498 THR A N 1
ATOM 3984 C CA . THR A 1 498 ? -0.862 1.897 11.469 1.00 97.56 498 THR A CA 1
ATOM 3985 C C . THR A 1 498 ? -1.695 2.928 12.235 1.00 97.56 498 THR A C 1
ATOM 3987 O O . THR A 1 498 ? -2.509 3.628 11.626 1.00 97.56 498 THR A O 1
ATOM 3990 N N . GLU A 1 499 ? -1.442 3.129 13.535 1.00 97.62 499 GLU A N 1
ATOM 3991 C CA . GLU A 1 499 ? -2.071 4.212 14.300 1.00 97.62 499 GLU A CA 1
ATOM 3992 C C . GLU A 1 499 ? -1.595 5.607 13.901 1.00 97.62 499 GLU A C 1
ATOM 3994 O O . GLU A 1 499 ? -2.349 6.580 14.026 1.00 97.62 499 GLU A O 1
ATOM 3999 N N . MET A 1 500 ? -0.370 5.728 13.380 1.00 96.69 500 MET A N 1
ATOM 4000 C CA . MET A 1 500 ? 0.156 7.030 12.977 1.00 96.69 500 MET A CA 1
ATOM 4001 C C . MET A 1 500 ? -0.713 7.672 11.903 1.00 96.69 500 MET A C 1
ATOM 4003 O O . MET A 1 500 ? -0.773 8.894 11.852 1.00 96.69 500 MET A O 1
ATOM 4007 N N . SER A 1 501 ? -1.448 6.888 11.109 1.00 94.44 501 SER A N 1
ATOM 4008 C CA . SER A 1 501 ? -2.345 7.366 10.050 1.00 94.44 501 SER A CA 1
ATOM 4009 C C . SER A 1 501 ? -3.523 8.231 10.520 1.00 94.44 501 SER A C 1
ATOM 4011 O O . SER A 1 501 ? -4.106 8.948 9.705 1.00 94.44 501 SER A O 1
ATOM 4013 N N . TRP A 1 502 ? -3.886 8.187 11.804 1.00 95.94 502 TRP A N 1
ATOM 4014 C CA . TRP A 1 502 ? -5.056 8.892 12.344 1.00 95.94 502 TRP A CA 1
ATOM 4015 C C . TRP A 1 502 ? -4.792 9.648 13.640 1.00 95.94 502 TRP A C 1
ATOM 4017 O O . TRP A 1 502 ? -5.571 10.529 14.005 1.00 95.94 502 TRP A O 1
ATOM 4027 N N . ARG A 1 503 ? -3.694 9.346 14.335 1.00 95.88 503 ARG A N 1
ATOM 4028 C CA . ARG A 1 503 ? -3.272 10.151 15.477 1.00 95.88 503 ARG A CA 1
ATOM 4029 C C . ARG A 1 503 ? -2.924 11.567 15.035 1.00 95.88 503 ARG A C 1
ATOM 4031 O O . ARG A 1 503 ? -2.283 11.774 14.005 1.00 95.88 503 ARG A O 1
ATOM 4038 N N . THR A 1 504 ? -3.325 12.537 15.849 1.00 92.69 504 THR A N 1
ATOM 4039 C CA . THR A 1 504 ? -3.005 13.960 15.664 1.00 92.69 504 THR A CA 1
ATOM 4040 C C . THR A 1 504 ? -1.757 14.386 16.428 1.00 92.69 504 THR A C 1
ATOM 4042 O O . THR A 1 504 ? -1.165 15.407 16.095 1.00 92.69 504 THR A O 1
ATOM 4045 N N . GLU A 1 505 ? -1.341 13.598 17.420 1.00 94.81 505 GLU A N 1
ATOM 4046 C CA . GLU A 1 505 ? -0.170 13.846 18.258 1.00 94.81 505 GLU A CA 1
ATOM 4047 C C . GLU A 1 505 ? 0.508 12.530 18.689 1.00 94.81 505 GLU A C 1
ATOM 4049 O O . GLU A 1 505 ? -0.140 11.470 18.667 1.00 94.81 505 GLU A O 1
ATOM 4054 N N . PRO A 1 506 ? 1.797 12.581 19.082 1.00 96.31 506 PRO A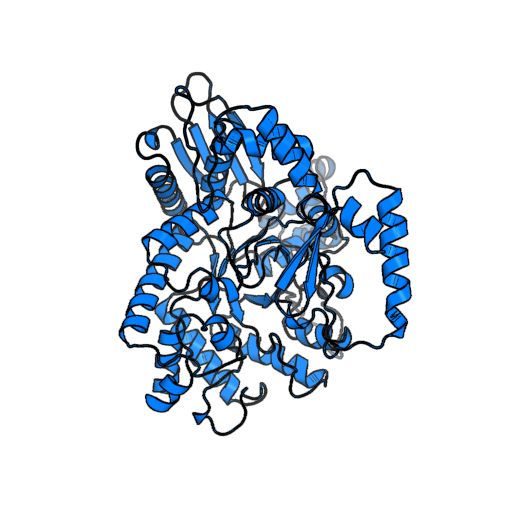 N 1
ATOM 4055 C CA . PRO A 1 506 ? 2.510 11.443 19.654 1.00 96.31 506 PRO A CA 1
ATOM 4056 C C . PRO A 1 506 ? 1.774 10.829 20.848 1.00 96.31 506 PRO A C 1
ATOM 4058 O O . PRO A 1 506 ? 1.273 11.539 21.718 1.00 96.31 506 PRO A O 1
ATOM 4061 N N . THR A 1 507 ? 1.755 9.499 20.939 1.00 95.88 507 THR A N 1
ATOM 4062 C CA . THR A 1 507 ? 1.204 8.802 22.111 1.00 95.88 507 THR A CA 1
ATOM 4063 C C . THR A 1 507 ? 2.253 8.620 23.212 1.00 95.88 507 THR A C 1
ATOM 4065 O O . THR A 1 507 ? 3.458 8.610 22.945 1.00 95.88 507 THR A O 1
ATOM 4068 N N . ASN A 1 508 ? 1.819 8.430 24.461 1.00 96.38 508 ASN A N 1
ATOM 4069 C CA . ASN A 1 508 ? 2.715 8.006 25.533 1.00 96.38 508 ASN A CA 1
ATOM 4070 C C . ASN A 1 508 ? 3.096 6.538 25.308 1.00 96.38 508 ASN A C 1
ATOM 4072 O O . ASN A 1 508 ? 2.286 5.641 25.535 1.00 96.38 508 ASN A O 1
ATOM 4076 N N . LEU A 1 509 ? 4.334 6.292 24.874 1.00 93.62 509 LEU A N 1
ATOM 4077 C CA . LEU A 1 509 ? 4.756 4.949 24.489 1.00 93.62 509 LEU A CA 1
ATOM 4078 C C . LEU A 1 509 ? 4.727 3.945 25.648 1.00 93.62 509 LEU A C 1
ATOM 4080 O O . LEU A 1 509 ? 4.427 2.791 25.388 1.00 93.62 509 LEU A O 1
ATOM 4084 N N . THR A 1 510 ? 4.988 4.349 26.900 1.00 92.31 510 THR A N 1
ATOM 4085 C CA . THR A 1 510 ? 4.864 3.444 28.064 1.00 92.31 510 THR A CA 1
ATOM 4086 C C . THR A 1 510 ? 3.429 2.951 28.204 1.00 92.31 510 THR A C 1
ATOM 4088 O O . THR A 1 510 ? 3.178 1.752 28.205 1.00 92.31 510 THR A O 1
ATOM 4091 N N . GLN A 1 511 ? 2.471 3.879 28.241 1.00 95.44 511 GLN A N 1
ATOM 4092 C CA . GLN A 1 511 ? 1.054 3.526 28.355 1.00 95.44 511 GLN A CA 1
ATOM 4093 C C . GLN A 1 511 ? 0.579 2.723 27.142 1.00 95.44 511 GLN A C 1
ATOM 4095 O O . GLN A 1 511 ? -0.190 1.774 27.278 1.00 95.44 511 GLN A O 1
ATOM 4100 N N . TRP A 1 512 ? 1.059 3.084 25.951 1.00 96.75 512 TRP A N 1
ATOM 4101 C CA . TRP A 1 512 ? 0.673 2.429 24.712 1.00 96.75 512 TRP A CA 1
ATOM 4102 C C . TRP A 1 512 ? 1.157 0.973 24.640 1.00 96.75 512 TRP A C 1
ATOM 4104 O O . TRP A 1 512 ? 0.370 0.108 24.245 1.00 96.75 512 TRP A O 1
ATOM 4114 N N . VAL A 1 513 ? 2.403 0.676 25.049 1.00 95.31 513 VAL A N 1
ATOM 4115 C CA . VAL A 1 513 ? 2.922 -0.706 25.045 1.00 95.31 513 VAL A CA 1
ATOM 4116 C C . VAL A 1 513 ? 2.305 -1.563 26.144 1.00 95.31 513 VAL A C 1
ATOM 4118 O O . VAL A 1 513 ? 2.011 -2.727 25.887 1.00 95.31 513 VAL A O 1
ATOM 4121 N N . SER A 1 514 ? 2.014 -1.004 27.323 1.00 95.38 514 SER A N 1
ATOM 4122 C CA . SER A 1 514 ? 1.245 -1.719 28.351 1.00 95.38 514 SER A CA 1
ATOM 4123 C C . SER A 1 514 ? -0.150 -2.064 27.832 1.00 95.38 514 SER A C 1
ATOM 4125 O O . SER A 1 514 ? -0.557 -3.220 27.840 1.00 95.38 514 SER A O 1
ATOM 4127 N N . ALA A 1 515 ? -0.848 -1.094 27.231 1.00 96.75 515 ALA A N 1
ATOM 4128 C CA . ALA A 1 515 ? -2.135 -1.358 26.596 1.00 96.75 515 ALA A CA 1
ATOM 4129 C C . ALA A 1 515 ? -2.024 -2.370 25.440 1.00 96.75 515 ALA A C 1
ATOM 4131 O O . ALA A 1 515 ? -3.019 -3.013 25.105 1.00 96.75 515 ALA A O 1
ATOM 4132 N N . TYR A 1 516 ? -0.861 -2.482 24.780 1.00 96.69 516 TYR A N 1
ATOM 4133 C CA . TYR A 1 516 ? -0.595 -3.481 23.734 1.00 96.69 516 TYR A CA 1
ATOM 4134 C C . TYR A 1 516 ? -0.479 -4.877 24.315 1.00 96.69 516 TYR A C 1
ATOM 4136 O O . TYR A 1 516 ? -1.120 -5.795 23.804 1.00 96.69 516 TYR A O 1
ATOM 4144 N N . ALA A 1 517 ? 0.274 -5.018 25.400 1.00 96.38 517 ALA A N 1
ATOM 4145 C CA . ALA A 1 517 ? 0.385 -6.263 26.136 1.00 96.38 517 ALA A CA 1
ATOM 4146 C C . ALA A 1 517 ? -0.998 -6.747 26.591 1.00 96.38 517 ALA A C 1
ATOM 4148 O O . ALA A 1 517 ? -1.413 -7.841 26.212 1.00 96.38 517 ALA A O 1
ATOM 4149 N N . THR A 1 518 ? -1.750 -5.888 27.288 1.00 96.94 518 THR A N 1
ATOM 4150 C CA . THR A 1 518 ? -3.071 -6.223 27.835 1.00 96.94 518 THR A CA 1
ATOM 4151 C C . THR A 1 518 ? -4.037 -6.706 26.755 1.00 96.94 518 THR A C 1
ATOM 4153 O O . THR A 1 518 ? -4.630 -7.771 26.890 1.00 96.94 518 THR A O 1
ATOM 4156 N N . ARG A 1 519 ? -4.177 -5.977 25.637 1.00 96.69 519 ARG A N 1
ATOM 4157 C CA . ARG A 1 519 ? -5.093 -6.393 24.556 1.00 96.69 519 ARG A CA 1
ATOM 4158 C C . ARG A 1 519 ? -4.638 -7.672 23.854 1.00 96.69 519 ARG A C 1
ATOM 4160 O O . ARG A 1 519 ? -5.464 -8.510 23.497 1.00 96.69 519 ARG A O 1
ATOM 4167 N N . ARG A 1 520 ? -3.324 -7.827 23.649 1.00 96.38 520 ARG A N 1
ATOM 4168 C CA . ARG A 1 520 ? -2.746 -8.985 22.957 1.00 96.38 520 ARG A CA 1
ATOM 4169 C C . ARG A 1 520 ? -2.868 -10.260 23.784 1.00 96.38 520 ARG A C 1
ATOM 4171 O O . ARG A 1 520 ? -3.061 -11.321 23.200 1.00 96.38 520 ARG A O 1
ATOM 4178 N N . TYR A 1 521 ? -2.759 -10.158 25.104 1.00 96.12 521 TYR A N 1
ATOM 4179 C CA . TYR A 1 521 ? -2.833 -11.301 26.016 1.00 96.12 521 TYR A CA 1
ATOM 4180 C C . TYR A 1 521 ? -4.240 -11.522 26.584 1.00 96.12 521 TYR A C 1
ATOM 4182 O O . TYR A 1 521 ? -4.551 -12.623 27.023 1.00 96.12 521 TYR A O 1
ATOM 4190 N N . GLY A 1 522 ? -5.120 -10.522 26.489 1.00 95.75 522 GLY A N 1
ATOM 4191 C CA . GLY A 1 522 ? -6.521 -10.603 26.907 1.00 95.75 522 GLY A CA 1
ATOM 4192 C C . GLY A 1 522 ? -6.748 -10.359 28.398 1.00 95.75 522 GLY A C 1
ATOM 4193 O O . GLY A 1 522 ? -7.885 -10.431 28.855 1.00 95.75 522 GLY A O 1
ATOM 4194 N N . GLU A 1 523 ? -5.693 -10.041 29.143 1.00 94.88 523 GLU A N 1
ATOM 4195 C CA . GLU A 1 523 ? -5.740 -9.729 30.567 1.00 94.88 523 GLU A CA 1
ATOM 4196 C C . GLU A 1 523 ? -4.619 -8.762 30.954 1.00 94.88 523 GLU A C 1
ATOM 4198 O O . GLU A 1 523 ? -3.598 -8.650 30.271 1.00 94.88 523 GLU A O 1
ATOM 4203 N N . GLU A 1 524 ? -4.827 -8.033 32.047 1.00 94.75 524 GLU A N 1
ATOM 4204 C CA . GLU A 1 524 ? -3.807 -7.161 32.620 1.00 94.75 524 GLU A CA 1
ATOM 4205 C C . GLU A 1 524 ? -2.827 -7.985 33.456 1.00 94.75 524 GLU A C 1
ATOM 4207 O O . GLU A 1 524 ? -3.226 -8.811 34.277 1.00 94.75 524 GLU A O 1
ATOM 4212 N N . ASN A 1 525 ? -1.533 -7.766 33.236 1.00 96.62 525 ASN A N 1
ATOM 4213 C CA . ASN A 1 525 ? -0.475 -8.484 33.927 1.00 96.62 525 ASN A CA 1
ATOM 4214 C C . ASN A 1 525 ? 0.735 -7.561 34.120 1.00 96.62 525 ASN A C 1
ATOM 4216 O O . ASN A 1 525 ? 1.353 -7.128 33.144 1.00 96.62 525 ASN A O 1
ATOM 4220 N N . ASP A 1 526 ? 1.070 -7.269 35.377 1.00 95.25 526 ASP A N 1
ATOM 4221 C CA . ASP A 1 526 ? 2.114 -6.299 35.729 1.00 95.25 526 ASP A CA 1
ATOM 4222 C C . ASP A 1 526 ? 3.499 -6.716 35.223 1.00 95.25 526 ASP A C 1
ATOM 4224 O O . ASP A 1 526 ? 4.214 -5.891 34.651 1.00 95.25 526 ASP A O 1
ATOM 4228 N N . ASP A 1 527 ? 3.849 -7.999 35.343 1.00 95.75 527 ASP A N 1
ATOM 4229 C CA . ASP A 1 527 ? 5.136 -8.525 34.872 1.00 95.75 527 ASP A CA 1
ATOM 4230 C C . ASP A 1 527 ? 5.274 -8.367 33.349 1.00 95.75 527 ASP A C 1
ATOM 4232 O O . ASP A 1 527 ? 6.312 -7.941 32.837 1.00 95.75 527 ASP A O 1
ATOM 4236 N N . SER A 1 528 ? 4.200 -8.649 32.608 1.00 93.81 528 SER A N 1
ATOM 4237 C CA . SER A 1 528 ? 4.139 -8.474 31.155 1.00 93.81 528 SER A CA 1
ATOM 4238 C C . SER A 1 528 ? 4.232 -7.003 30.763 1.00 93.81 528 SER A C 1
ATOM 4240 O O . SER A 1 528 ? 4.954 -6.661 29.825 1.00 93.81 528 SER A O 1
ATOM 4242 N N . ASN A 1 529 ? 3.537 -6.123 31.484 1.00 92.06 529 ASN A N 1
ATOM 4243 C CA . ASN A 1 529 ? 3.592 -4.681 31.266 1.00 92.06 529 ASN A CA 1
ATOM 4244 C C . ASN A 1 529 ? 5.005 -4.139 31.501 1.00 92.06 529 ASN A C 1
ATOM 4246 O O . ASN A 1 529 ? 5.507 -3.370 30.679 1.00 92.06 529 ASN A O 1
ATOM 4250 N N . GLN A 1 530 ? 5.669 -4.579 32.570 1.00 89.25 530 GLN A N 1
ATOM 4251 C CA . GLN A 1 530 ? 7.050 -4.21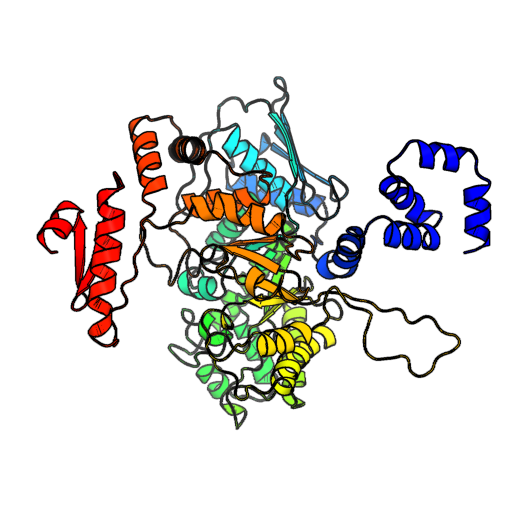2 32.864 1.00 89.25 530 GLN A CA 1
ATOM 4252 C C . GLN A 1 530 ? 8.016 -4.750 31.801 1.00 89.25 530 GLN A C 1
ATOM 4254 O O . GLN A 1 530 ? 8.891 -4.018 31.338 1.00 89.25 530 GLN A O 1
ATOM 4259 N N . ALA A 1 531 ? 7.843 -5.999 31.357 1.00 89.12 531 ALA A N 1
ATOM 4260 C CA . ALA A 1 531 ? 8.653 -6.576 30.288 1.00 89.12 531 ALA A CA 1
ATOM 4261 C C . ALA A 1 531 ? 8.510 -5.788 28.976 1.00 89.12 531 ALA A C 1
ATOM 4263 O O . ALA A 1 531 ? 9.511 -5.477 28.330 1.00 89.12 531 ALA A O 1
ATOM 4264 N N . TRP A 1 532 ? 7.290 -5.402 28.596 1.00 90.75 532 TRP A N 1
ATOM 4265 C CA . TRP A 1 532 ? 7.059 -4.576 27.410 1.00 90.75 532 TRP A CA 1
ATOM 4266 C C . TRP A 1 532 ? 7.602 -3.155 27.551 1.00 90.75 532 TRP A C 1
ATOM 4268 O O . TRP A 1 532 ? 8.109 -2.612 26.570 1.00 90.75 532 TRP A O 1
ATOM 4278 N N . ASP A 1 533 ? 7.563 -2.564 28.744 1.00 85.25 533 ASP A N 1
ATOM 4279 C CA . ASP A 1 533 ? 8.183 -1.261 28.998 1.00 85.25 533 ASP A CA 1
ATOM 4280 C C . ASP A 1 533 ? 9.711 -1.309 28.814 1.00 85.25 533 ASP A C 1
ATOM 4282 O O . ASP A 1 533 ? 10.296 -0.413 28.197 1.00 85.25 533 ASP A O 1
ATOM 4286 N N . LEU A 1 534 ? 10.350 -2.405 29.246 1.00 84.00 534 LEU A N 1
ATOM 4287 C CA . LEU A 1 534 ? 11.772 -2.668 29.001 1.00 84.00 534 LEU A CA 1
ATOM 4288 C C . LEU A 1 534 ? 12.068 -2.917 27.515 1.00 84.00 534 LEU A C 1
ATOM 4290 O O . LEU A 1 534 ? 13.054 -2.395 26.992 1.00 84.00 534 LEU A O 1
ATOM 4294 N N . LEU A 1 535 ? 11.224 -3.686 26.820 1.00 83.00 535 LEU A N 1
ATOM 4295 C CA . LEU A 1 535 ? 11.377 -3.978 25.389 1.00 83.00 535 LEU A CA 1
ATOM 4296 C C . LEU A 1 535 ? 11.110 -2.759 24.504 1.00 83.00 535 LEU A C 1
ATOM 4298 O O . LEU A 1 535 ? 11.700 -2.651 23.440 1.00 83.00 535 LEU A O 1
ATOM 4302 N N . LYS A 1 536 ? 10.276 -1.813 24.937 1.00 78.44 536 LYS A N 1
ATOM 4303 C CA . LYS A 1 536 ? 10.038 -0.539 24.241 1.00 78.44 536 LYS A CA 1
ATOM 4304 C C . LYS A 1 536 ? 11.303 0.318 24.165 1.00 78.44 536 LYS A C 1
ATOM 4306 O O . LYS A 1 536 ? 11.516 1.010 23.174 1.00 78.44 536 LYS A O 1
ATOM 4311 N N . LEU A 1 537 ? 12.116 0.299 25.226 1.00 60.34 537 LEU A N 1
ATOM 4312 C CA . LEU A 1 537 ? 13.421 0.970 25.270 1.00 60.34 537 LEU A CA 1
ATOM 4313 C C . LEU A 1 537 ? 14.499 0.171 24.522 1.00 60.34 537 LEU A C 1
ATOM 4315 O O . LEU A 1 537 ? 15.431 0.763 23.988 1.00 60.34 537 LEU A O 1
ATOM 4319 N N . ASN A 1 538 ? 14.352 -1.158 24.488 1.00 53.03 538 ASN A N 1
ATOM 4320 C CA . ASN A 1 538 ? 15.313 -2.119 23.946 1.00 53.03 538 ASN A CA 1
ATOM 4321 C C . ASN A 1 538 ? 14.810 -2.859 22.696 1.00 53.03 538 ASN A C 1
ATOM 4323 O O . ASN A 1 538 ? 15.207 -4.002 22.473 1.00 53.03 538 ASN A O 1
ATOM 4327 N N . THR A 1 539 ? 13.968 -2.260 21.851 1.00 50.62 539 THR A N 1
ATOM 4328 C CA . THR A 1 539 ? 13.871 -2.716 20.461 1.00 50.62 539 THR A CA 1
ATOM 4329 C C . THR A 1 539 ? 15.229 -2.409 19.846 1.00 50.62 539 THR A C 1
ATOM 4331 O O . THR A 1 539 ? 15.557 -1.259 19.568 1.00 50.62 539 THR A O 1
ATOM 4334 N N . VAL A 1 540 ? 16.065 -3.445 19.846 1.00 42.97 540 VAL A N 1
ATOM 4335 C CA . VAL A 1 540 ? 17.515 -3.383 20.020 1.00 42.97 540 VAL A CA 1
ATOM 4336 C C . VAL A 1 540 ? 18.136 -2.494 18.956 1.00 42.97 540 VAL A C 1
ATOM 4338 O O . VAL A 1 540 ? 17.884 -2.680 17.771 1.00 42.97 540 VAL A O 1
ATOM 4341 N N . VAL A 1 541 ? 18.984 -1.551 19.373 1.00 35.28 541 VAL A N 1
ATOM 4342 C CA . VAL A 1 541 ? 19.950 -0.899 18.485 1.00 35.28 541 VAL A CA 1
ATOM 4343 C C . VAL A 1 541 ? 20.817 -2.007 17.899 1.00 35.28 541 VAL A C 1
ATOM 4345 O O . VAL A 1 541 ? 21.766 -2.472 18.527 1.00 35.28 541 VAL A O 1
ATOM 4348 N N . GLN A 1 542 ? 20.477 -2.483 16.705 1.00 36.09 542 GLN A N 1
ATOM 4349 C CA . GLN A 1 542 ? 21.390 -3.304 15.936 1.00 36.09 542 GLN A CA 1
ATOM 4350 C C . GLN A 1 542 ? 22.452 -2.347 15.402 1.00 36.09 542 GLN A C 1
ATOM 4352 O O . GLN A 1 542 ? 22.310 -1.767 14.328 1.00 36.09 542 GLN A O 1
ATOM 4357 N N . LEU A 1 543 ? 23.497 -2.116 16.200 1.00 34.94 543 LEU A N 1
ATOM 4358 C CA . LEU A 1 543 ? 24.690 -1.439 15.719 1.00 34.94 543 LEU A CA 1
ATOM 4359 C C . LEU A 1 543 ? 25.332 -2.381 14.690 1.00 34.94 543 LEU A C 1
ATOM 4361 O O . LEU A 1 543 ? 26.094 -3.281 15.037 1.00 34.94 543 LEU A O 1
ATOM 4365 N N . TYR A 1 544 ? 24.960 -2.233 13.418 1.00 34.31 544 TYR A N 1
ATOM 4366 C CA . TYR A 1 544 ? 25.616 -2.921 12.313 1.00 34.31 544 TYR A CA 1
ATOM 4367 C C . TYR A 1 544 ? 27.040 -2.369 12.180 1.00 34.31 544 TYR A C 1
ATOM 4369 O O . TYR A 1 544 ? 27.301 -1.433 11.427 1.00 34.31 544 TYR A O 1
ATOM 4377 N N . LEU A 1 545 ? 27.991 -2.958 12.904 1.00 36.25 545 LEU A N 1
ATOM 4378 C CA . LEU A 1 545 ? 29.407 -2.817 12.586 1.00 36.25 545 LEU A CA 1
ATOM 4379 C C . LEU A 1 545 ? 29.716 -3.743 11.407 1.00 36.25 545 LEU A C 1
ATOM 4381 O O . LEU A 1 545 ? 30.096 -4.900 11.574 1.00 36.25 545 LEU A O 1
ATOM 4385 N N . TYR A 1 546 ? 29.524 -3.238 10.188 1.00 30.64 546 TYR A N 1
ATOM 4386 C CA . TYR A 1 546 ? 30.012 -3.906 8.984 1.00 30.64 546 TYR A CA 1
ATOM 4387 C C . TYR A 1 546 ? 31.530 -3.688 8.880 1.00 30.64 546 TYR A C 1
ATOM 4389 O O . TYR A 1 546 ? 32.003 -2.768 8.214 1.00 30.64 546 TYR A O 1
ATOM 4397 N N . LEU A 1 547 ? 32.313 -4.525 9.566 1.00 31.30 547 LEU A N 1
ATOM 4398 C CA . LEU A 1 547 ? 33.768 -4.595 9.396 1.00 31.30 547 LEU A CA 1
ATOM 4399 C C . LEU A 1 547 ? 34.101 -5.357 8.105 1.00 31.30 547 LEU A C 1
ATOM 4401 O O . LEU A 1 547 ? 34.632 -6.462 8.128 1.00 31.30 547 LEU A O 1
ATOM 4405 N N . ALA A 1 548 ? 33.780 -4.766 6.956 1.00 28.08 548 ALA A N 1
ATOM 4406 C CA . ALA A 1 548 ? 34.308 -5.219 5.676 1.00 28.08 548 ALA A CA 1
ATOM 4407 C C . ALA A 1 548 ? 35.154 -4.104 5.052 1.00 28.08 548 ALA A C 1
ATOM 4409 O O . ALA A 1 548 ? 34.643 -3.164 4.446 1.00 28.08 548 ALA A O 1
ATOM 4410 N N . GLY A 1 549 ? 36.474 -4.228 5.203 1.00 34.06 549 GLY A N 1
ATOM 4411 C CA . GLY A 1 549 ? 37.445 -3.635 4.280 1.00 34.06 549 GLY A CA 1
ATOM 4412 C C . GLY A 1 549 ? 37.775 -2.145 4.424 1.00 34.06 549 GLY A C 1
ATOM 4413 O O . GLY A 1 549 ? 38.183 -1.548 3.430 1.00 34.06 549 GLY A O 1
ATOM 4414 N N . ARG A 1 550 ? 37.647 -1.522 5.606 1.00 34.00 550 ARG A N 1
ATOM 4415 C CA . ARG A 1 550 ? 38.159 -0.152 5.840 1.00 34.00 550 ARG A CA 1
ATOM 4416 C C . ARG A 1 550 ? 39.440 -0.136 6.678 1.00 34.00 550 ARG A C 1
ATOM 4418 O O . ARG A 1 550 ? 39.653 -0.998 7.519 1.00 34.00 550 ARG A O 1
ATOM 4425 N N . ASN A 1 551 ? 40.294 0.846 6.381 1.00 32.62 551 ASN A N 1
ATOM 4426 C CA . ASN A 1 551 ? 41.641 1.023 6.929 1.00 32.62 551 ASN A CA 1
ATOM 4427 C C . ASN A 1 551 ? 41.679 1.080 8.477 1.00 32.62 551 ASN A C 1
ATOM 4429 O O . ASN A 1 551 ? 40.781 1.684 9.065 1.00 32.62 551 ASN A O 1
ATOM 4433 N N . PRO A 1 552 ? 42.762 0.597 9.129 1.00 35.09 552 PRO A N 1
ATOM 4434 C CA . PRO A 1 552 ? 42.882 0.476 10.595 1.00 35.09 552 PRO A CA 1
ATOM 4435 C C . PRO A 1 552 ? 42.868 1.792 11.395 1.00 35.09 552 PRO A C 1
ATOM 4437 O O . PRO A 1 552 ? 42.934 1.785 12.617 1.00 35.09 552 PRO A O 1
ATOM 4440 N N . THR A 1 553 ? 42.822 2.955 10.745 1.00 36.28 553 THR A N 1
ATOM 4441 C CA . THR A 1 553 ? 42.955 4.256 11.422 1.00 36.28 553 THR A CA 1
ATOM 4442 C C . THR A 1 553 ? 41.636 4.826 11.958 1.00 36.28 553 THR A C 1
ATOM 4444 O O . THR A 1 553 ? 41.667 5.859 12.616 1.00 36.28 553 THR A O 1
ATOM 4447 N N . GLN A 1 554 ? 40.491 4.173 11.712 1.00 40.16 554 GLN A N 1
ATOM 4448 C CA . GLN A 1 554 ? 39.175 4.554 12.265 1.00 40.16 554 GLN A CA 1
ATOM 4449 C C . GLN A 1 554 ? 38.755 3.732 13.501 1.00 40.16 554 GLN A C 1
ATOM 4451 O O . GLN A 1 554 ? 37.707 4.004 14.082 1.00 40.16 554 GLN A O 1
ATOM 4456 N N . GLU A 1 555 ? 39.562 2.760 13.942 1.00 37.75 555 GLU A N 1
ATOM 4457 C CA . GLU A 1 555 ? 39.245 1.913 15.107 1.00 37.75 555 GLU A CA 1
ATOM 4458 C C . GLU A 1 555 ? 39.254 2.684 16.445 1.00 37.75 555 GLU A C 1
ATOM 4460 O O . GLU A 1 555 ? 38.517 2.323 17.360 1.00 37.75 555 GLU A O 1
ATOM 4465 N N . MET A 1 556 ? 40.011 3.787 16.562 1.00 32.53 556 MET A N 1
ATOM 4466 C CA . MET A 1 556 ? 40.081 4.577 17.806 1.00 32.53 556 MET A CA 1
ATOM 4467 C C . MET A 1 556 ? 38.829 5.421 18.100 1.00 32.53 556 MET A C 1
ATOM 4469 O O . MET A 1 556 ? 38.539 5.660 19.270 1.00 32.53 556 MET A O 1
ATOM 4473 N N . ASP A 1 557 ? 38.058 5.837 17.089 1.00 41.53 557 ASP A N 1
ATOM 4474 C CA . ASP A 1 557 ? 36.848 6.655 17.307 1.00 41.53 557 ASP A CA 1
ATOM 4475 C C . ASP A 1 557 ? 35.660 5.824 17.826 1.00 41.53 557 ASP A C 1
ATOM 4477 O O . ASP A 1 557 ? 34.790 6.333 18.534 1.00 41.53 557 ASP A O 1
ATOM 4481 N N . ILE A 1 558 ? 35.637 4.519 17.533 1.00 42.81 558 ILE A N 1
ATOM 4482 C CA . ILE A 1 558 ? 34.544 3.610 17.914 1.00 42.81 558 ILE A CA 1
ATOM 4483 C C . ILE A 1 558 ? 34.571 3.317 19.420 1.00 42.81 558 ILE A C 1
ATOM 4485 O O . ILE A 1 558 ? 33.526 3.315 20.072 1.00 42.81 558 ILE A O 1
ATOM 4489 N N . VAL A 1 559 ? 35.763 3.132 19.997 1.00 42.91 559 VAL A N 1
ATOM 4490 C CA . VAL A 1 559 ? 35.935 2.917 21.445 1.00 42.91 559 VAL A CA 1
ATOM 4491 C C . VAL A 1 559 ? 35.521 4.162 22.235 1.00 42.91 559 VAL A C 1
ATOM 4493 O O . VAL A 1 559 ? 34.932 4.042 23.311 1.00 42.91 559 VAL A O 1
ATOM 4496 N N . HIS A 1 560 ? 35.758 5.360 21.689 1.00 41.22 560 HIS A N 1
ATOM 4497 C CA . HIS A 1 560 ? 35.407 6.618 22.347 1.00 41.22 560 HIS A CA 1
ATOM 4498 C C . HIS A 1 560 ? 33.895 6.921 22.299 1.00 41.22 560 HIS A C 1
ATOM 4500 O O . HIS A 1 560 ? 33.329 7.429 23.272 1.00 41.22 560 HIS A O 1
ATOM 4506 N N . LEU A 1 561 ? 33.213 6.534 21.211 1.00 41.25 561 LEU A N 1
ATOM 4507 C CA . LEU A 1 561 ? 31.751 6.619 21.105 1.00 41.25 561 LEU A CA 1
ATOM 4508 C C . LEU A 1 561 ? 31.054 5.637 22.062 1.00 41.25 561 LEU A C 1
ATOM 4510 O O . LEU A 1 561 ? 30.119 6.012 22.763 1.00 41.25 561 LEU A O 1
ATOM 4514 N N . LEU A 1 562 ? 31.555 4.397 22.145 1.00 46.06 562 LEU A N 1
ATOM 4515 C CA . LEU A 1 562 ? 31.029 3.378 23.057 1.00 46.06 562 LEU A CA 1
ATOM 4516 C C . LEU A 1 562 ? 31.201 3.794 24.525 1.00 46.06 562 LEU A C 1
ATOM 4518 O O . LEU A 1 562 ? 30.251 3.707 25.295 1.00 46.06 562 LEU A O 1
ATOM 4522 N N . THR A 1 563 ? 32.376 4.292 24.922 1.00 44.69 563 THR A N 1
ATOM 4523 C CA . THR A 1 563 ? 32.643 4.683 26.321 1.00 44.69 563 THR A CA 1
ATOM 4524 C C . THR A 1 563 ? 31.852 5.913 26.775 1.00 44.69 563 THR A C 1
ATOM 4526 O O . THR A 1 563 ? 31.380 5.935 27.909 1.00 44.69 563 THR A O 1
ATOM 4529 N N . SER A 1 564 ? 31.630 6.904 25.905 1.00 42.94 564 SER A N 1
ATOM 4530 C CA . SER A 1 564 ? 30.881 8.119 26.274 1.00 42.94 564 SER A CA 1
ATOM 4531 C C . SER A 1 564 ? 29.363 7.911 26.419 1.00 42.94 564 SER A C 1
ATOM 4533 O O . SER A 1 564 ? 28.739 8.586 27.243 1.00 42.94 564 SER A O 1
ATOM 4535 N N . GLU A 1 565 ? 28.761 6.953 25.699 1.00 42.12 565 GLU A N 1
ATOM 4536 C CA . GLU A 1 565 ? 27.344 6.582 25.878 1.00 42.12 565 GLU A CA 1
ATOM 4537 C C . GLU A 1 565 ? 27.110 5.506 26.961 1.00 42.12 565 GLU A C 1
ATOM 4539 O O . GLU A 1 565 ? 26.055 5.499 27.610 1.00 42.12 565 GLU A O 1
ATOM 4544 N N . LEU A 1 566 ? 28.091 4.624 27.210 1.00 45.50 566 LEU A N 1
ATOM 4545 C CA . LEU A 1 566 ? 28.010 3.562 28.228 1.00 45.50 566 LEU A CA 1
ATOM 4546 C C . LEU A 1 566 ? 27.999 4.094 29.673 1.00 45.50 566 LEU A C 1
ATOM 4548 O O . LEU A 1 566 ? 27.379 3.460 30.538 1.00 45.50 566 LEU A O 1
ATOM 4552 N N . ASP A 1 567 ? 28.641 5.238 29.930 1.00 43.25 567 ASP A N 1
ATOM 4553 C CA . ASP A 1 567 ? 28.744 5.842 31.269 1.00 43.25 567 ASP A CA 1
ATOM 4554 C C . ASP A 1 567 ? 27.494 6.633 31.693 1.00 43.25 567 ASP A C 1
ATOM 4556 O O . ASP A 1 567 ? 27.234 6.783 32.886 1.00 43.25 567 ASP A O 1
ATOM 4560 N N . ASN A 1 568 ? 26.667 7.092 30.747 1.00 40.50 568 ASN A N 1
ATOM 4561 C CA . ASN A 1 568 ? 25.522 7.969 31.039 1.00 40.50 568 ASN A CA 1
ATOM 4562 C C . ASN A 1 568 ? 24.159 7.264 31.089 1.00 40.50 568 ASN A C 1
ATOM 4564 O O . ASN A 1 568 ? 23.133 7.922 31.274 1.00 40.50 568 ASN A O 1
ATOM 4568 N N . SER A 1 569 ? 24.105 5.940 30.921 1.00 40.78 569 SER A N 1
ATOM 4569 C CA . SER A 1 569 ? 22.832 5.259 30.699 1.00 40.78 569 SER A CA 1
ATOM 4570 C C . SER A 1 569 ? 22.709 3.906 31.422 1.00 40.78 569 SER A C 1
ATOM 4572 O O . SER A 1 569 ? 23.579 3.031 31.359 1.00 40.78 569 SER A O 1
ATOM 4574 N N . ASN A 1 570 ? 21.567 3.706 32.095 1.00 40.34 570 ASN A N 1
ATOM 4575 C CA . ASN A 1 570 ? 21.102 2.422 32.653 1.00 40.34 570 ASN A CA 1
ATOM 4576 C C . ASN A 1 570 ? 20.677 1.429 31.542 1.00 40.34 570 ASN A C 1
ATOM 4578 O O . ASN A 1 570 ? 19.732 0.659 31.707 1.00 40.34 570 ASN A O 1
ATOM 4582 N N . ILE A 1 571 ? 21.337 1.469 30.383 1.00 42.56 571 ILE A N 1
ATOM 4583 C CA . ILE A 1 571 ? 21.013 0.649 29.216 1.00 42.56 571 ILE A CA 1
ATOM 4584 C C . ILE A 1 571 ? 21.700 -0.714 29.361 1.00 42.56 571 ILE A C 1
ATOM 4586 O O . ILE A 1 571 ? 22.920 -0.808 29.520 1.00 42.56 571 ILE A O 1
ATOM 4590 N N . LEU A 1 572 ? 20.904 -1.783 29.288 1.00 40.59 572 LEU A N 1
ATOM 4591 C CA . LEU A 1 572 ? 21.375 -3.137 29.000 1.00 40.59 572 LEU A CA 1
ATOM 4592 C C . LEU A 1 572 ? 21.750 -3.188 27.516 1.00 40.59 572 LEU A C 1
ATOM 4594 O O . LEU A 1 572 ? 20.919 -3.481 26.662 1.00 40.59 572 LEU A O 1
ATOM 4598 N N . LEU A 1 573 ? 22.999 -2.842 27.205 1.00 42.81 573 LEU A N 1
ATOM 4599 C CA . LEU A 1 573 ? 23.533 -2.970 25.855 1.00 42.81 573 LEU A CA 1
ATOM 4600 C C . LEU A 1 573 ? 23.839 -4.446 25.586 1.00 42.81 573 LEU A C 1
ATOM 4602 O O . LEU A 1 573 ? 24.678 -5.041 26.263 1.00 42.81 573 LEU A O 1
ATOM 4606 N N . TRP A 1 574 ? 23.160 -5.013 24.592 1.00 46.22 574 TRP A N 1
ATOM 4607 C CA . TRP A 1 574 ? 23.548 -6.272 23.969 1.00 46.22 574 TRP A CA 1
ATOM 4608 C C . TRP A 1 574 ? 24.135 -5.944 22.603 1.00 46.22 574 TRP A C 1
ATOM 4610 O O . TRP A 1 574 ? 23.413 -5.526 21.697 1.00 46.22 574 TRP A O 1
ATOM 4620 N N . LEU A 1 575 ? 25.453 -6.087 22.468 1.00 43.25 575 LEU A N 1
ATOM 4621 C CA . LEU A 1 575 ? 26.132 -5.882 21.193 1.00 43.25 575 LEU A CA 1
ATOM 4622 C C . LEU A 1 575 ? 26.218 -7.226 20.467 1.00 43.25 575 LEU A C 1
ATOM 4624 O O . LEU A 1 575 ? 26.716 -8.208 21.026 1.00 43.25 575 LEU A O 1
ATOM 4628 N N . TYR A 1 576 ? 25.751 -7.259 19.222 1.00 40.72 576 TYR A N 1
ATOM 4629 C CA . TYR A 1 576 ? 25.969 -8.391 18.328 1.00 40.72 576 TYR A CA 1
ATOM 4630 C C . TYR A 1 576 ? 27.224 -8.130 17.505 1.00 40.72 576 TYR A C 1
ATOM 4632 O O . TYR A 1 576 ? 27.251 -7.210 16.690 1.00 40.72 576 TYR A O 1
ATOM 4640 N N . VAL A 1 577 ? 28.253 -8.951 17.703 1.00 41.38 577 VAL A N 1
ATOM 4641 C CA . VAL A 1 577 ? 29.462 -8.925 16.872 1.00 41.38 577 VAL A CA 1
ATOM 4642 C C . VAL A 1 577 ? 29.497 -10.195 16.038 1.00 41.38 577 VAL A C 1
ATOM 4644 O O . VAL A 1 577 ? 29.329 -11.299 16.562 1.00 41.38 577 VAL A O 1
ATOM 4647 N N . ILE A 1 578 ? 29.712 -10.036 14.732 1.00 36.09 578 ILE A N 1
ATOM 4648 C CA . ILE A 1 578 ? 29.942 -11.154 13.818 1.00 36.09 578 ILE A CA 1
ATOM 4649 C C . ILE A 1 578 ? 31.450 -11.287 13.624 1.00 36.09 578 ILE A C 1
ATOM 4651 O O . ILE A 1 578 ? 32.079 -10.408 13.039 1.00 36.09 578 ILE A O 1
ATOM 4655 N N . VAL A 1 579 ? 32.015 -12.401 14.086 1.00 35.09 579 VAL A N 1
ATOM 4656 C CA . VAL A 1 579 ? 33.408 -12.794 13.820 1.00 35.09 579 VAL A CA 1
ATOM 4657 C C . VAL A 1 579 ? 33.365 -14.161 13.146 1.00 35.09 579 VAL A C 1
ATOM 4659 O O . VAL A 1 579 ? 32.689 -15.062 13.634 1.00 35.09 579 VAL A O 1
ATOM 4662 N N . ASP A 1 580 ? 34.000 -14.307 11.981 1.00 32.69 580 ASP A N 1
ATOM 4663 C CA . ASP A 1 580 ? 34.074 -15.573 11.228 1.00 32.69 580 ASP A CA 1
ATOM 4664 C C . ASP A 1 580 ? 32.726 -16.292 11.013 1.00 32.69 580 ASP A C 1
ATOM 4666 O O . ASP A 1 580 ? 32.619 -17.516 11.089 1.00 32.69 580 ASP A O 1
ATOM 4670 N N . ARG A 1 581 ? 31.673 -15.521 10.702 1.00 35.38 581 ARG A N 1
ATOM 4671 C CA . ARG A 1 581 ? 30.288 -16.006 10.497 1.00 35.38 581 ARG A CA 1
ATOM 4672 C C . ARG A 1 581 ? 29.644 -16.646 11.734 1.00 35.38 581 ARG A C 1
ATOM 4674 O O . ARG A 1 581 ? 28.614 -17.305 11.601 1.00 35.38 581 ARG A O 1
ATOM 4681 N N . GLN A 1 582 ? 30.209 -16.442 12.921 1.00 29.83 582 GLN A N 1
ATOM 4682 C CA . GLN A 1 582 ? 29.582 -16.802 14.187 1.00 29.83 582 GLN A CA 1
ATOM 4683 C C . GLN A 1 582 ? 29.077 -15.559 14.918 1.00 29.83 582 GLN A C 1
ATOM 4685 O O . GLN A 1 582 ? 29.678 -14.486 14.856 1.00 29.83 582 GLN A O 1
ATOM 4690 N N . TYR A 1 583 ? 27.930 -15.719 15.579 1.00 41.00 583 TYR A N 1
ATOM 4691 C CA . TYR A 1 583 ? 27.269 -14.662 16.333 1.00 41.00 583 TYR A CA 1
ATOM 4692 C C . TYR A 1 583 ? 27.737 -14.704 17.780 1.00 41.00 583 TYR A C 1
ATOM 4694 O O . TYR A 1 583 ? 27.551 -15.711 18.464 1.00 41.00 583 TYR A O 1
ATOM 4702 N N . TYR A 1 584 ? 28.288 -13.591 18.251 1.00 41.78 584 TYR A N 1
ATOM 4703 C CA . TYR A 1 584 ? 28.650 -13.409 19.648 1.00 41.78 584 TYR A CA 1
ATOM 4704 C C . TYR A 1 584 ? 27.776 -12.317 20.249 1.00 41.78 584 TYR A C 1
ATOM 4706 O O . TYR A 1 584 ? 27.621 -11.238 19.673 1.00 41.78 584 TYR A O 1
ATOM 4714 N N . MET A 1 585 ? 27.183 -12.631 21.397 1.00 39.28 585 MET A N 1
ATOM 4715 C CA . MET A 1 585 ? 26.327 -11.729 22.150 1.00 39.28 585 MET A CA 1
ATOM 4716 C C . MET A 1 585 ? 27.080 -11.319 23.409 1.00 39.28 585 MET A C 1
ATOM 4718 O O . MET A 1 585 ? 27.431 -12.173 24.224 1.00 39.28 585 MET A O 1
ATOM 4722 N N . PHE A 1 586 ? 27.345 -10.026 23.549 1.00 47.53 586 PHE A N 1
ATOM 4723 C CA . PHE A 1 586 ? 28.054 -9.489 24.704 1.00 47.53 586 PHE A CA 1
ATOM 4724 C C . PHE A 1 586 ? 27.108 -8.617 25.518 1.00 47.53 586 PHE A C 1
ATOM 4726 O O . PHE A 1 586 ? 26.464 -7.726 24.962 1.00 47.53 586 PHE A O 1
ATOM 4733 N N . ASP A 1 587 ? 27.039 -8.866 26.826 1.00 52.38 587 ASP A N 1
ATOM 4734 C CA . ASP A 1 587 ? 26.410 -7.930 27.755 1.00 52.38 587 ASP A CA 1
ATOM 4735 C C . ASP A 1 587 ? 27.364 -6.765 28.086 1.00 52.38 587 ASP A C 1
ATOM 4737 O O . ASP A 1 587 ? 28.571 -6.822 27.823 1.00 52.38 587 ASP A O 1
ATOM 4741 N N . LYS A 1 588 ? 26.825 -5.710 28.710 1.00 47.56 588 LYS A N 1
ATOM 4742 C CA . LYS A 1 588 ? 27.582 -4.529 29.159 1.00 47.56 588 LYS A CA 1
ATOM 4743 C C . LYS A 1 588 ? 28.830 -4.891 29.979 1.00 47.56 588 LYS A C 1
ATOM 4745 O O . LYS A 1 588 ? 29.882 -4.288 29.795 1.00 47.56 588 LYS A O 1
ATOM 4750 N N . LYS A 1 589 ? 28.737 -5.880 30.870 1.00 51.91 589 LYS A N 1
ATOM 4751 C CA . LYS A 1 589 ? 29.837 -6.304 31.749 1.00 51.91 589 LYS A CA 1
ATOM 4752 C C . LYS A 1 589 ? 30.912 -7.066 30.971 1.00 51.91 589 LYS A C 1
ATOM 4754 O O . LYS A 1 589 ? 32.093 -6.906 31.255 1.00 51.91 589 LYS A O 1
ATOM 4759 N N . MET A 1 590 ? 30.516 -7.872 29.994 1.00 50.69 590 MET A N 1
ATOM 4760 C CA . MET A 1 590 ? 31.399 -8.566 29.063 1.00 50.69 590 MET A CA 1
ATOM 4761 C C . MET A 1 590 ? 32.141 -7.576 28.166 1.00 50.69 590 MET A C 1
ATOM 4763 O O . MET A 1 590 ? 33.350 -7.712 28.017 1.00 50.69 590 MET A O 1
ATOM 4767 N N . LEU A 1 591 ? 31.451 -6.558 27.641 1.00 52.56 591 LEU A N 1
ATOM 4768 C CA . LEU A 1 591 ? 32.050 -5.506 26.814 1.00 52.56 591 LEU A CA 1
ATOM 4769 C C . LEU A 1 591 ? 33.071 -4.665 27.586 1.00 52.56 591 LEU A C 1
ATOM 4771 O O . LEU A 1 591 ? 34.170 -4.451 27.089 1.00 52.56 591 LEU A O 1
ATOM 4775 N N . CYS A 1 592 ? 32.744 -4.249 28.814 1.00 52.00 592 CYS A N 1
ATOM 4776 C CA . CYS A 1 592 ? 33.666 -3.502 29.678 1.00 52.00 592 CYS A CA 1
ATOM 4777 C C . CYS A 1 592 ? 34.910 -4.299 30.104 1.00 52.00 592 CYS A C 1
ATOM 4779 O O . CYS A 1 592 ? 35.866 -3.695 30.566 1.00 52.00 592 CYS A O 1
ATOM 4781 N N . ASN A 1 593 ? 34.886 -5.632 30.011 1.00 51.47 593 ASN A N 1
ATOM 4782 C CA . ASN A 1 593 ? 36.056 -6.474 30.276 1.00 51.47 593 ASN A CA 1
ATOM 4783 C C . ASN A 1 593 ? 36.868 -6.784 29.003 1.00 51.47 593 ASN A C 1
ATOM 4785 O O . ASN A 1 593 ? 37.969 -7.321 29.110 1.00 51.47 593 ASN A O 1
ATOM 4789 N N . LEU A 1 594 ? 36.289 -6.548 27.820 1.00 49.66 594 LEU A N 1
ATOM 4790 C CA . LEU A 1 594 ? 36.889 -6.815 26.507 1.00 49.66 594 LEU A CA 1
ATOM 4791 C C . LEU A 1 594 ? 37.602 -5.584 25.931 1.00 49.66 594 LEU A C 1
ATOM 4793 O O . LEU A 1 594 ? 38.596 -5.751 25.225 1.00 49.66 594 LEU A O 1
ATOM 4797 N N . LEU A 1 595 ? 37.068 -4.390 26.212 1.00 45.31 595 LEU A N 1
ATOM 4798 C CA . LEU A 1 595 ? 37.711 -3.083 26.024 1.00 45.31 595 LEU A CA 1
ATOM 4799 C C . LEU A 1 595 ? 38.704 -2.819 27.160 1.00 45.31 595 LEU A C 1
ATOM 4801 O O . LEU A 1 595 ? 39.769 -2.230 26.867 1.00 45.31 595 LEU A O 1
#

Secondary structure (DSSP, 8-state):
-HHHHHHHHH-HHHHHHHHHS-HHHHHHHTTTTSHHHHHHHHHHH-TTHHHHHHHHHHTTT-S--S-HHHHHHHHHHHHHHHSTTTGGGEEEEE-TTSSSTTS-EEEEEE-TT-S-EEEEESSHHHHHHHHHHHHHHHS--EE-SS-EE----SSPPPEEEEEE-SSSEEEE--TTHHHHTSTT--HHHHHHHHHHHHHTT--EEE--TTHHHHHHHHHHHTT--HHHHHTTSPPGGGHHHHHTTS--STT-PPPHHHHHHHHHHHHHHHHHHHHHT-EEEEE---SB--GGGSS-SB--TTSHHHHHHHHHHHHHHHHHH---SEEE--S-TT---S---HHHHHHHHHHHHHHHHTT-TT-EEEEE-GGGTT-SS--HHHHHHHHTTS--S----SS--SS-SS----------EEEEETTTTT---TTTTTTGGG--EEEEE---STT--SS---HHHHHHHHHHHHT-TT--EEEEEE--SS-SS-HHHHHHHHHHTT-SS---HHHHHHHHHHHHHTS--HHHHHHHHHHHH-S--------SS--GGGHHHHHHHHHHHHSS------EEEEETTEEEEE-HHHHHHH-

Organism: Timema californicum (NCBI:txid61474)

Sequence (595 aa):
MKENRIDVAADGMLKMEFSSQKIDVFWMKRKEEYPELAREALRLLVQFTTSYLCFQDTLGHLKPRSSEGTQAEAVVGVIRRLIPTRAHEFNITVNMSKGPPGKDTFQVLKLANEDQVAITGTSGVAAAWGFHHYLKYHCLCHVSWEADQLNLPAVLPAANITVTSADRFRYYQNVCTSSYSFTWWNWTRWEREIDWMALNGINLALATVGQEAIWERVYVQLNLTSDDINNHFTGPAFLAWGRMGNIRGWAGPLSPSWHNHTLILQRRILTRMRELGIVPILPAFAGHVPRAFQNPYLIEPTEPLFRQVGNLFMEQVIAEFGTDHVYNCDTFNEMVPSSGELDYLSAVGHATFQAMIDIDPTAIWVKQSWEFLHSPFWTIKRVKSFLTSVPILANALVELSSTAEDGEIEVRISGRMLVLDLQSEQYEQYTTYSSYFGQPFIWCMLHNFGGTLGLFGSMSIINQKVFVARALPNGTLVGTGLTPEGINQNYVIYDLMTEMSWRTEPTNLTQWVSAYATRRYGEENDDSNQAWDLLKLNTVVQLYLYLAGRNPTQEMDIVHLLTSELDNSNILLWLYVIVDRQYYMFDKKMLCNLL